Protein AF-A0A5C3N305-F1 (afdb_monomer)

Radius of gyration: 31.4 Å; Cα contacts (8 Å, |Δi|>4): 830; chains: 1; bounding box: 92×91×92 Å

pLDDT: mean 72.6, std 24.07, range [22.23, 98.31]

Organism: NCBI:txid5364

Structure (mmCIF, N/CA/C/O backbone):
data_AF-A0A5C3N305-F1
#
_entry.id   AF-A0A5C3N305-F1
#
loop_
_atom_site.group_PDB
_atom_site.id
_atom_site.type_symbol
_atom_site.label_atom_id
_atom_site.label_alt_id
_atom_site.label_comp_id
_atom_site.label_asym_id
_atom_site.label_entity_id
_atom_site.label_seq_id
_atom_site.pdbx_PDB_ins_code
_atom_site.Cartn_x
_atom_site.Cartn_y
_atom_site.Cartn_z
_atom_site.occupancy
_atom_site.B_iso_or_equiv
_atom_site.auth_seq_id
_atom_site.auth_comp_id
_atom_site.auth_asym_id
_atom_site.auth_atom_id
_atom_site.pdbx_PDB_model_num
ATOM 1 N N . MET A 1 1 ? 17.881 15.888 40.280 1.00 34.31 1 MET A N 1
ATOM 2 C CA . MET A 1 1 ? 16.405 15.979 40.366 1.00 34.31 1 MET A CA 1
ATOM 3 C C . MET A 1 1 ? 15.798 14.821 39.584 1.00 34.31 1 MET A C 1
ATOM 5 O O . MET A 1 1 ? 15.864 14.817 38.362 1.00 34.31 1 MET A O 1
ATOM 9 N N . LYS A 1 2 ? 15.304 13.791 40.282 1.00 30.11 2 LYS A N 1
ATOM 10 C CA . LYS A 1 2 ? 14.588 12.656 39.681 1.00 30.11 2 LYS A CA 1
ATOM 11 C C . LYS A 1 2 ? 13.241 13.167 39.155 1.00 30.11 2 LYS A C 1
ATOM 13 O O . LYS A 1 2 ? 12.441 13.648 39.951 1.00 30.11 2 LYS A O 1
ATOM 18 N N . ARG A 1 3 ? 12.992 13.075 37.844 1.00 29.61 3 ARG A N 1
ATOM 19 C CA . ARG A 1 3 ? 11.639 13.242 37.286 1.00 29.61 3 ARG A CA 1
ATOM 20 C C . ARG A 1 3 ? 10.762 12.130 37.865 1.00 29.61 3 ARG A C 1
ATOM 22 O O . ARG A 1 3 ? 11.063 10.953 37.670 1.00 29.61 3 ARG A O 1
ATOM 29 N N . MET A 1 4 ? 9.735 12.520 38.617 1.00 28.06 4 MET A N 1
ATOM 30 C CA . MET A 1 4 ? 8.690 11.621 39.101 1.00 28.06 4 MET A CA 1
ATOM 31 C C . MET A 1 4 ? 8.073 10.902 37.898 1.00 28.06 4 MET A C 1
ATOM 33 O O . MET A 1 4 ? 7.662 11.543 36.931 1.00 28.06 4 MET A O 1
ATOM 37 N N . ARG A 1 5 ? 8.061 9.566 37.948 1.00 35.47 5 ARG A N 1
ATOM 38 C CA . ARG A 1 5 ? 7.216 8.744 37.081 1.00 35.47 5 ARG A CA 1
ATOM 39 C C . ARG A 1 5 ? 5.777 9.128 37.415 1.00 35.47 5 ARG A C 1
ATOM 41 O O . ARG A 1 5 ? 5.411 9.054 38.581 1.00 35.47 5 ARG A O 1
ATOM 48 N N . SER A 1 6 ? 5.003 9.588 36.435 1.00 37.59 6 SER A N 1
ATOM 49 C CA . SER A 1 6 ? 3.566 9.749 36.639 1.00 37.59 6 SER A CA 1
ATOM 50 C C . SER A 1 6 ? 2.969 8.357 36.804 1.00 37.59 6 SER A C 1
ATOM 52 O O . SER A 1 6 ? 3.124 7.511 35.918 1.00 37.59 6 SER A O 1
ATOM 54 N N . ASP A 1 7 ? 2.333 8.130 37.944 1.00 37.78 7 ASP A N 1
ATOM 55 C CA . ASP A 1 7 ? 1.653 6.889 38.276 1.00 37.78 7 ASP A CA 1
ATOM 56 C C . ASP A 1 7 ? 0.594 6.577 37.216 1.00 37.78 7 ASP A C 1
ATOM 58 O O . ASP A 1 7 ? -0.402 7.285 37.067 1.00 37.78 7 ASP A O 1
ATOM 62 N N . SER A 1 8 ? 0.825 5.515 36.449 1.00 39.31 8 SER A N 1
ATOM 63 C CA . SER A 1 8 ? -0.215 4.912 35.632 1.00 39.31 8 SER A CA 1
ATOM 64 C C . SER A 1 8 ? -0.838 3.760 36.393 1.00 39.31 8 SER A C 1
ATOM 66 O O . SER A 1 8 ? -0.160 2.815 36.799 1.00 39.31 8 SER A O 1
ATOM 68 N N . VAL A 1 9 ? -2.156 3.818 36.554 1.00 41.94 9 VAL A N 1
ATOM 69 C CA . VAL A 1 9 ? -2.954 2.652 36.926 1.00 41.94 9 VAL A CA 1
ATOM 70 C C . VAL A 1 9 ? -2.609 1.533 35.930 1.00 41.94 9 VAL A C 1
ATOM 72 O O . VAL A 1 9 ? -2.713 1.726 34.720 1.00 41.94 9 VAL A O 1
ATOM 75 N N . ALA A 1 10 ? -2.116 0.402 36.441 1.00 50.72 10 ALA A N 1
ATOM 76 C CA . ALA A 1 10 ? -1.714 -0.786 35.676 1.00 50.72 10 ALA A CA 1
ATOM 77 C C . ALA A 1 10 ? -0.511 -0.655 34.707 1.00 50.72 10 ALA A C 1
ATOM 79 O O . ALA A 1 10 ? -0.324 -1.526 33.862 1.00 50.72 10 ALA A O 1
ATOM 80 N N . GLY A 1 11 ? 0.337 0.377 34.819 1.00 55.34 11 GLY A N 1
ATOM 81 C CA . GLY A 1 11 ? 1.526 0.507 33.955 1.00 55.34 11 GLY A CA 1
ATOM 82 C C . GLY A 1 11 ? 1.230 0.975 32.520 1.00 55.34 11 GLY A C 1
ATOM 83 O O . GLY A 1 11 ? 2.112 0.916 31.663 1.00 55.34 11 GLY A O 1
ATOM 84 N N . LEU A 1 12 ? 0.002 1.433 32.250 1.00 53.91 12 LEU A N 1
ATOM 85 C CA . LEU A 1 12 ? -0.436 1.912 30.937 1.00 53.91 12 LEU A CA 1
ATOM 86 C C . LEU A 1 12 ? -0.099 3.400 30.725 1.00 53.91 12 LEU A C 1
ATOM 88 O O . LEU A 1 12 ? -0.386 4.219 31.596 1.00 53.91 12 LEU A O 1
ATOM 92 N N . PRO A 1 13 ? 0.434 3.816 29.562 1.00 62.53 13 PRO A N 1
ATOM 93 C CA . PRO A 1 13 ? 0.741 5.224 29.298 1.00 62.53 13 PRO A CA 1
ATOM 94 C C . PRO A 1 13 ? -0.501 6.112 29.447 1.00 62.53 13 PRO A C 1
ATOM 96 O O . PRO A 1 13 ? -1.626 5.647 29.261 1.00 62.53 13 PRO A O 1
ATOM 99 N N . ALA A 1 14 ? -0.314 7.386 29.802 1.00 64.44 14 ALA A N 1
ATOM 100 C CA . ALA A 1 14 ? -1.420 8.340 29.901 1.00 64.44 14 ALA A CA 1
ATOM 101 C C . ALA A 1 14 ? -2.217 8.412 28.575 1.00 64.44 14 ALA A C 1
ATOM 103 O O . ALA A 1 14 ? -1.631 8.171 27.516 1.00 64.44 14 ALA A O 1
ATOM 104 N N . PRO A 1 15 ? -3.528 8.728 28.611 1.00 65.25 15 PRO A N 1
ATOM 105 C CA . PRO A 1 15 ? -4.336 8.905 27.404 1.00 65.25 15 PRO A CA 1
ATOM 106 C C . PRO A 1 15 ? -3.668 9.834 26.384 1.00 65.25 15 PRO A C 1
ATOM 108 O O . PRO A 1 15 ? -2.980 10.779 26.774 1.00 65.25 15 PRO A O 1
ATOM 111 N N . SER A 1 16 ? -3.886 9.575 25.090 1.00 63.78 16 SER A N 1
ATOM 112 C CA . SER A 1 16 ? -3.346 10.399 24.000 1.00 63.78 16 SER A CA 1
ATOM 113 C C . SER A 1 16 ? -3.671 11.881 24.224 1.00 63.78 16 SER A C 1
ATOM 115 O O . SER A 1 16 ? -4.769 12.194 24.693 1.00 63.78 16 SER A O 1
ATOM 117 N N . GLY A 1 17 ? -2.737 12.774 23.876 1.00 60.25 17 GLY A N 1
ATOM 118 C CA . GLY A 1 17 ? -2.839 14.208 24.164 1.00 60.25 17 GLY A CA 1
ATOM 119 C C . GLY A 1 17 ? -4.173 14.839 23.748 1.00 60.25 17 GLY A C 1
ATOM 120 O O . GLY A 1 17 ? -4.693 14.553 22.672 1.00 60.25 17 GLY A O 1
ATOM 121 N N . ASP A 1 18 ? -4.696 15.685 24.633 1.00 67.12 18 ASP A N 1
ATOM 122 C CA . ASP A 1 18 ? -5.707 16.730 24.472 1.00 67.12 18 ASP A CA 1
ATOM 123 C C . ASP A 1 18 ? -6.673 16.605 23.261 1.00 67.12 18 ASP A C 1
ATOM 125 O O . ASP A 1 18 ? -7.785 16.100 23.424 1.00 67.12 18 ASP A O 1
ATOM 129 N N . GLU A 1 19 ? -6.297 17.028 22.044 1.00 69.31 19 GLU A N 1
ATOM 130 C CA . GLU A 1 19 ? -7.197 17.044 20.865 1.00 69.31 19 GLU A CA 1
ATOM 131 C C . GLU A 1 19 ? -7.419 15.674 20.183 1.00 69.31 19 GLU A C 1
ATOM 133 O O . GLU A 1 19 ? -8.410 15.476 19.468 1.00 69.31 19 GLU A O 1
ATOM 138 N N . ASN A 1 20 ? -6.528 14.708 20.427 1.00 73.75 20 ASN A N 1
ATOM 139 C CA . ASN A 1 20 ? -6.501 13.404 19.756 1.00 73.75 20 ASN A CA 1
ATOM 140 C C . ASN A 1 20 ? -7.263 12.307 20.513 1.00 73.75 20 ASN A C 1
ATOM 142 O O . ASN A 1 20 ? -7.271 11.152 20.089 1.00 73.75 20 ASN A O 1
ATOM 146 N N . ARG A 1 21 ? -7.946 12.657 21.611 1.00 82.25 21 ARG A N 1
ATOM 147 C CA . ARG A 1 21 ? -8.748 11.705 22.391 1.00 82.25 21 ARG A CA 1
ATOM 148 C C . ARG A 1 21 ? -9.861 11.079 21.553 1.00 82.25 21 ARG A C 1
ATOM 150 O O . ARG A 1 21 ? -10.628 11.783 20.897 1.00 82.25 21 ARG A O 1
ATOM 157 N N . LEU A 1 22 ? -9.983 9.756 21.650 1.00 87.50 22 LEU A N 1
ATOM 158 C CA . LEU A 1 22 ? -11.033 8.976 20.997 1.00 87.50 22 LEU A CA 1
ATOM 159 C C . LEU A 1 22 ? -12.431 9.377 21.499 1.00 87.50 22 LEU A C 1
ATOM 161 O O . LEU A 1 22 ? -12.685 9.448 22.707 1.00 87.50 22 LEU A O 1
ATOM 165 N N . VAL A 1 23 ? -13.354 9.575 20.560 1.00 88.19 23 VAL A N 1
ATOM 166 C CA . VAL A 1 23 ? -14.795 9.720 20.798 1.00 88.19 23 VAL A CA 1
ATOM 167 C C . VAL A 1 23 ? -15.534 8.767 19.866 1.00 88.19 23 VAL A C 1
ATOM 169 O O . VAL A 1 23 ? -15.261 8.735 18.665 1.00 88.19 23 VAL A O 1
ATOM 172 N N . PHE A 1 24 ? -16.479 8.006 20.415 1.00 88.50 24 PHE A N 1
ATOM 173 C CA . PHE A 1 24 ? -17.396 7.177 19.634 1.00 88.50 24 PHE A CA 1
ATOM 174 C C . PHE A 1 24 ? -18.636 7.971 19.265 1.00 88.50 24 PHE A C 1
ATOM 176 O O . PHE A 1 24 ? -19.085 8.792 20.061 1.00 88.50 24 PHE A O 1
ATOM 183 N N . ARG A 1 25 ? -19.199 7.715 18.085 1.00 86.44 25 ARG A N 1
ATOM 184 C CA . ARG A 1 25 ? -20.423 8.360 17.606 1.00 86.44 25 ARG A CA 1
ATOM 185 C C . ARG A 1 25 ? -21.275 7.393 16.813 1.00 86.44 25 ARG A C 1
ATOM 187 O O . ARG A 1 25 ? -20.749 6.615 16.016 1.00 86.44 25 ARG A O 1
ATOM 194 N N . ARG A 1 26 ? -22.591 7.490 16.992 1.00 83.62 26 ARG A N 1
ATOM 195 C CA . ARG A 1 26 ? -23.548 6.847 16.094 1.00 83.62 26 ARG A CA 1
ATOM 196 C C . ARG A 1 26 ? -23.402 7.442 14.696 1.00 83.62 26 ARG A C 1
ATOM 198 O O . ARG A 1 26 ? -23.476 8.659 14.532 1.00 83.62 26 ARG A O 1
ATOM 205 N N . HIS A 1 27 ? -23.225 6.580 13.704 1.00 78.75 27 HIS A N 1
ATOM 206 C CA . HIS A 1 27 ? -23.041 7.001 12.322 1.00 78.75 27 HIS A CA 1
ATOM 207 C C . HIS A 1 27 ? -24.219 6.584 11.431 1.00 78.75 27 HIS A C 1
ATOM 209 O O . HIS A 1 27 ? -24.586 7.350 10.549 1.00 78.75 27 HIS A O 1
ATOM 215 N N . ASP A 1 28 ? -24.916 5.481 11.717 1.00 70.12 28 ASP A N 1
ATOM 216 C CA . ASP A 1 28 ? -26.138 5.100 10.991 1.00 70.12 28 ASP A CA 1
ATOM 217 C C . ASP A 1 28 ? -27.321 6.076 11.249 1.00 70.12 28 ASP A C 1
ATOM 219 O O . ASP A 1 28 ? -27.656 6.354 12.418 1.00 70.12 28 ASP A O 1
ATOM 223 N N . PRO A 1 29 ? -27.994 6.610 10.195 1.00 67.19 29 PRO A N 1
ATOM 224 C CA . PRO A 1 29 ? -27.885 6.271 8.761 1.00 67.19 29 PRO A CA 1
ATOM 225 C C . PRO A 1 29 ? -27.038 7.224 7.909 1.00 67.19 29 PRO A C 1
ATOM 227 O O . PRO A 1 29 ? -27.097 7.145 6.677 1.00 67.19 29 PRO A O 1
ATOM 230 N N . THR A 1 30 ? -26.289 8.140 8.527 1.00 74.00 30 THR A N 1
ATOM 231 C CA . THR A 1 30 ? -25.407 9.053 7.798 1.00 74.00 30 THR A CA 1
ATOM 232 C C . THR A 1 30 ? -24.343 8.239 7.061 1.00 74.00 30 THR A C 1
ATOM 234 O O . THR A 1 30 ? -23.712 7.363 7.654 1.00 74.00 30 THR A O 1
ATOM 237 N N . PRO A 1 31 ? -24.130 8.481 5.764 1.00 76.44 31 PRO A N 1
ATOM 238 C CA . PRO A 1 31 ? -23.122 7.750 5.029 1.00 76.44 31 PRO A CA 1
ATOM 239 C C . PRO A 1 31 ? -21.732 8.359 5.183 1.00 76.44 31 PRO A C 1
ATOM 241 O O . PRO A 1 31 ? -21.574 9.567 5.356 1.00 76.44 31 PRO A O 1
ATOM 244 N N . ILE A 1 32 ? -20.722 7.503 5.107 1.00 78.00 32 ILE A N 1
ATOM 245 C CA . ILE A 1 32 ? -19.328 7.881 4.895 1.00 78.00 32 ILE A CA 1
ATOM 246 C C . ILE A 1 32 ? -19.114 7.895 3.394 1.00 78.00 32 ILE A C 1
ATOM 248 O O . ILE A 1 32 ? -19.460 6.927 2.706 1.00 78.00 32 ILE A O 1
ATOM 252 N N . LEU A 1 33 ? -18.583 9.007 2.899 1.00 68.38 33 LEU A N 1
ATOM 253 C CA . LEU A 1 33 ? -18.216 9.126 1.499 1.00 68.38 33 LEU A CA 1
ATOM 254 C C . LEU A 1 33 ? -16.915 8.356 1.288 1.00 68.38 33 LEU A C 1
ATOM 256 O O . LEU A 1 33 ? -15.913 8.621 1.955 1.00 68.38 33 LEU A O 1
ATOM 260 N N . SER A 1 34 ? -16.950 7.393 0.372 1.00 64.62 34 SER A N 1
ATOM 261 C CA . SER A 1 34 ? -15.723 6.917 -0.248 1.00 64.62 34 SER A CA 1
ATOM 262 C C . SER A 1 34 ? -15.380 7.848 -1.406 1.00 64.62 34 SER A C 1
ATOM 264 O O . SER A 1 34 ? -16.204 8.073 -2.294 1.00 64.62 34 SER A O 1
ATOM 266 N N . GLU A 1 35 ? -14.173 8.406 -1.375 1.00 58.56 35 GLU A N 1
ATOM 267 C CA . GLU A 1 35 ? -13.608 9.219 -2.459 1.00 58.56 35 GLU A CA 1
ATOM 268 C C . GLU A 1 35 ? -12.901 8.345 -3.513 1.00 58.56 35 GLU A C 1
ATOM 270 O O . GLU A 1 35 ? -12.295 8.855 -4.455 1.00 58.56 35 GLU A O 1
ATOM 275 N N . HIS A 1 36 ? -12.949 7.018 -3.357 1.00 59.09 36 HIS A N 1
ATOM 276 C CA . HIS A 1 36 ? -12.147 6.074 -4.122 1.00 59.09 36 HIS A CA 1
ATOM 277 C C . HIS A 1 36 ? -13.040 5.047 -4.822 1.00 59.09 36 HIS A C 1
ATOM 279 O O . HIS A 1 36 ? -13.960 4.481 -4.238 1.00 59.09 36 HIS A O 1
ATOM 285 N N . ILE A 1 37 ? -12.782 4.828 -6.110 1.00 53.69 37 ILE A N 1
ATOM 286 C CA . ILE A 1 37 ? -13.500 3.846 -6.926 1.00 53.69 37 ILE A CA 1
ATOM 287 C C . ILE A 1 37 ? -12.657 2.571 -6.909 1.00 53.69 37 ILE A C 1
ATOM 289 O O . ILE A 1 37 ? -11.445 2.617 -7.136 1.00 53.69 37 ILE A O 1
ATOM 293 N N . GLY A 1 38 ? -13.264 1.432 -6.584 1.00 52.62 38 GLY A N 1
ATOM 294 C CA . GLY A 1 38 ? -12.548 0.166 -6.651 1.00 52.62 38 GLY A CA 1
ATOM 295 C C . GLY A 1 38 ? -12.292 -0.258 -8.092 1.00 52.62 38 GLY A C 1
ATOM 296 O O . GLY A 1 38 ? -13.033 0.089 -9.006 1.00 52.62 38 GLY A O 1
ATOM 297 N N . VAL A 1 39 ? -11.232 -1.039 -8.277 1.00 47.28 39 VAL A N 1
ATOM 298 C CA . VAL A 1 39 ? -10.779 -1.526 -9.591 1.00 47.28 39 VAL A CA 1
ATOM 299 C C . VAL A 1 39 ? -11.717 -2.610 -10.151 1.00 47.28 39 VAL A C 1
ATOM 301 O O . VAL A 1 39 ? -11.745 -2.860 -11.354 1.00 47.28 39 VAL A O 1
ATOM 304 N N . ASP A 1 40 ? -12.544 -3.210 -9.289 1.00 43.84 40 ASP A N 1
ATOM 305 C CA . ASP A 1 40 ? -13.394 -4.345 -9.628 1.00 43.84 40 ASP A CA 1
ATOM 306 C C . ASP A 1 40 ? -14.859 -3.922 -9.819 1.00 43.84 40 ASP A C 1
ATOM 308 O O . ASP A 1 40 ? -15.553 -3.554 -8.863 1.00 43.84 40 ASP A O 1
ATOM 312 N N . ASN A 1 41 ? -15.361 -4.091 -11.047 1.00 38.91 41 ASN A N 1
ATOM 313 C CA . ASN A 1 41 ? -16.745 -3.828 -11.482 1.00 38.91 41 ASN A CA 1
ATOM 314 C C . ASN A 1 41 ? -17.847 -4.613 -10.723 1.00 38.91 41 ASN A C 1
ATOM 316 O O . ASN A 1 41 ? -19.015 -4.513 -11.084 1.00 38.91 41 ASN A O 1
ATOM 320 N N . TYR A 1 42 ? -17.511 -5.400 -9.693 1.00 43.16 42 TYR A N 1
ATOM 321 C CA . TYR A 1 42 ? -18.438 -6.330 -9.032 1.00 43.16 42 TYR A CA 1
ATOM 322 C C . TYR A 1 42 ? -18.753 -6.006 -7.561 1.00 43.16 42 TYR A C 1
ATOM 324 O O . TYR A 1 42 ? -19.832 -6.362 -7.096 1.00 43.16 42 TYR A O 1
ATOM 332 N N . LEU A 1 43 ? -17.858 -5.341 -6.813 1.00 47.16 43 LEU A N 1
ATOM 333 C CA . LEU A 1 43 ? -18.062 -5.054 -5.374 1.00 47.16 43 LEU A CA 1
ATOM 334 C C . LEU A 1 43 ? -17.813 -3.590 -4.979 1.00 47.16 43 LEU A C 1
ATOM 336 O O . LEU A 1 43 ? -18.287 -3.152 -3.930 1.00 47.16 43 LEU A O 1
ATOM 340 N N . LEU A 1 44 ? -17.085 -2.825 -5.798 1.00 53.91 44 LEU A N 1
ATOM 341 C CA . LEU A 1 44 ? -16.590 -1.484 -5.457 1.00 53.91 44 LEU A CA 1
ATOM 342 C C . LEU A 1 44 ? -16.735 -0.483 -6.628 1.00 53.91 44 LEU A C 1
ATOM 344 O O . LEU A 1 44 ? -16.025 0.515 -6.687 1.00 53.91 44 LEU A O 1
ATOM 348 N N . ALA A 1 45 ? -17.660 -0.754 -7.555 1.00 43.81 45 ALA A N 1
ATOM 349 C CA . ALA A 1 45 ? -17.770 -0.120 -8.877 1.00 43.81 45 ALA A CA 1
ATOM 350 C C . ALA A 1 45 ? -18.304 1.331 -8.902 1.00 43.81 45 ALA A C 1
ATOM 352 O O . ALA A 1 45 ? -18.560 1.879 -9.971 1.00 43.81 45 ALA A O 1
ATOM 353 N N . GLY A 1 46 ? -18.503 1.973 -7.752 1.00 45.41 46 GLY A N 1
ATOM 354 C CA . GLY A 1 46 ? -18.998 3.347 -7.686 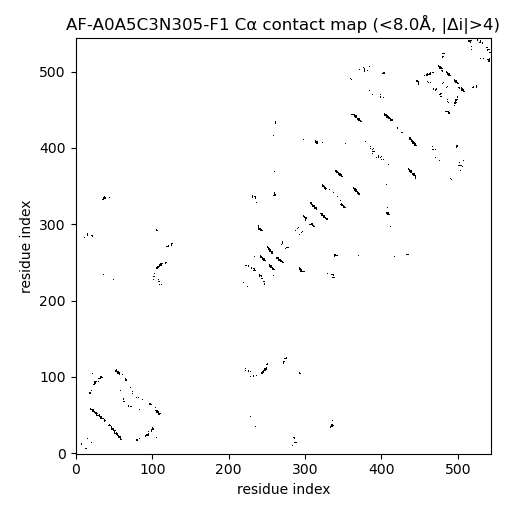1.00 45.41 46 GLY A CA 1
ATOM 355 C C . GLY A 1 46 ? -18.722 3.989 -6.331 1.00 45.41 46 GLY A C 1
ATOM 356 O O . GLY A 1 46 ? -18.335 3.275 -5.405 1.00 45.41 46 GLY A O 1
ATOM 357 N N . PRO A 1 47 ? -18.920 5.314 -6.187 1.00 49.56 47 PRO A N 1
ATOM 358 C CA . PRO A 1 47 ? -18.807 5.998 -4.904 1.00 49.56 47 PRO A CA 1
ATOM 359 C C . PRO A 1 47 ? -19.762 5.341 -3.915 1.00 49.56 47 PRO A C 1
ATOM 361 O O . PRO A 1 47 ? -20.985 5.474 -3.982 1.00 49.56 47 PRO A O 1
ATOM 364 N N . THR A 1 48 ? -19.197 4.545 -3.022 1.00 55.50 48 THR A N 1
ATOM 365 C CA . THR A 1 48 ? -20.002 3.706 -2.160 1.00 55.50 48 THR A CA 1
ATOM 366 C C . THR A 1 48 ? -20.356 4.442 -0.886 1.00 55.50 48 THR A C 1
ATOM 368 O O . THR A 1 48 ? -19.498 4.850 -0.106 1.00 55.50 48 THR A O 1
ATOM 371 N N . VAL A 1 49 ? -21.655 4.553 -0.661 1.00 63.69 49 VAL A N 1
ATOM 372 C CA . VAL A 1 49 ? -22.266 5.052 0.565 1.00 63.69 49 VAL A CA 1
ATOM 373 C C . VAL A 1 49 ? -22.101 3.972 1.640 1.00 63.69 49 VAL A C 1
ATOM 375 O O . VAL A 1 49 ? -22.826 2.976 1.648 1.00 63.69 49 VAL A O 1
ATOM 378 N N . ARG A 1 50 ? -21.125 4.130 2.542 1.00 78.06 50 ARG A N 1
ATOM 379 C CA . ARG A 1 50 ? -20.901 3.196 3.663 1.00 78.06 50 ARG A CA 1
ATOM 380 C C . ARG A 1 50 ? -21.642 3.678 4.904 1.00 78.06 50 ARG A C 1
ATOM 382 O O . ARG A 1 50 ? -21.593 4.862 5.213 1.00 78.06 50 ARG A O 1
ATOM 389 N N . LYS A 1 51 ? -22.311 2.783 5.630 1.00 80.50 51 LYS A N 1
ATOM 390 C CA . LYS A 1 51 ? -23.095 3.128 6.828 1.00 80.50 51 LYS A CA 1
ATOM 391 C C . LYS A 1 51 ? -22.689 2.240 8.009 1.00 80.50 51 LYS A C 1
ATOM 393 O O . LYS A 1 51 ? -23.441 1.334 8.352 1.00 80.50 51 LYS A O 1
ATOM 398 N N . PRO A 1 52 ? -21.492 2.436 8.592 1.00 84.06 52 PRO A N 1
ATOM 399 C CA . PRO A 1 52 ? -21.165 1.781 9.854 1.00 84.06 52 PRO A CA 1
ATOM 400 C C . PRO A 1 52 ? -22.141 2.234 10.944 1.00 84.06 52 PRO A C 1
ATOM 402 O O . PRO A 1 52 ? -22.582 3.385 10.951 1.00 84.06 52 PRO A O 1
ATOM 405 N N . ASP A 1 53 ? -22.457 1.350 11.886 1.00 86.94 53 ASP A N 1
ATOM 406 C CA . ASP A 1 53 ? -23.373 1.684 12.982 1.00 86.94 53 ASP A CA 1
ATOM 407 C C . ASP A 1 53 ? -22.763 2.733 13.919 1.00 86.94 53 ASP A C 1
ATOM 409 O O . ASP A 1 53 ? -23.386 3.752 14.247 1.00 86.94 53 ASP A O 1
ATOM 413 N N . VAL A 1 54 ? -21.514 2.494 14.331 1.00 88.62 54 VAL A N 1
ATOM 414 C CA . VAL A 1 54 ? -20.743 3.358 15.225 1.00 88.62 54 VAL A CA 1
ATOM 415 C C . VAL A 1 54 ? -19.322 3.515 14.697 1.00 88.62 54 VAL A C 1
ATOM 417 O O . VAL A 1 54 ? -18.682 2.553 14.275 1.00 88.62 54 VAL A O 1
ATOM 420 N N . VAL A 1 55 ? -18.801 4.737 14.776 1.00 89.38 55 VAL A N 1
ATOM 421 C CA . VAL A 1 55 ? -17.411 5.049 14.428 1.00 89.38 55 VAL A CA 1
ATOM 422 C C . VAL A 1 55 ? -16.693 5.711 15.592 1.00 89.38 55 VAL A C 1
ATOM 424 O O . VAL A 1 55 ? -17.298 6.447 16.373 1.00 89.38 55 VAL A O 1
ATOM 427 N N . GLY A 1 56 ? -15.392 5.467 15.696 1.00 89.94 56 GLY A N 1
ATOM 428 C CA . GLY A 1 56 ? -14.479 6.200 16.560 1.00 89.94 56 GLY A CA 1
ATOM 429 C C . GLY A 1 56 ? -13.624 7.167 15.746 1.00 89.94 56 GLY A C 1
ATOM 430 O O . GLY A 1 56 ? -13.095 6.793 14.701 1.00 89.94 56 GLY A O 1
ATOM 431 N N . SER A 1 57 ? -13.467 8.398 16.224 1.00 89.06 57 SER A N 1
ATOM 432 C CA . SER A 1 57 ? -12.566 9.410 15.653 1.00 89.06 57 SER A CA 1
ATOM 433 C C . SER A 1 57 ? -11.922 10.241 16.765 1.00 89.06 57 SER A C 1
ATOM 435 O O . SER A 1 57 ? -12.351 10.167 17.920 1.00 89.06 57 SER A O 1
ATOM 437 N N . THR A 1 58 ? -10.915 11.059 16.444 1.00 87.88 58 THR A N 1
ATOM 438 C CA . THR A 1 58 ? -10.426 12.069 17.398 1.00 87.88 58 THR A CA 1
ATOM 439 C C . THR A 1 58 ? -11.541 13.063 17.727 1.00 87.88 58 THR A C 1
ATOM 441 O O . THR A 1 58 ? -12.439 13.294 16.906 1.00 87.88 58 THR A O 1
ATOM 444 N N . LEU A 1 59 ? -11.491 13.673 18.914 1.00 85.44 59 LEU A N 1
ATOM 445 C CA . LEU A 1 59 ? -12.430 14.725 19.302 1.00 85.44 59 LEU A CA 1
ATOM 446 C C . LEU A 1 59 ? -12.433 15.860 18.275 1.00 85.44 59 LEU A C 1
ATOM 448 O O . LEU A 1 59 ? -13.502 16.275 17.834 1.00 85.44 59 LEU A O 1
ATOM 452 N N . ARG A 1 60 ? -11.253 16.319 17.847 1.00 84.19 60 ARG A N 1
ATOM 453 C CA . ARG A 1 60 ? -11.133 17.356 16.817 1.00 84.19 60 ARG A CA 1
ATOM 454 C C . ARG A 1 60 ? -11.875 16.983 15.534 1.00 84.19 60 ARG A C 1
ATOM 456 O O . ARG A 1 60 ? -12.716 17.757 15.081 1.00 84.19 60 ARG A O 1
ATOM 463 N N . ASN A 1 61 ? -11.629 15.791 14.987 1.00 85.00 61 ASN A N 1
ATOM 464 C CA . ASN A 1 61 ? -12.310 15.337 13.772 1.00 85.00 61 ASN A CA 1
ATOM 465 C C . ASN A 1 61 ? -13.818 15.196 13.998 1.00 85.00 61 ASN A C 1
ATOM 467 O O . ASN A 1 61 ? -14.607 15.561 13.132 1.00 85.00 61 ASN A O 1
ATOM 471 N N . ALA A 1 62 ? -14.238 14.737 15.180 1.00 85.81 62 ALA A N 1
ATOM 472 C CA . ALA A 1 62 ? -15.650 14.622 15.514 1.00 85.81 62 ALA A CA 1
ATOM 473 C C . ALA A 1 62 ? -16.375 15.977 15.532 1.00 85.81 62 ALA A C 1
ATOM 475 O O . ALA A 1 62 ? -17.526 16.073 15.104 1.00 85.81 62 ALA A O 1
ATOM 476 N N . LEU A 1 63 ? -15.709 17.024 16.013 1.00 84.19 63 LEU A N 1
ATOM 477 C CA . LEU A 1 63 ? -16.254 18.379 16.066 1.00 84.19 63 LEU A CA 1
ATOM 478 C C . LEU A 1 63 ? -16.344 19.031 14.682 1.00 84.19 63 LEU A C 1
ATOM 480 O O . LEU A 1 63 ? -17.274 19.800 14.437 1.00 84.19 63 LEU A O 1
ATOM 484 N N . LEU A 1 64 ? -15.428 18.694 13.767 1.00 82.81 64 LEU A N 1
ATOM 485 C CA . LEU A 1 64 ? -15.433 19.206 12.394 1.00 82.81 64 LEU A CA 1
ATOM 486 C C . LEU A 1 64 ? -16.643 18.743 11.580 1.00 82.81 64 LEU A C 1
ATOM 488 O O . LEU A 1 64 ? -17.054 19.457 10.671 1.00 82.81 64 LEU A O 1
ATOM 492 N N . THR A 1 65 ? -17.250 17.601 11.912 1.00 78.94 65 THR A N 1
ATOM 493 C CA . THR A 1 65 ? -18.410 17.094 11.160 1.00 78.94 65 THR A CA 1
ATOM 494 C C . THR A 1 65 ? -19.757 17.656 11.641 1.00 78.94 65 THR A C 1
ATOM 496 O O . THR A 1 65 ? -20.820 17.142 11.276 1.00 78.94 65 THR A O 1
ATOM 499 N N . VAL A 1 66 ? -19.740 18.655 12.525 1.00 80.00 66 VAL A N 1
ATOM 500 C CA . VAL A 1 66 ? -20.935 19.349 13.015 1.00 80.00 66 VAL A CA 1
ATOM 501 C C . VAL A 1 66 ? -21.048 20.686 12.283 1.00 80.00 66 VAL A C 1
ATOM 503 O O . VAL A 1 66 ? -20.065 21.410 12.167 1.00 80.00 66 VAL A O 1
ATOM 506 N N . LYS A 1 67 ? -22.253 21.040 11.819 1.00 66.19 67 LYS A N 1
ATOM 507 C CA . LYS A 1 67 ? -22.535 22.226 10.985 1.00 66.19 67 LYS A CA 1
ATOM 508 C C . LYS A 1 67 ? -22.075 23.563 11.577 1.00 66.19 67 LYS A C 1
ATOM 510 O O . LYS A 1 67 ? -21.824 24.503 10.835 1.00 66.19 67 LYS A O 1
ATOM 515 N N . ASP A 1 68 ? -21.943 23.634 12.898 1.00 66.75 68 ASP A N 1
ATOM 516 C CA . ASP A 1 68 ? -21.484 24.812 13.637 1.00 66.75 68 ASP A CA 1
ATOM 517 C C . ASP A 1 68 ? -20.184 24.497 14.396 1.00 66.75 68 ASP A C 1
ATOM 519 O O . ASP A 1 68 ? -20.076 24.684 15.611 1.00 66.75 68 ASP A O 1
ATOM 523 N N . ASN A 1 69 ? -19.209 23.916 13.687 1.00 65.19 69 ASN A N 1
ATOM 524 C CA . ASN A 1 69 ? -17.930 23.470 14.247 1.00 65.19 69 ASN A CA 1
ATOM 525 C C . ASN A 1 69 ? -17.242 24.562 15.089 1.00 65.19 69 ASN A C 1
ATOM 527 O O . ASN A 1 69 ? -16.696 24.254 16.145 1.00 65.19 69 ASN A O 1
ATOM 531 N N . ALA A 1 70 ? -17.356 25.834 14.691 1.00 58.81 70 ALA A N 1
ATOM 532 C CA . ALA A 1 70 ? -16.845 26.999 15.405 1.00 58.81 70 ALA A CA 1
ATOM 533 C C . ALA A 1 70 ? -17.464 27.168 16.805 1.00 58.81 70 ALA A C 1
ATOM 535 O O . ALA A 1 70 ? -16.760 27.554 17.735 1.00 58.81 70 ALA A O 1
ATOM 536 N N . LYS A 1 71 ? -18.745 26.815 16.997 1.00 60.34 71 LYS A N 1
ATOM 537 C CA . LYS A 1 71 ? -19.418 26.830 18.313 1.00 60.34 71 LYS A CA 1
ATOM 538 C C . LYS A 1 71 ? -19.093 25.618 19.182 1.00 60.34 71 LYS A C 1
ATOM 540 O O . LYS A 1 71 ? -19.454 25.604 20.360 1.00 60.34 71 LYS A O 1
ATOM 545 N N . ARG A 1 72 ? -18.455 24.587 18.618 1.00 67.31 72 ARG A N 1
ATOM 546 C CA . ARG A 1 72 ? -18.045 23.389 19.360 1.00 67.31 72 ARG A CA 1
ATOM 547 C C . ARG A 1 72 ? -16.528 23.217 19.494 1.00 67.31 72 ARG A C 1
ATOM 549 O O . ARG A 1 72 ? -16.087 22.174 19.960 1.00 67.31 72 ARG A O 1
ATOM 556 N N . GLN A 1 73 ? -15.736 24.229 19.143 1.00 71.31 73 GLN A N 1
ATOM 557 C CA . GLN A 1 73 ? -14.316 24.285 19.504 1.00 71.31 73 GLN A CA 1
ATOM 558 C C . GLN A 1 73 ? -14.141 24.496 21.021 1.00 71.31 73 GLN A C 1
ATOM 560 O O . GLN A 1 73 ? -15.087 24.911 21.703 1.00 71.31 73 GLN A O 1
ATOM 565 N N . PRO A 1 74 ? -12.948 24.230 21.581 1.00 72.06 74 PRO A N 1
ATOM 566 C CA . PRO A 1 74 ? -12.611 24.699 22.919 1.00 72.06 74 PRO A CA 1
ATOM 567 C C . PRO A 1 74 ? -12.820 26.213 23.012 1.00 72.06 74 PRO A C 1
ATOM 569 O O . PRO A 1 74 ? -12.476 26.957 22.091 1.00 72.06 74 PRO A O 1
ATOM 572 N N . MET A 1 75 ? -13.388 26.679 24.123 1.00 81.56 75 MET A N 1
ATOM 573 C CA . MET A 1 75 ? -13.494 28.112 24.386 1.00 81.56 75 MET A CA 1
ATOM 574 C C . MET A 1 75 ? -12.086 28.718 24.524 1.00 81.56 75 MET A C 1
ATOM 576 O O . MET A 1 75 ? -11.150 28.006 24.896 1.00 81.56 75 MET A O 1
ATOM 580 N N . PRO A 1 76 ? -11.898 30.025 24.269 1.00 81.19 76 PRO A N 1
ATOM 581 C CA . PRO A 1 76 ? -10.606 30.670 24.484 1.00 81.19 76 PRO A CA 1
ATOM 582 C C . PRO A 1 76 ? -10.072 30.398 25.902 1.00 81.19 76 PRO A C 1
ATOM 584 O O . PRO A 1 76 ? -10.723 30.734 26.889 1.00 81.19 76 PRO A O 1
ATOM 587 N N . GLY A 1 77 ? -8.901 29.761 26.002 1.00 80.19 77 GLY A N 1
ATOM 588 C CA . GLY A 1 77 ? -8.273 29.383 27.278 1.00 80.19 77 GLY A CA 1
ATOM 589 C C . GLY A 1 77 ? -8.775 28.076 27.914 1.00 80.19 77 GLY A C 1
ATOM 590 O O . GLY A 1 77 ? -8.304 27.707 28.989 1.00 80.19 77 GLY A O 1
ATOM 591 N N . GLU A 1 78 ? -9.705 27.359 27.283 1.00 83.62 78 GLU A N 1
ATOM 592 C CA . GLU A 1 78 ? -10.167 26.042 27.724 1.00 83.62 78 GLU A CA 1
ATOM 593 C C . GLU A 1 78 ? -9.235 24.928 27.229 1.00 83.62 78 GLU A C 1
ATOM 595 O O . GLU A 1 78 ? -8.842 24.906 26.063 1.00 83.62 78 GLU A O 1
ATOM 600 N N . SER A 1 79 ? -8.905 23.974 28.105 1.00 84.56 79 SER A N 1
ATOM 601 C CA . SER A 1 79 ? -8.175 22.774 27.696 1.00 84.56 79 SER A CA 1
ATOM 602 C C . SER A 1 79 ? -9.071 21.824 26.904 1.00 84.56 79 SER A C 1
ATOM 604 O O . SER A 1 79 ? -10.278 21.719 27.144 1.00 84.56 79 SER A O 1
ATOM 606 N N . TRP A 1 80 ? -8.476 21.053 26.000 1.00 81.12 80 TRP A N 1
ATOM 607 C CA . TRP A 1 80 ? -9.215 20.045 25.241 1.00 81.12 80 TRP A CA 1
ATOM 608 C C . TRP A 1 80 ? -9.833 18.961 26.120 1.00 81.12 80 TRP A C 1
ATOM 610 O O . TRP A 1 80 ? -10.862 18.407 25.755 1.00 81.12 80 TRP A O 1
ATOM 620 N N . ASP A 1 81 ? -9.271 18.703 27.299 1.00 81.06 81 ASP A N 1
ATOM 621 C CA . ASP A 1 81 ? -9.853 17.787 28.280 1.00 81.06 81 ASP A CA 1
ATOM 622 C C . ASP A 1 81 ? -11.240 18.234 28.746 1.00 81.06 81 ASP A C 1
ATOM 624 O O . ASP A 1 81 ? -12.181 17.440 28.743 1.00 81.06 81 ASP A O 1
ATOM 628 N N . LYS A 1 82 ? -11.393 19.524 29.065 1.00 83.12 82 LYS A N 1
ATOM 629 C CA . LYS A 1 82 ? -12.691 20.097 29.446 1.00 83.12 82 LYS A CA 1
ATOM 630 C C . LYS A 1 82 ? -13.658 20.119 28.266 1.00 83.12 82 LYS A C 1
ATOM 632 O O . LYS A 1 82 ? -14.833 19.787 28.423 1.00 83.12 82 LYS A O 1
ATOM 637 N N . ALA A 1 83 ? -13.155 20.428 27.070 1.00 82.19 83 ALA A N 1
ATOM 638 C CA . ALA A 1 83 ? -13.954 20.345 25.852 1.00 82.19 83 ALA A CA 1
ATOM 639 C C . ALA A 1 83 ? -14.434 18.902 25.593 1.00 82.19 83 ALA A C 1
ATOM 641 O O . ALA A 1 83 ? -15.598 18.693 25.251 1.00 82.19 83 ALA A O 1
ATOM 642 N N . TRP A 1 84 ? -13.573 17.902 25.807 1.00 84.06 84 TRP A N 1
ATOM 643 C CA . TRP A 1 84 ? -13.910 16.487 25.675 1.00 84.06 84 TRP A CA 1
ATOM 644 C C . TRP A 1 84 ? -15.033 16.101 26.637 1.00 84.06 84 TRP A C 1
ATOM 646 O O . TRP A 1 84 ? -16.047 15.567 26.192 1.00 84.06 84 TRP A O 1
ATOM 656 N N . GLU A 1 85 ? -14.905 16.422 27.927 1.00 83.44 85 GLU A N 1
ATOM 657 C CA . GLU A 1 85 ? -15.940 16.144 28.935 1.00 83.44 85 GLU A CA 1
ATOM 658 C C . GLU A 1 85 ? -17.282 16.790 28.573 1.00 83.44 85 GLU A C 1
ATOM 660 O O . GLU A 1 85 ? -18.333 16.154 28.678 1.00 83.44 85 GLU A O 1
ATOM 665 N N . ARG A 1 86 ? -17.248 18.031 28.077 1.00 84.12 86 ARG A N 1
ATOM 666 C CA . ARG A 1 86 ? -18.445 18.772 27.670 1.00 84.12 86 ARG A CA 1
ATOM 667 C C . ARG A 1 86 ? -19.135 18.165 26.448 1.00 84.12 86 ARG A C 1
ATOM 669 O O . ARG A 1 86 ? -20.364 18.148 26.397 1.00 84.12 86 ARG A O 1
ATOM 676 N N . TYR A 1 87 ? -18.377 17.707 25.451 1.00 82.94 87 TYR A N 1
ATOM 677 C CA . TYR A 1 87 ? -18.943 17.293 24.163 1.00 82.94 87 TYR A CA 1
ATOM 678 C C . TYR A 1 87 ? -19.132 15.784 24.000 1.00 82.94 87 TYR A C 1
ATOM 680 O O . TYR A 1 87 ? -20.001 15.393 23.225 1.00 82.94 87 TYR A O 1
ATOM 688 N N . THR A 1 88 ? -18.377 14.935 24.702 1.00 80.88 88 THR A N 1
ATOM 689 C CA . THR A 1 88 ? -18.312 13.483 24.436 1.00 80.88 88 THR A CA 1
ATOM 690 C C . THR A 1 88 ? -19.681 12.797 24.461 1.00 80.88 88 THR A C 1
ATOM 692 O O . THR A 1 88 ? -20.052 12.125 23.500 1.00 80.88 88 THR A O 1
ATOM 695 N N . ASN A 1 89 ? -20.498 13.057 25.488 1.00 79.69 89 ASN A N 1
ATOM 696 C CA . ASN A 1 89 ? -21.822 12.441 25.628 1.00 79.69 89 ASN A CA 1
ATOM 697 C C . ASN A 1 89 ? -22.795 12.920 24.543 1.00 79.69 89 ASN A C 1
ATOM 699 O O . ASN A 1 89 ? -23.555 12.129 23.986 1.00 79.69 89 ASN A O 1
ATOM 703 N N . GLY A 1 90 ? -22.757 14.217 24.221 1.00 80.50 90 GLY A N 1
ATOM 704 C CA . GLY A 1 90 ? -23.591 14.792 23.168 1.00 80.50 90 GLY A CA 1
ATOM 705 C C . GLY A 1 90 ? -23.194 14.284 21.783 1.00 80.50 90 GLY A C 1
ATOM 706 O O . GLY A 1 90 ? -24.060 13.929 20.988 1.00 80.50 90 GLY A O 1
ATOM 707 N N . LEU A 1 91 ? -21.887 14.198 21.515 1.00 82.00 91 LEU A N 1
ATOM 708 C CA . LEU A 1 91 ? -21.343 13.690 20.258 1.00 82.00 91 LEU A CA 1
ATOM 709 C C . LEU A 1 91 ? -21.670 12.214 20.048 1.00 82.00 91 LEU A C 1
ATOM 711 O O . LEU A 1 91 ? -22.013 11.839 18.929 1.00 82.00 91 LEU A O 1
ATOM 715 N N . ALA A 1 92 ? -21.616 11.402 21.107 1.00 80.25 92 ALA A N 1
ATOM 716 C CA . ALA A 1 92 ? -21.904 9.973 21.031 1.00 80.25 92 ALA A CA 1
ATOM 717 C C . ALA A 1 92 ? -23.301 9.668 20.476 1.00 80.25 92 ALA A C 1
ATOM 719 O O . ALA A 1 92 ? -23.472 8.717 19.709 1.00 80.25 92 ALA A O 1
ATOM 720 N N . LEU A 1 93 ? -24.282 10.502 20.827 1.00 79.12 93 LEU A N 1
ATOM 721 C CA . LEU A 1 93 ? -25.680 10.346 20.424 1.00 79.12 93 LEU A CA 1
ATOM 722 C C . LEU A 1 93 ? -26.059 11.180 19.192 1.00 79.12 93 LEU A C 1
ATOM 724 O O . LEU A 1 93 ? -27.069 10.892 18.548 1.00 79.12 93 LEU A O 1
ATOM 728 N N . SER A 1 94 ? -25.283 12.215 18.863 1.00 74.94 94 SER A N 1
ATOM 729 C CA . SER A 1 94 ? -25.571 13.082 17.721 1.00 74.94 94 SER A CA 1
ATOM 730 C C . SER A 1 94 ? -25.202 12.418 16.400 1.00 74.94 94 SER A C 1
ATOM 732 O O . SER A 1 94 ? -24.107 11.877 16.257 1.00 74.94 94 SER A O 1
ATOM 734 N N . LYS A 1 95 ? -26.086 12.537 15.408 1.00 76.06 95 LYS A N 1
ATOM 735 C CA . LYS A 1 95 ? -25.763 12.179 14.025 1.00 76.06 95 LYS A CA 1
ATOM 736 C C . LYS A 1 95 ? -24.837 13.243 13.420 1.00 76.06 95 LYS A C 1
ATOM 738 O O . LYS A 1 95 ? -25.072 14.429 13.665 1.00 76.06 95 LYS A O 1
ATOM 743 N N . PRO A 1 96 ? -23.817 12.859 12.636 1.00 78.56 96 PRO A N 1
ATOM 744 C CA . PRO A 1 96 ? -23.001 13.830 11.919 1.00 78.56 96 PRO A CA 1
ATOM 745 C C . PRO A 1 96 ? -23.845 14.556 10.862 1.00 78.56 96 PRO A C 1
ATOM 747 O O . PRO A 1 96 ? -24.648 13.930 10.168 1.00 78.56 96 PRO A O 1
ATOM 750 N N . GLU A 1 97 ? -23.667 15.876 10.766 1.00 79.81 97 GLU A N 1
ATOM 751 C CA . GLU A 1 97 ? -24.360 16.731 9.786 1.00 79.81 97 GLU A CA 1
ATOM 752 C C . GLU A 1 97 ? -23.537 16.923 8.506 1.00 79.81 97 GLU A C 1
ATOM 754 O O . GLU A 1 97 ? -24.092 17.193 7.445 1.00 79.81 97 GLU A O 1
ATOM 759 N N . ILE A 1 98 ? -22.217 16.755 8.603 1.00 79.19 98 ILE A N 1
ATOM 760 C CA . ILE A 1 98 ? -21.276 16.719 7.482 1.00 79.19 98 ILE A CA 1
ATOM 761 C C . ILE A 1 98 ? -20.732 15.289 7.391 1.00 79.19 98 ILE A C 1
ATOM 763 O O . ILE A 1 98 ? -20.458 14.667 8.420 1.00 79.19 98 ILE A O 1
ATOM 767 N N . ALA A 1 99 ? -20.590 14.754 6.178 1.00 75.50 99 ALA A N 1
ATOM 768 C CA . ALA A 1 99 ? -20.060 13.408 5.981 1.00 75.50 99 ALA A CA 1
ATOM 769 C C . ALA A 1 99 ? -18.607 13.302 6.479 1.00 75.50 99 ALA A C 1
ATOM 771 O O . ALA A 1 99 ? -17.790 14.190 6.237 1.00 75.50 99 ALA A O 1
ATOM 772 N N . SER A 1 100 ? -18.292 12.206 7.172 1.00 79.31 100 SER A N 1
ATOM 773 C CA . SER A 1 100 ? -16.908 11.869 7.530 1.00 79.31 100 SER A CA 1
ATOM 774 C C . SER A 1 100 ? -16.194 11.228 6.333 1.00 79.31 100 SER A C 1
ATOM 776 O O . SER A 1 100 ? -16.854 10.691 5.440 1.00 79.31 100 SER A O 1
ATOM 778 N N . SER A 1 101 ? -14.859 11.213 6.355 1.00 82.25 101 SER A N 1
ATOM 779 C CA . SER A 1 101 ? -14.030 10.429 5.428 1.00 82.25 101 SER A CA 1
ATOM 780 C C . SER A 1 101 ? -13.289 9.311 6.163 1.00 82.25 101 SER A C 1
ATOM 782 O O . SER A 1 101 ? -12.943 9.452 7.342 1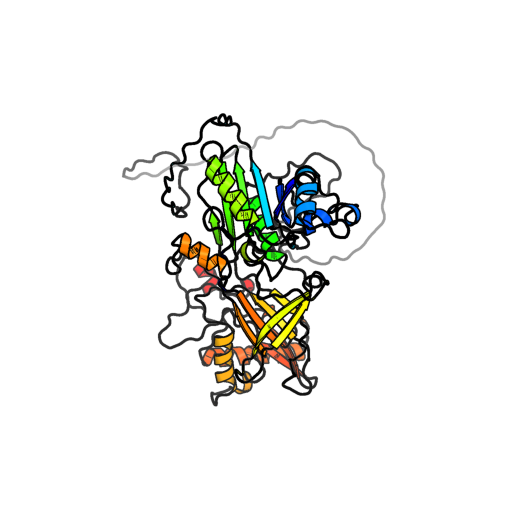.00 82.25 101 SER A O 1
ATOM 784 N N . PHE A 1 102 ? -12.997 8.208 5.470 1.00 85.44 102 PHE A N 1
ATOM 785 C CA . PHE A 1 102 ? -12.306 7.046 6.049 1.00 85.44 102 PHE A CA 1
ATOM 786 C C . PHE A 1 102 ? -10.912 7.358 6.620 1.00 85.44 102 PHE A C 1
ATOM 788 O O . PHE A 1 102 ? -10.502 6.722 7.598 1.00 85.44 102 PHE A O 1
ATOM 795 N N . GLY A 1 103 ? -10.232 8.381 6.091 1.00 82.94 103 GLY A N 1
ATOM 796 C CA . GLY A 1 103 ? -8.933 8.840 6.593 1.00 82.94 103 GLY A CA 1
ATOM 797 C C . GLY A 1 103 ? -8.996 9.508 7.970 1.00 82.94 103 GLY A C 1
ATOM 798 O O . GLY A 1 103 ? -7.997 9.549 8.679 1.00 82.94 103 GLY A O 1
ATOM 799 N N . THR A 1 104 ? -10.169 9.991 8.393 1.00 83.75 104 THR A N 1
ATOM 800 C CA . THR A 1 104 ? -10.349 10.671 9.694 1.00 83.75 104 THR A CA 1
ATOM 801 C C . THR A 1 104 ? -10.857 9.762 10.811 1.00 83.75 104 THR A C 1
ATOM 803 O O . THR A 1 104 ? -10.827 10.151 11.986 1.00 83.75 104 THR A O 1
ATOM 806 N N . LEU A 1 105 ? -11.331 8.565 10.457 1.00 88.62 105 LEU A N 1
ATOM 807 C CA . LEU A 1 105 ? -11.792 7.559 11.412 1.00 88.62 105 LEU A CA 1
ATOM 808 C C . LEU A 1 105 ? -10.593 6.948 12.148 1.00 88.62 105 LEU A C 1
ATOM 810 O O . LEU A 1 105 ? -9.445 7.166 11.773 1.00 88.62 105 LEU A O 1
ATOM 814 N N . LEU A 1 106 ? -10.842 6.189 13.207 1.00 90.50 106 LEU A N 1
ATOM 815 C CA . LEU A 1 106 ? -9.827 5.419 13.937 1.00 90.50 106 LEU A CA 1
ATOM 816 C C . LEU A 1 106 ? -10.244 3.950 14.064 1.00 90.50 106 LEU A C 1
ATOM 818 O O . LEU A 1 106 ? -9.410 3.056 13.946 1.00 90.50 106 LEU A O 1
ATOM 822 N N . VAL A 1 107 ? -11.544 3.704 14.246 1.00 91.25 107 VAL A N 1
ATOM 823 C CA . VAL A 1 107 ? -12.140 2.370 14.395 1.00 91.25 107 VAL A CA 1
ATOM 824 C C . VAL A 1 107 ? -13.607 2.402 13.958 1.00 91.25 107 VAL A C 1
ATOM 826 O O . VAL A 1 107 ? -14.268 3.426 14.142 1.00 91.25 107 VAL A O 1
ATOM 829 N N . ASN A 1 108 ? -14.137 1.295 13.428 1.00 91.12 108 ASN A N 1
ATOM 830 C CA . ASN A 1 108 ? -15.584 1.114 13.262 1.00 91.12 108 ASN A CA 1
ATOM 831 C C . ASN A 1 108 ? -16.090 -0.064 14.097 1.00 91.12 108 ASN A C 1
ATOM 833 O O . ASN A 1 108 ? -15.381 -1.052 14.302 1.00 91.12 108 ASN A O 1
ATOM 837 N N . LEU A 1 109 ? -17.322 0.067 14.584 1.00 89.75 109 LEU A N 1
ATOM 838 C CA . LEU A 1 109 ? -18.049 -0.940 15.343 1.00 89.75 109 LEU A CA 1
ATOM 839 C C . LEU A 1 109 ? -19.337 -1.262 14.584 1.00 89.75 109 LEU A C 1
ATOM 841 O O . LEU A 1 109 ? -20.173 -0.381 14.377 1.00 89.75 109 LEU A O 1
ATOM 845 N N . GLU A 1 110 ? -19.495 -2.527 14.211 1.00 90.44 110 GLU A N 1
ATOM 846 C CA . GLU A 1 110 ? -20.679 -3.034 13.524 1.00 90.44 110 GLU A CA 1
ATOM 847 C C . GLU A 1 110 ? -21.519 -3.886 14.486 1.00 90.44 110 GLU A C 1
ATOM 849 O O . GLU A 1 110 ? -21.036 -4.870 15.052 1.00 90.44 110 GLU A O 1
ATOM 854 N N . PHE A 1 111 ? -22.782 -3.516 14.671 1.00 88.38 111 PHE A N 1
ATOM 855 C CA . PHE A 1 111 ? -23.721 -4.169 15.571 1.00 88.38 111 PHE A CA 1
ATOM 856 C C . PHE A 1 111 ? -24.618 -5.133 14.800 1.00 88.38 111 PHE A C 1
ATOM 858 O O . PHE A 1 111 ? -25.417 -4.763 13.943 1.00 88.38 111 PHE A O 1
ATOM 865 N N . LYS A 1 112 ? -24.542 -6.407 15.168 1.00 87.12 112 LYS A N 1
ATOM 866 C CA . LYS A 1 112 ? -25.374 -7.478 14.632 1.00 87.12 112 LYS A CA 1
ATOM 867 C C . LYS A 1 112 ? -26.218 -8.081 15.746 1.00 87.12 112 LYS A C 1
ATOM 869 O O . LYS A 1 112 ? -25.798 -8.202 16.898 1.00 87.12 112 LYS A O 1
ATOM 874 N N . ARG A 1 113 ? -27.444 -8.457 15.391 1.00 80.50 113 ARG A N 1
ATOM 875 C CA . ARG A 1 113 ? -28.394 -9.089 16.304 1.00 80.50 113 ARG A CA 1
ATOM 876 C C . ARG A 1 113 ? -28.841 -10.420 15.728 1.00 80.50 113 ARG A C 1
ATOM 878 O O . ARG A 1 113 ? -29.227 -10.489 14.564 1.00 80.50 113 ARG A O 1
ATOM 885 N N . THR A 1 114 ? -28.825 -11.455 16.556 1.00 73.12 114 THR A N 1
ATOM 886 C CA . THR A 1 114 ? -29.429 -12.749 16.231 1.00 73.12 114 THR A CA 1
ATOM 887 C C . THR A 1 114 ? -30.777 -12.889 16.935 1.00 73.12 114 THR A C 1
ATOM 889 O O . THR A 1 114 ? -31.147 -12.080 17.789 1.00 73.12 114 THR A O 1
ATOM 892 N N . ALA A 1 115 ? -31.529 -13.934 16.591 1.00 70.88 115 ALA A N 1
ATOM 893 C CA . ALA A 1 115 ? -32.763 -14.277 17.295 1.00 70.88 115 ALA A CA 1
ATOM 894 C C . ALA A 1 115 ? -32.522 -14.751 18.747 1.00 70.88 115 ALA A C 1
ATOM 896 O O . ALA A 1 115 ? -33.477 -14.887 19.512 1.00 70.88 115 ALA A O 1
ATOM 897 N N . ALA A 1 116 ? -31.269 -15.007 19.142 1.00 67.88 116 ALA A N 1
ATOM 898 C CA . ALA A 1 116 ? -30.940 -15.464 20.483 1.00 67.88 116 ALA A CA 1
ATOM 899 C C . ALA A 1 116 ? -31.186 -14.364 21.528 1.00 67.88 116 ALA A C 1
ATOM 901 O O . ALA A 1 116 ? -30.877 -13.186 21.333 1.00 67.88 116 ALA A O 1
ATOM 902 N N . ARG A 1 117 ? -31.744 -14.753 22.678 1.00 65.56 117 ARG A N 1
ATOM 903 C CA . ARG A 1 117 ? -31.986 -13.834 23.793 1.00 65.56 117 ARG A CA 1
ATOM 904 C C . ARG A 1 117 ? -30.653 -13.493 24.464 1.00 65.56 117 ARG A C 1
ATOM 906 O O . ARG A 1 117 ? -29.926 -14.398 24.866 1.00 65.56 117 ARG A O 1
ATOM 913 N N . MET A 1 118 ? -30.353 -12.201 24.609 1.00 66.69 118 MET A N 1
ATOM 914 C CA . MET A 1 118 ? -29.184 -11.759 25.376 1.00 66.69 118 MET A CA 1
ATOM 915 C C . MET A 1 118 ? -29.274 -12.248 26.823 1.00 66.69 118 MET A C 1
ATOM 917 O O . MET A 1 118 ? -30.349 -12.229 27.432 1.00 66.69 118 MET A O 1
ATOM 921 N N . ARG A 1 119 ? -28.130 -12.669 27.367 1.00 67.56 119 ARG A N 1
ATOM 922 C CA . ARG A 1 119 ? -27.992 -13.008 28.785 1.00 67.56 119 ARG A CA 1
ATOM 923 C C . ARG A 1 119 ? -28.221 -11.760 29.640 1.00 67.56 119 ARG A C 1
ATOM 925 O O . ARG A 1 119 ? -27.933 -10.643 29.215 1.00 67.56 119 ARG A O 1
ATOM 932 N N . SER A 1 120 ? -28.747 -11.948 30.846 1.00 67.94 120 SER A N 1
ATOM 933 C CA . SER A 1 120 ? -28.860 -10.869 31.829 1.00 67.94 120 SER A CA 1
ATOM 934 C C . SER A 1 120 ? -27.474 -10.422 32.287 1.00 67.94 120 SER A C 1
ATOM 936 O O . SER A 1 120 ? -26.621 -11.274 32.537 1.00 67.94 120 SER A O 1
ATOM 938 N N . ILE A 1 121 ? -27.274 -9.111 32.443 1.00 69.19 121 ILE A N 1
ATOM 939 C CA . ILE A 1 121 ? -26.038 -8.557 33.004 1.00 69.19 121 ILE A CA 1
ATOM 940 C C . ILE A 1 121 ? -25.878 -9.075 34.441 1.00 69.19 121 ILE A C 1
ATOM 942 O O . ILE A 1 121 ? -26.768 -8.826 35.260 1.00 69.19 121 ILE A O 1
ATOM 946 N N . PRO A 1 122 ? -24.805 -9.820 34.756 1.00 66.81 122 PRO A N 1
ATOM 947 C CA . PRO A 1 122 ? -24.552 -10.264 36.116 1.00 66.81 122 PRO A CA 1
ATOM 948 C C . PRO A 1 122 ? -24.240 -9.053 37.002 1.00 66.81 122 PRO A C 1
ATOM 950 O O . PRO A 1 122 ? -23.565 -8.115 36.586 1.00 66.81 122 PRO A O 1
ATOM 953 N N . LEU A 1 123 ? -24.748 -9.072 38.235 1.00 67.50 123 LEU A N 1
ATOM 954 C CA . LEU A 1 123 ? -24.517 -8.003 39.215 1.00 67.50 123 LEU A CA 1
ATOM 955 C C . LEU A 1 123 ? -23.116 -8.080 39.851 1.00 67.50 123 LEU A C 1
ATOM 957 O O . LEU A 1 123 ? -22.654 -7.104 40.433 1.00 67.50 123 LEU A O 1
ATOM 961 N N . GLU A 1 124 ? -22.432 -9.219 39.707 1.00 64.56 124 GLU A N 1
ATOM 962 C CA . GLU A 1 124 ? -21.090 -9.475 40.232 1.00 64.56 124 GLU A CA 1
ATOM 963 C C . GLU A 1 124 ? -20.197 -10.082 39.140 1.00 64.56 124 GLU A C 1
ATOM 965 O O . GLU A 1 124 ? -20.592 -11.026 38.452 1.00 64.56 124 GLU A O 1
ATOM 970 N N . PHE A 1 125 ? -18.974 -9.564 38.998 1.00 57.97 125 PHE A N 1
ATOM 971 C CA . PHE A 1 125 ? -17.988 -10.030 38.020 1.00 57.97 125 PHE A CA 1
ATOM 972 C C . PHE A 1 125 ? -16.827 -10.726 38.729 1.00 57.97 125 PHE A C 1
ATOM 974 O O . PHE A 1 125 ? -16.182 -10.138 39.596 1.00 57.97 125 PHE A O 1
ATOM 981 N N . LYS A 1 126 ? -16.522 -11.970 38.345 1.00 57.44 126 LYS A N 1
ATOM 982 C CA . LYS A 1 126 ? -15.324 -12.670 38.824 1.00 57.44 126 LYS A CA 1
ATOM 983 C C . LYS A 1 126 ? -14.137 -12.295 37.939 1.00 57.44 126 LYS A C 1
ATOM 985 O O . LYS A 1 126 ? -14.135 -12.600 36.752 1.00 57.44 126 LYS A O 1
ATOM 990 N N . ALA A 1 127 ? -13.122 -11.656 38.514 1.00 49.12 127 ALA A N 1
ATOM 991 C CA . ALA A 1 127 ? -11.852 -11.380 37.844 1.00 49.12 127 ALA A CA 1
ATOM 992 C C . ALA A 1 127 ? -10.988 -12.657 37.794 1.00 49.12 127 ALA A C 1
ATOM 994 O O . ALA A 1 127 ? -10.005 -12.784 38.516 1.00 49.12 127 ALA A O 1
ATOM 995 N N . GLY A 1 128 ? -11.405 -13.647 37.004 1.00 46.78 128 GLY A N 1
ATOM 996 C CA . GLY A 1 128 ? -10.613 -14.842 36.720 1.00 46.78 128 GLY A CA 1
ATOM 997 C C . GLY A 1 128 ? -9.972 -14.717 35.346 1.00 46.78 128 GLY A C 1
ATOM 998 O O . GLY A 1 128 ? -10.663 -14.820 34.340 1.00 46.78 128 GLY A O 1
ATOM 999 N N . THR A 1 129 ? -8.663 -14.476 35.293 1.00 44.62 129 THR A N 1
ATOM 1000 C CA . THR A 1 129 ? -7.867 -14.576 34.063 1.00 44.62 129 THR A CA 1
ATOM 1001 C C . THR A 1 129 ? -7.666 -16.042 33.701 1.00 44.62 129 THR A C 1
ATOM 1003 O O . THR A 1 129 ? -6.664 -16.642 34.080 1.00 44.62 129 THR A O 1
ATOM 1006 N N . GLU A 1 130 ? -8.603 -16.620 32.959 1.00 40.59 130 GLU A N 1
ATOM 1007 C CA . GLU A 1 130 ? -8.323 -17.815 32.166 1.00 40.59 130 GLU A CA 1
ATOM 1008 C C . GLU A 1 130 ? -7.961 -17.348 30.756 1.00 40.59 130 GLU A C 1
ATOM 1010 O O . GLU A 1 130 ? -8.806 -16.880 29.997 1.00 40.59 130 GLU A O 1
ATOM 1015 N N . ALA A 1 131 ? -6.669 -17.389 30.433 1.00 38.69 131 ALA A N 1
ATOM 1016 C CA . ALA A 1 131 ? -6.211 -17.187 29.068 1.00 38.69 131 ALA A CA 1
ATOM 1017 C C . ALA A 1 131 ? -6.654 -18.401 28.240 1.00 38.69 131 ALA A C 1
ATOM 1019 O O . ALA A 1 131 ? -6.124 -19.498 28.434 1.00 38.69 131 ALA A O 1
ATOM 1020 N N . SER A 1 132 ? -7.618 -18.227 27.333 1.00 41.97 132 SER A N 1
ATOM 1021 C CA . SER A 1 132 ? -7.855 -19.219 26.288 1.00 41.97 132 SER A CA 1
ATOM 1022 C C . SER A 1 132 ? -6.647 -19.212 25.350 1.00 41.97 132 SER A C 1
ATOM 1024 O O . SER A 1 132 ? -6.218 -18.171 24.848 1.00 41.97 132 SER A O 1
ATOM 1026 N N . GLY A 1 133 ? -6.014 -20.375 25.192 1.00 33.38 133 GLY A N 1
ATOM 1027 C CA . GLY A 1 133 ? -4.922 -20.553 24.242 1.00 33.38 133 GLY A CA 1
ATOM 1028 C C . GLY A 1 133 ? -5.449 -20.315 22.833 1.00 33.38 133 GLY A C 1
ATOM 1029 O O . GLY A 1 133 ? -6.421 -20.952 22.439 1.00 33.38 133 GLY A O 1
ATOM 1030 N N . GLY A 1 134 ? -4.821 -19.394 22.099 1.00 28.53 134 GLY A N 1
ATOM 1031 C CA . GLY A 1 134 ? -5.278 -19.001 20.771 1.00 28.53 134 GLY A CA 1
ATOM 1032 C C . GLY A 1 134 ? -5.459 -20.207 19.851 1.00 28.53 134 GLY A C 1
ATOM 1033 O O . GLY A 1 134 ? -4.503 -20.936 19.573 1.00 28.53 134 GLY A O 1
ATOM 1034 N N . LEU A 1 135 ? -6.681 -20.409 19.357 1.00 29.97 135 LEU A N 1
ATOM 1035 C CA . LEU A 1 135 ? -6.916 -21.348 18.271 1.00 29.97 135 LEU A CA 1
ATOM 1036 C C . LEU A 1 135 ? -6.422 -20.750 16.948 1.00 29.97 135 LEU A C 1
ATOM 1038 O O . LEU A 1 135 ? -6.975 -19.786 16.420 1.00 29.97 135 LEU A O 1
ATOM 1042 N N . SER A 1 136 ? -5.411 -21.392 16.365 1.00 29.92 136 SER A N 1
ATOM 1043 C CA . SER A 1 136 ? -5.142 -21.295 14.933 1.00 29.92 136 SER A CA 1
ATOM 1044 C C . SER A 1 136 ? -6.304 -21.954 14.191 1.00 29.92 136 SER A C 1
ATOM 1046 O O . SER A 1 136 ? -6.442 -23.178 14.187 1.00 29.92 136 SER A O 1
ATOM 1048 N N . VAL A 1 137 ? -7.165 -21.148 13.569 1.00 28.05 137 VAL A N 1
ATOM 1049 C CA . VAL A 1 137 ? -8.098 -21.662 12.565 1.00 28.05 137 VAL A CA 1
ATOM 1050 C C . VAL A 1 137 ? -7.276 -21.927 11.310 1.00 28.05 137 VAL A C 1
ATOM 1052 O O . VAL A 1 137 ? -6.979 -21.021 10.534 1.00 28.05 137 VAL A O 1
ATOM 1055 N N . MET A 1 138 ? -6.884 -23.188 11.129 1.00 25.70 138 MET A N 1
ATOM 1056 C CA . MET A 1 138 ? -6.546 -23.698 9.807 1.00 25.70 138 MET A CA 1
ATOM 1057 C C . MET A 1 138 ? -7.737 -23.405 8.896 1.00 25.70 138 MET A C 1
ATOM 1059 O O . MET A 1 138 ? -8.872 -23.737 9.242 1.00 25.70 138 MET A O 1
ATOM 1063 N N . ALA A 1 139 ? -7.491 -22.813 7.728 1.00 26.30 139 ALA A N 1
ATOM 1064 C CA . ALA A 1 139 ? -8.422 -22.941 6.622 1.00 26.30 139 ALA A CA 1
ATOM 1065 C C . ALA A 1 139 ? -8.480 -24.435 6.280 1.00 26.30 139 ALA A C 1
ATOM 1067 O O . ALA A 1 139 ? -7.661 -24.939 5.514 1.00 26.30 139 ALA A O 1
ATOM 1068 N N . SER A 1 140 ? -9.379 -25.172 6.936 1.00 25.88 140 SER A N 1
ATOM 1069 C CA . SER A 1 140 ? -9.724 -26.511 6.499 1.00 25.88 140 SER A CA 1
ATOM 1070 C C . SER A 1 140 ? -10.28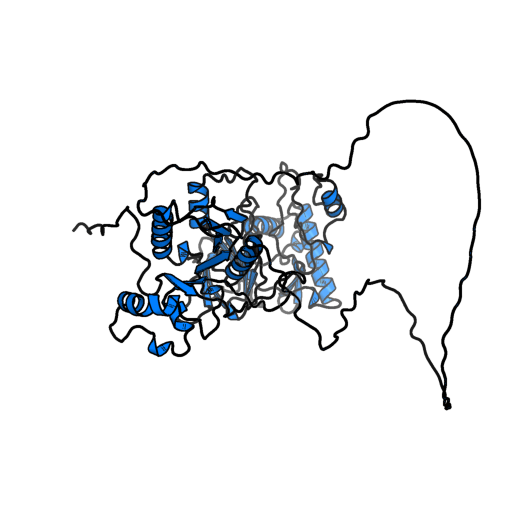7 -26.372 5.097 1.00 25.88 140 SER A C 1
ATOM 1072 O O . SER A 1 140 ? -11.171 -25.544 4.858 1.00 25.88 140 SER A O 1
ATOM 1074 N N . GLU A 1 141 ? -9.737 -27.178 4.200 1.00 28.69 141 GLU A N 1
ATOM 1075 C CA . GLU A 1 141 ? -10.292 -27.489 2.894 1.00 28.69 141 GLU A CA 1
ATOM 1076 C C . GLU A 1 141 ? -11.820 -27.530 2.961 1.00 28.69 141 GLU A C 1
ATOM 1078 O O . GLU A 1 141 ? -12.398 -28.028 3.933 1.00 28.69 141 GLU A O 1
ATOM 1083 N N . ALA A 1 142 ? -12.446 -26.948 1.936 1.00 27.31 142 ALA A N 1
ATOM 1084 C CA . ALA A 1 142 ? -13.883 -26.950 1.729 1.00 27.31 142 ALA A CA 1
ATOM 1085 C C . ALA A 1 142 ? -14.481 -28.284 2.190 1.00 27.31 142 ALA A C 1
ATOM 1087 O O . ALA A 1 142 ? -14.138 -29.340 1.658 1.00 27.31 142 ALA A O 1
ATOM 1088 N N . SER A 1 143 ? -15.335 -28.239 3.214 1.00 26.41 143 SER A N 1
ATOM 1089 C CA . SER A 1 143 ? -15.995 -29.438 3.697 1.00 26.41 143 SER A CA 1
ATOM 1090 C C . SER A 1 143 ? -16.940 -29.944 2.611 1.00 26.41 143 SER A C 1
ATOM 1092 O O . SER A 1 143 ? -18.017 -29.404 2.364 1.00 26.41 143 SER A O 1
ATOM 1094 N N . GLU A 1 144 ? -16.513 -31.021 1.959 1.00 32.75 144 GLU A N 1
ATOM 1095 C CA . GLU A 1 144 ? -17.391 -31.977 1.308 1.00 32.75 144 GLU A CA 1
ATOM 1096 C C . GLU A 1 144 ? -18.398 -32.488 2.343 1.00 32.75 144 GLU A C 1
ATOM 1098 O O . GLU A 1 144 ? -18.091 -33.329 3.187 1.00 32.75 144 GLU A O 1
ATOM 1103 N N . ASN A 1 145 ? -19.622 -31.974 2.283 1.00 24.64 145 ASN A N 1
ATOM 1104 C CA . ASN A 1 145 ? -20.791 -32.660 2.814 1.00 24.64 145 ASN A CA 1
ATOM 1105 C C . ASN A 1 145 ? -22.030 -32.268 2.003 1.00 24.64 145 ASN A C 1
ATOM 1107 O O . ASN A 1 145 ? -22.939 -31.620 2.500 1.00 24.64 145 ASN A O 1
ATOM 1111 N N . ASP A 1 146 ? -22.072 -32.752 0.762 1.00 26.69 146 ASP A N 1
ATOM 1112 C CA . ASP A 1 146 ? -23.318 -33.196 0.139 1.00 26.69 146 ASP A CA 1
ATOM 1113 C C . ASP A 1 146 ? -23.154 -34.678 -0.220 1.00 26.69 146 ASP A C 1
ATOM 1115 O O . ASP A 1 146 ? -22.699 -35.067 -1.297 1.00 26.69 146 ASP A O 1
ATOM 1119 N N . ARG A 1 147 ? -23.467 -35.547 0.748 1.00 26.44 147 ARG A N 1
ATOM 1120 C CA . ARG A 1 147 ? -23.546 -36.993 0.524 1.00 26.44 147 ARG A CA 1
ATOM 1121 C C . ARG A 1 147 ? -24.861 -37.318 -0.180 1.00 26.44 147 ARG A C 1
ATOM 1123 O O . ARG A 1 147 ? -25.886 -37.510 0.470 1.00 26.44 147 ARG A O 1
ATOM 1130 N N . VAL A 1 148 ? -24.805 -37.472 -1.502 1.00 27.50 148 VAL A N 1
ATOM 1131 C CA . VAL A 1 148 ? -25.777 -38.282 -2.250 1.00 27.50 148 VAL A CA 1
ATOM 1132 C C . VAL A 1 148 ? -25.486 -39.765 -2.007 1.00 27.50 148 VAL A C 1
ATOM 1134 O O . VAL A 1 148 ? -24.343 -40.198 -1.865 1.00 27.50 148 VAL A O 1
ATOM 1137 N N . GLY A 1 149 ? -26.573 -40.524 -1.896 1.00 26.77 149 GLY A N 1
ATOM 1138 C CA . GLY A 1 149 ? -26.640 -41.887 -1.396 1.00 26.77 149 GLY A CA 1
ATOM 1139 C C . GLY A 1 149 ? -25.720 -42.913 -2.062 1.00 26.77 149 GLY A C 1
ATOM 1140 O O . GLY A 1 149 ? -25.506 -42.944 -3.269 1.00 26.77 149 GLY A O 1
ATOM 1141 N N . GLN A 1 150 ? -25.244 -43.792 -1.183 1.00 28.05 150 GLN A N 1
ATOM 1142 C CA . GLN A 1 150 ? -24.746 -45.153 -1.369 1.00 28.05 150 GLN A CA 1
ATOM 1143 C C . GLN A 1 150 ? -24.833 -45.757 -2.784 1.00 28.05 150 GLN A C 1
ATOM 1145 O O . GLN A 1 150 ? -25.915 -46.008 -3.313 1.00 28.05 150 GLN A O 1
ATOM 1150 N N . LYS A 1 151 ? -23.687 -46.235 -3.283 1.00 26.66 151 LYS A N 1
ATOM 1151 C CA . LYS A 1 151 ? -23.643 -47.411 -4.161 1.00 26.66 151 LYS A CA 1
ATOM 1152 C C . LYS A 1 151 ? -22.593 -48.400 -3.659 1.00 26.66 151 LYS A C 1
ATOM 1154 O O . LYS A 1 151 ? -21.398 -48.120 -3.648 1.00 26.66 151 LYS A O 1
ATOM 1159 N N . ARG A 1 152 ? -23.074 -49.561 -3.205 1.00 27.03 152 ARG A N 1
ATOM 1160 C CA . ARG A 1 152 ? -22.265 -50.749 -2.911 1.00 27.03 152 ARG A CA 1
ATOM 1161 C C . ARG A 1 152 ? -21.774 -51.375 -4.222 1.00 27.03 152 ARG A C 1
ATOM 1163 O O . ARG A 1 152 ? -22.496 -51.383 -5.215 1.00 27.03 152 ARG A O 1
ATOM 1170 N N . LYS A 1 153 ? -20.551 -51.910 -4.188 1.00 25.94 153 LYS A N 1
ATOM 1171 C CA . LYS A 1 153 ? -19.935 -52.742 -5.233 1.00 25.94 153 LYS A CA 1
ATOM 1172 C C . LYS A 1 153 ? -20.669 -54.082 -5.396 1.00 25.94 153 LYS A C 1
ATOM 1174 O O . LYS A 1 153 ? -21.047 -54.679 -4.390 1.00 25.94 153 LYS A O 1
ATOM 1179 N N . SER A 1 154 ? -20.764 -54.590 -6.625 1.00 26.12 154 SER A N 1
ATOM 1180 C CA . SER A 1 154 ? -20.358 -55.965 -6.995 1.00 26.12 154 SER A CA 1
ATOM 1181 C C . SER A 1 154 ? -20.506 -56.218 -8.505 1.00 26.12 154 SER A C 1
ATOM 1183 O O . SER A 1 154 ? -21.515 -55.875 -9.109 1.00 26.12 154 SER A O 1
ATOM 1185 N N . ASP A 1 155 ? -19.413 -56.731 -9.069 1.00 23.67 155 ASP A N 1
ATOM 1186 C CA . ASP A 1 155 ? -19.203 -57.709 -10.146 1.00 23.67 155 ASP A CA 1
ATOM 1187 C C . ASP A 1 155 ? -20.293 -58.077 -11.171 1.00 23.67 155 ASP A C 1
ATOM 1189 O O . ASP A 1 155 ? -21.420 -58.423 -10.835 1.00 23.67 155 ASP A O 1
ATOM 1193 N N . GLY A 1 156 ? -19.823 -58.237 -12.419 1.00 22.59 156 GLY A N 1
ATOM 1194 C CA . GLY A 1 156 ? -20.074 -59.462 -13.190 1.00 22.59 156 GLY A CA 1
ATOM 1195 C C . GLY A 1 156 ? -21.011 -59.378 -14.401 1.00 22.59 156 GLY A C 1
ATOM 1196 O O . GLY A 1 156 ? -22.218 -59.277 -14.253 1.00 22.59 156 GLY A O 1
ATOM 1197 N N . GLY A 1 157 ? -20.440 -59.591 -15.595 1.00 22.23 157 GLY A N 1
ATOM 1198 C CA . GLY A 1 157 ? -21.008 -60.505 -16.600 1.00 22.23 157 GLY A CA 1
ATOM 1199 C C . GLY A 1 157 ? -22.112 -60.015 -17.552 1.00 22.23 157 GLY A C 1
ATOM 1200 O O . GLY A 1 157 ? -23.260 -59.865 -17.170 1.00 22.23 157 GLY A O 1
ATOM 1201 N N . SER A 1 158 ? -21.741 -59.938 -18.839 1.00 23.81 158 SER A N 1
ATOM 1202 C CA . SER A 1 158 ? -22.493 -60.377 -20.040 1.00 23.81 158 SER A CA 1
ATOM 1203 C C . SER A 1 158 ? -23.970 -59.984 -20.255 1.00 23.81 158 SER A C 1
ATOM 1205 O O . SER A 1 158 ? -24.845 -60.386 -19.499 1.00 23.81 158 SER A O 1
ATOM 1207 N N . GLY A 1 159 ? -24.268 -59.420 -21.438 1.00 22.80 159 GLY A N 1
ATOM 1208 C CA . GLY A 1 159 ? -25.573 -59.612 -22.097 1.00 22.80 159 GLY A CA 1
ATOM 1209 C C . GLY A 1 159 ? -26.188 -58.386 -22.782 1.00 22.80 159 GLY A C 1
ATOM 1210 O O . GLY A 1 159 ? -26.972 -57.657 -22.193 1.00 22.80 159 GLY A O 1
ATOM 1211 N N . VAL A 1 160 ? -25.885 -58.211 -24.069 1.00 24.23 160 VAL A N 1
ATOM 1212 C CA . VAL A 1 160 ? -26.734 -57.559 -25.103 1.00 24.23 160 VAL A CA 1
ATOM 1213 C C . VAL A 1 160 ? -28.044 -58.386 -25.274 1.00 24.23 160 VAL A C 1
ATOM 1215 O O . VAL A 1 160 ? -27.987 -59.552 -24.879 1.00 24.23 160 VAL A O 1
ATOM 1218 N N . PRO A 1 161 ? -29.182 -57.954 -25.899 1.00 35.81 161 PRO A N 1
ATOM 1219 C CA . PRO A 1 161 ? -29.537 -56.716 -26.641 1.00 35.81 161 PRO A CA 1
ATOM 1220 C C . PRO A 1 161 ? -30.902 -56.076 -26.246 1.00 35.81 161 PRO A C 1
ATOM 1222 O O . PRO A 1 161 ? -31.664 -56.639 -25.473 1.00 35.81 161 PRO A O 1
ATOM 1225 N N . SER A 1 162 ? -31.295 -54.978 -26.929 1.00 24.33 162 SER A N 1
ATOM 1226 C CA . SER A 1 162 ? -32.483 -54.957 -27.833 1.00 24.33 162 SER A CA 1
ATOM 1227 C C . SER A 1 162 ? -33.385 -53.701 -27.791 1.00 24.33 162 SER A C 1
ATOM 1229 O O . SER A 1 162 ? -34.195 -53.541 -26.889 1.00 24.33 162 SER A O 1
ATOM 1231 N N . LYS A 1 163 ? -33.366 -52.979 -28.931 1.00 23.80 163 LYS A N 1
ATOM 1232 C CA . LYS A 1 163 ? -34.494 -52.390 -29.708 1.00 23.80 163 LYS A CA 1
ATOM 1233 C C . LYS A 1 163 ? -35.238 -51.156 -29.142 1.00 23.80 163 LYS A C 1
ATOM 1235 O O . LYS A 1 163 ? -35.769 -51.175 -28.049 1.00 23.80 163 LYS A O 1
ATOM 1240 N N . ARG A 1 164 ? -35.222 -50.025 -29.881 1.00 22.70 164 ARG A N 1
ATOM 1241 C CA . ARG A 1 164 ? -36.221 -49.589 -30.913 1.00 22.70 164 ARG A CA 1
ATOM 1242 C C . ARG A 1 164 ? -37.593 -49.333 -30.244 1.00 22.70 164 ARG A C 1
ATOM 1244 O O . ARG A 1 164 ? -38.176 -50.265 -29.726 1.00 22.70 164 ARG A O 1
ATOM 1251 N N . SER A 1 165 ? -38.245 -48.167 -30.287 1.00 23.31 165 SER A N 1
ATOM 1252 C CA . SER A 1 165 ? -38.632 -47.388 -31.473 1.00 23.31 165 SER A CA 1
ATOM 1253 C C . SER A 1 165 ? -39.434 -46.131 -31.065 1.00 23.31 165 SER A C 1
ATOM 1255 O O . SER A 1 165 ? -40.236 -46.204 -30.146 1.00 23.31 165 SER A O 1
ATOM 1257 N N . LYS A 1 166 ? -39.317 -45.073 -31.880 1.00 23.50 166 LYS A N 1
ATOM 1258 C CA . LYS A 1 166 ? -40.402 -44.262 -32.486 1.00 23.50 166 LYS A CA 1
ATOM 1259 C C . LYS A 1 166 ? -41.451 -43.526 -31.618 1.00 23.50 166 LYS A C 1
ATOM 1261 O O . LYS A 1 166 ? -42.404 -44.113 -31.130 1.00 23.50 166 LYS A O 1
ATOM 1266 N N . SER A 1 167 ? -41.344 -42.192 -31.706 1.00 25.09 167 SER A N 1
ATOM 1267 C CA . SER A 1 167 ? -42.359 -41.205 -32.141 1.00 25.09 167 SER A CA 1
ATOM 1268 C C . SER A 1 167 ? -43.753 -41.184 -31.501 1.00 25.09 167 SER A C 1
ATOM 1270 O O . SER A 1 167 ? -44.511 -42.138 -31.652 1.00 25.09 167 SER A O 1
ATOM 1272 N N . LYS A 1 168 ? -44.188 -39.987 -31.083 1.00 23.39 168 LYS A N 1
ATOM 1273 C CA . LYS A 1 168 ? -45.441 -39.391 -31.584 1.00 23.39 168 LYS A CA 1
ATOM 1274 C C . LYS A 1 168 ? -45.543 -37.896 -31.268 1.00 23.39 168 LYS A C 1
ATOM 1276 O O . LYS A 1 168 ? -45.495 -37.483 -30.118 1.00 23.39 168 LYS A O 1
ATOM 1281 N N . VAL A 1 169 ? -45.719 -37.131 -32.341 1.00 26.00 169 VAL A N 1
ATOM 1282 C CA . VAL A 1 169 ? -46.331 -35.801 -32.384 1.00 26.00 169 VAL A CA 1
ATOM 1283 C C . VAL A 1 169 ? -47.823 -35.957 -32.090 1.00 26.00 169 VAL A C 1
ATOM 1285 O O . VAL A 1 169 ? -48.449 -36.834 -32.685 1.00 26.00 169 VAL A O 1
ATOM 1288 N N . VAL A 1 170 ? -48.394 -35.086 -31.255 1.00 24.11 170 VAL A N 1
ATOM 1289 C CA . VAL A 1 170 ? -49.824 -34.740 -31.292 1.00 24.11 170 VAL A CA 1
ATOM 1290 C C . VAL A 1 170 ? -49.972 -33.246 -31.010 1.00 24.11 170 VAL A C 1
ATOM 1292 O O . VAL A 1 170 ? -49.503 -32.738 -29.997 1.00 24.11 170 VAL A O 1
ATOM 1295 N N . ALA A 1 171 ? -50.614 -32.567 -31.958 1.00 25.33 171 ALA A N 1
ATOM 1296 C CA . ALA A 1 171 ? -51.068 -31.189 -31.887 1.00 25.33 171 ALA A CA 1
ATOM 1297 C C . ALA A 1 171 ? -52.344 -31.057 -31.036 1.00 25.33 171 ALA A C 1
ATOM 1299 O O . ALA A 1 171 ? -53.161 -31.974 -30.990 1.00 25.33 171 ALA A O 1
ATOM 1300 N N . GLY A 1 172 ? -52.562 -29.877 -30.455 1.00 23.17 172 GLY A N 1
ATOM 1301 C CA . GLY A 1 172 ? -53.819 -29.480 -29.822 1.00 23.17 172 GLY A CA 1
ATOM 1302 C C . GLY A 1 172 ? -53.951 -27.957 -29.831 1.00 23.17 172 GLY A C 1
ATOM 1303 O O . GLY A 1 172 ? -53.007 -27.251 -29.508 1.00 23.17 172 GLY A O 1
ATOM 1304 N N . ARG A 1 173 ? -55.107 -27.473 -30.279 1.00 24.38 173 ARG A N 1
ATOM 1305 C CA . ARG A 1 173 ? -55.424 -26.135 -30.804 1.00 24.38 173 ARG A CA 1
ATOM 1306 C C . ARG A 1 173 ? -56.547 -25.519 -29.957 1.00 24.38 173 ARG A C 1
ATOM 1308 O O . ARG A 1 173 ? -57.448 -26.269 -29.606 1.00 24.38 173 ARG A O 1
ATOM 1315 N N . SER A 1 174 ? -56.547 -24.201 -29.714 1.00 25.23 174 SER A N 1
ATOM 1316 C CA . SER A 1 174 ? -57.734 -23.334 -29.462 1.00 25.23 174 SER A CA 1
ATOM 1317 C C . SER A 1 174 ? -57.252 -21.911 -29.098 1.00 25.23 174 SER A C 1
ATOM 1319 O O . SER A 1 174 ? -56.541 -21.773 -28.113 1.00 25.23 174 SER A O 1
ATOM 1321 N N . ASN A 1 175 ? -57.351 -20.884 -29.955 1.00 23.97 175 ASN A N 1
ATOM 1322 C CA . ASN A 1 175 ? -58.492 -20.006 -30.318 1.00 23.97 175 ASN A CA 1
ATOM 1323 C C . ASN A 1 175 ? -58.868 -18.906 -29.295 1.00 23.97 175 ASN A C 1
ATOM 1325 O O . ASN A 1 175 ? -59.394 -19.216 -28.234 1.00 23.97 175 ASN A O 1
ATOM 1329 N N . ASN A 1 176 ? -58.667 -17.638 -29.702 1.00 26.27 176 ASN A N 1
ATOM 1330 C CA . ASN A 1 176 ? -59.613 -16.490 -29.728 1.00 26.27 176 ASN A CA 1
ATOM 1331 C C . ASN A 1 176 ? -58.867 -15.285 -30.371 1.00 26.27 176 ASN A C 1
ATOM 1333 O O . ASN A 1 176 ? -57.794 -14.934 -29.898 1.00 26.27 176 ASN A O 1
ATOM 1337 N N . LYS A 1 177 ? -59.168 -14.847 -31.615 1.00 26.09 177 LYS A N 1
ATOM 1338 C CA . LYS A 1 177 ? -60.080 -13.737 -32.039 1.00 26.09 177 LYS A CA 1
ATOM 1339 C C . LYS A 1 177 ? -60.004 -12.497 -31.119 1.00 26.09 177 LYS A C 1
ATOM 1341 O O . LYS A 1 177 ? -60.181 -12.664 -29.925 1.00 26.09 177 LYS A O 1
ATOM 1346 N N . SER A 1 178 ? -59.767 -11.264 -31.590 1.00 25.64 178 SER A N 1
ATOM 1347 C CA . SER A 1 178 ? -60.436 -10.567 -32.709 1.00 25.64 178 SER A CA 1
ATOM 1348 C C . SER A 1 178 ? -59.687 -9.323 -33.250 1.00 25.64 178 SER A C 1
ATOM 1350 O O . SER A 1 178 ? -59.110 -8.573 -32.476 1.00 25.64 178 SER A O 1
ATOM 1352 N N . GLU A 1 179 ? -59.809 -9.136 -34.576 1.00 26.31 179 GLU A N 1
ATOM 1353 C CA . GLU A 1 179 ? -60.035 -7.907 -35.391 1.00 26.31 179 GLU A CA 1
ATOM 1354 C C . GLU A 1 179 ? -59.152 -6.645 -35.205 1.00 26.31 179 GLU A C 1
ATOM 1356 O O . GLU A 1 179 ? -59.124 -6.048 -34.142 1.00 26.31 179 GLU A O 1
ATOM 1361 N N . LYS A 1 180 ? -58.312 -6.250 -36.182 1.00 26.12 180 LYS A N 1
ATOM 1362 C CA . LYS A 1 180 ? -58.527 -5.577 -37.503 1.00 26.12 180 LYS A CA 1
ATOM 1363 C C . LYS A 1 180 ? -58.713 -4.045 -37.440 1.00 26.12 180 LYS A C 1
ATOM 1365 O O . LYS A 1 180 ? -59.761 -3.590 -36.997 1.00 26.12 180 LYS A O 1
ATOM 1370 N N . LYS A 1 181 ? -57.775 -3.292 -38.047 1.00 27.06 181 LYS A N 1
ATOM 1371 C CA . LYS A 1 181 ? -58.019 -2.343 -39.168 1.00 27.06 181 LYS A CA 1
ATOM 1372 C C . LYS A 1 181 ? -56.736 -1.637 -39.660 1.00 27.06 181 LYS A C 1
ATOM 1374 O O . LYS A 1 181 ? -56.210 -0.764 -38.985 1.00 27.06 181 LYS A O 1
ATOM 1379 N N . ASP A 1 182 ? -56.241 -2.118 -40.799 1.00 25.31 182 ASP A N 1
ATOM 1380 C CA . ASP A 1 182 ? -55.957 -1.475 -42.102 1.00 25.31 182 ASP A CA 1
ATOM 1381 C C . ASP A 1 182 ? -55.630 0.036 -42.239 1.00 25.31 182 ASP A C 1
ATOM 1383 O O . ASP A 1 182 ? -56.334 0.894 -41.705 1.00 25.31 182 ASP A O 1
ATOM 1387 N N . GLY A 1 183 ? -54.646 0.301 -43.122 1.00 26.53 183 GLY A N 1
ATOM 1388 C CA . GLY A 1 183 ? -54.342 1.555 -43.845 1.00 26.53 183 GLY A CA 1
ATOM 1389 C C . GLY A 1 183 ? -52.822 1.790 -43.975 1.00 26.53 183 GLY A C 1
ATOM 1390 O O . GLY A 1 183 ? -52.227 2.287 -43.027 1.00 26.53 183 GLY A O 1
ATOM 1391 N N . GLU A 1 184 ? -52.096 1.219 -44.954 1.00 25.31 184 GLU A N 1
ATOM 1392 C CA . GLU A 1 184 ? -51.818 1.737 -46.330 1.00 25.31 184 GLU A CA 1
ATOM 1393 C C . GLU A 1 184 ? -51.342 3.211 -46.359 1.00 25.31 184 GLU A C 1
ATOM 1395 O O . GLU A 1 184 ? -51.984 4.058 -45.753 1.00 25.31 184 GLU A O 1
ATOM 1400 N N . GLY A 1 185 ? -50.260 3.644 -47.023 1.00 25.41 185 GLY A N 1
ATOM 1401 C CA . GLY A 1 185 ? -49.310 3.050 -47.978 1.00 25.41 185 GLY A CA 1
ATOM 1402 C C . GLY A 1 185 ? -47.949 3.786 -47.909 1.00 25.41 185 GLY A C 1
ATOM 1403 O O . GLY A 1 185 ? -47.832 4.819 -47.257 1.00 25.41 185 GLY A O 1
ATOM 1404 N N . GLU A 1 186 ? -46.855 3.129 -48.299 1.00 25.23 186 GLU A N 1
ATOM 1405 C CA . GLU A 1 186 ? -46.172 3.239 -49.609 1.00 25.23 186 GLU A CA 1
ATOM 1406 C C . GLU A 1 186 ? -45.180 4.412 -49.733 1.00 25.23 186 GLU A C 1
ATOM 1408 O O . GLU A 1 186 ? -45.533 5.570 -49.537 1.00 25.23 186 GLU A O 1
ATOM 1413 N N . GLY A 1 187 ? -43.933 4.083 -50.109 1.00 24.73 187 GLY A N 1
ATOM 1414 C CA . GLY A 1 187 ? -42.930 5.052 -50.565 1.00 24.73 187 GLY A CA 1
ATOM 1415 C C . GLY A 1 187 ? -41.475 4.722 -50.206 1.00 24.73 187 GLY A C 1
ATOM 1416 O O . GLY A 1 187 ? -40.949 5.318 -49.278 1.00 24.73 187 GLY A O 1
ATOM 1417 N N . GLU A 1 188 ? -40.890 3.747 -50.921 1.00 25.72 188 GLU A N 1
ATOM 1418 C CA . GLU A 1 188 ? -39.532 3.711 -51.530 1.00 25.72 188 GLU A CA 1
ATOM 1419 C C . GLU A 1 188 ? -38.360 4.442 -50.824 1.00 25.72 188 GLU A C 1
ATOM 1421 O O . GLU A 1 188 ? -38.448 5.606 -50.470 1.00 25.72 188 GLU A O 1
ATOM 1426 N N . GLY A 1 189 ? -37.148 3.910 -50.659 1.00 23.94 189 GLY A N 1
ATOM 1427 C CA . GLY A 1 189 ? -36.454 2.767 -51.241 1.00 23.94 189 GLY A CA 1
ATOM 1428 C C . GLY A 1 189 ? -34.936 3.029 -51.139 1.00 23.94 189 GLY A C 1
ATOM 1429 O O . GLY A 1 189 ? -34.502 4.166 -51.272 1.00 23.94 189 GLY A O 1
ATOM 1430 N N . GLU A 1 190 ? -34.168 1.954 -50.915 1.00 26.05 190 GLU A N 1
ATOM 1431 C CA . GLU A 1 190 ? -32.716 1.791 -51.159 1.00 26.05 190 GLU A CA 1
ATOM 1432 C C . GLU A 1 190 ? -31.732 2.610 -50.285 1.00 26.05 190 GLU A C 1
ATOM 1434 O O . GLU A 1 190 ? -31.812 3.817 -50.148 1.00 26.05 190 GLU A O 1
ATOM 1439 N N . GLY A 1 191 ? -30.695 2.062 -49.649 1.00 23.55 191 GLY A N 1
ATOM 1440 C CA . GLY A 1 191 ? -30.048 0.760 -49.745 1.00 23.55 191 GLY A CA 1
ATOM 1441 C C . GLY A 1 191 ? -28.539 0.943 -49.519 1.00 23.55 191 GLY A C 1
ATOM 1442 O O . GLY A 1 191 ? -27.908 1.690 -50.256 1.00 23.55 191 GLY A O 1
ATOM 1443 N N . ARG A 1 192 ? -27.961 0.272 -48.507 1.00 26.67 192 ARG A N 1
ATOM 1444 C CA . ARG A 1 192 ? -26.634 -0.404 -48.517 1.00 26.67 192 ARG A CA 1
ATOM 1445 C C . ARG A 1 192 ? -26.097 -0.695 -47.109 1.00 26.67 192 ARG A C 1
ATOM 1447 O O . ARG A 1 192 ? -25.368 0.077 -46.498 1.00 26.67 192 ARG A O 1
ATOM 1454 N N . SER A 1 193 ? -26.451 -1.892 -46.653 1.00 23.97 193 SER A N 1
ATOM 1455 C CA . SER A 1 193 ? -25.569 -2.930 -46.099 1.00 23.97 193 SER A CA 1
ATOM 1456 C C . SER A 1 193 ? -24.115 -2.551 -45.745 1.00 23.97 193 SER A C 1
ATOM 1458 O O . SER A 1 193 ? -23.266 -2.425 -46.631 1.00 23.97 193 SER A O 1
ATOM 1460 N N . LYS A 1 194 ? -23.790 -2.572 -44.444 1.00 27.05 194 LYS A N 1
ATOM 1461 C CA . LYS A 1 194 ? -22.464 -2.967 -43.940 1.00 27.05 194 LYS A CA 1
ATOM 1462 C C . LYS A 1 194 ? -22.560 -4.376 -43.356 1.00 27.05 194 LYS A C 1
ATOM 1464 O O . LYS A 1 194 ? -23.408 -4.650 -42.511 1.00 27.05 194 LYS A O 1
ATOM 1469 N N . GLY A 1 195 ? -21.719 -5.264 -43.881 1.00 25.80 195 GLY A N 1
ATOM 1470 C CA . GLY A 1 195 ? -21.613 -6.662 -43.485 1.00 25.80 195 GLY A CA 1
ATOM 1471 C C . GLY A 1 195 ? -21.039 -6.838 -42.080 1.00 25.80 195 GLY A C 1
ATOM 1472 O O . GLY A 1 195 ? -20.163 -6.092 -41.645 1.00 25.80 195 GLY A O 1
ATOM 1473 N N . ARG A 1 196 ? -21.581 -7.855 -41.409 1.00 26.38 196 ARG A N 1
ATOM 1474 C CA . ARG A 1 196 ? -21.202 -8.417 -40.112 1.00 26.38 196 ARG A CA 1
ATOM 1475 C C . ARG A 1 196 ? -19.774 -8.972 -40.109 1.00 26.38 196 ARG A C 1
ATOM 1477 O O . ARG A 1 196 ? -19.371 -9.619 -41.069 1.00 26.38 196 ARG A O 1
ATOM 1484 N N . ASN A 1 197 ? -19.114 -8.875 -38.958 1.00 25.95 197 ASN A N 1
ATOM 1485 C CA . ASN A 1 197 ? -18.400 -10.019 -38.397 1.00 25.95 197 ASN A CA 1
ATOM 1486 C C . ASN A 1 197 ? -18.725 -10.109 -36.901 1.00 25.95 197 ASN A C 1
ATOM 1488 O O . ASN A 1 197 ? -18.652 -9.123 -36.172 1.00 25.95 197 ASN A O 1
ATOM 1492 N N . GLU A 1 198 ? -19.201 -11.284 -36.504 1.00 27.75 198 GLU A N 1
ATOM 1493 C CA . GLU A 1 198 ? -19.822 -11.592 -35.221 1.00 27.75 198 GLU A CA 1
ATOM 1494 C C . GLU A 1 198 ? -1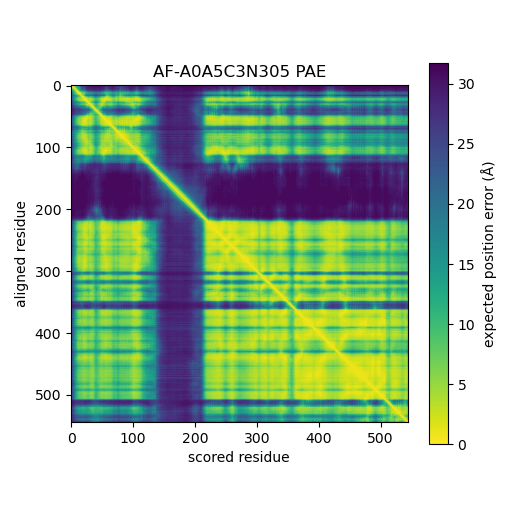8.762 -11.893 -34.152 1.00 27.75 198 GLU A C 1
ATOM 1496 O O . GLU A 1 198 ? -18.016 -12.862 -34.271 1.00 27.75 198 GLU A O 1
ATOM 1501 N N . SER A 1 199 ? -18.764 -11.117 -33.067 1.00 26.47 199 SER A N 1
ATOM 1502 C CA . SER A 1 199 ? -18.188 -11.514 -31.779 1.00 26.47 199 SER A CA 1
ATOM 1503 C C . SER A 1 199 ? -19.341 -11.690 -30.802 1.00 26.47 199 SER A C 1
ATOM 1505 O O . SER A 1 199 ? -20.032 -10.738 -30.445 1.00 26.47 199 SER A O 1
ATOM 1507 N N . ARG A 1 200 ? -19.591 -12.939 -30.416 1.00 26.31 200 ARG A N 1
ATOM 1508 C CA . ARG A 1 200 ? -20.688 -13.355 -29.541 1.00 26.31 200 ARG A CA 1
ATOM 1509 C C . ARG A 1 200 ? -20.365 -12.965 -28.092 1.00 26.31 200 ARG A C 1
ATOM 1511 O O . ARG A 1 200 ? -19.895 -13.787 -27.313 1.00 26.31 200 ARG A O 1
ATOM 1518 N N . ALA A 1 201 ? -20.595 -11.702 -27.744 1.00 25.12 201 ALA A N 1
ATOM 1519 C CA . ALA A 1 201 ? -20.758 -11.286 -26.358 1.00 25.12 201 ALA A CA 1
ATOM 1520 C C . ALA A 1 201 ? -22.153 -11.730 -25.903 1.00 25.12 201 ALA A C 1
ATOM 1522 O O . ALA A 1 201 ? -23.156 -11.385 -26.526 1.00 25.12 201 ALA A O 1
ATOM 1523 N N . ILE A 1 202 ? -22.225 -12.527 -24.840 1.00 26.02 202 ILE A N 1
ATOM 1524 C CA . ILE A 1 202 ? -23.485 -12.762 -24.136 1.00 26.02 202 ILE A CA 1
ATOM 1525 C C . ILE A 1 202 ? -23.755 -11.477 -23.345 1.00 26.02 202 ILE A C 1
ATOM 1527 O O . ILE A 1 202 ? -23.300 -11.326 -22.216 1.00 26.02 202 ILE A O 1
ATOM 1531 N N . GLN A 1 203 ? -24.407 -10.511 -23.993 1.00 23.22 203 GLN A N 1
ATOM 1532 C CA . GLN A 1 203 ? -25.002 -9.353 -23.336 1.00 23.22 203 GLN A CA 1
ATOM 1533 C C . GLN A 1 203 ? -26.239 -9.838 -22.581 1.00 23.22 203 GLN A C 1
ATOM 1535 O O . GLN A 1 203 ? -27.202 -10.295 -23.193 1.00 23.22 203 GLN A O 1
ATOM 1540 N N . TYR A 1 204 ? -26.220 -9.733 -21.257 1.00 23.66 204 TYR A N 1
ATOM 1541 C CA . TYR A 1 204 ? -27.462 -9.523 -20.527 1.00 23.66 204 TYR A CA 1
ATOM 1542 C C . TYR A 1 204 ? -27.687 -8.013 -20.521 1.00 23.66 204 TYR A C 1
ATOM 1544 O O . TYR A 1 204 ? -27.024 -7.283 -19.789 1.00 23.66 204 TYR A O 1
ATOM 1552 N N . GLU A 1 205 ? -28.552 -7.540 -21.417 1.00 25.06 205 GLU A N 1
ATOM 1553 C CA . GLU A 1 205 ? -29.067 -6.174 -21.380 1.00 25.06 205 GLU A CA 1
ATOM 1554 C C . GLU A 1 205 ? -29.916 -6.020 -20.114 1.00 25.06 205 GLU A C 1
ATOM 1556 O O . GLU A 1 205 ? -31.008 -6.576 -20.012 1.00 25.06 205 GLU A O 1
ATOM 1561 N N . THR A 1 206 ? -29.429 -5.263 -19.132 1.00 27.20 206 THR A N 1
ATOM 1562 C CA . THR A 1 206 ? -30.305 -4.674 -18.119 1.00 27.20 206 THR A CA 1
ATOM 1563 C C . THR A 1 206 ? -31.010 -3.495 -18.767 1.00 27.20 206 THR A C 1
ATOM 1565 O O . THR A 1 206 ? -30.454 -2.401 -18.877 1.00 27.20 206 THR A O 1
ATOM 1568 N N . GLY A 1 207 ? -32.223 -3.756 -19.253 1.00 25.22 207 GLY A N 1
ATOM 1569 C CA . GLY A 1 207 ? -33.167 -2.721 -19.634 1.00 25.22 207 GLY A CA 1
ATOM 1570 C C . GLY A 1 207 ? -33.421 -1.797 -18.448 1.00 25.22 207 GLY A C 1
ATOM 1571 O O . GLY A 1 207 ? -33.810 -2.244 -17.371 1.00 25.22 207 GLY A O 1
ATOM 1572 N N . ILE A 1 208 ? -33.185 -0.506 -18.662 1.00 32.44 208 ILE A N 1
ATOM 1573 C CA . ILE A 1 208 ? -33.687 0.559 -17.802 1.00 32.44 208 ILE A CA 1
ATOM 1574 C C . ILE A 1 208 ? -35.197 0.589 -18.035 1.00 32.44 208 ILE A C 1
ATOM 1576 O O . ILE A 1 208 ? -35.664 1.127 -19.037 1.00 32.44 208 ILE A O 1
ATOM 1580 N N . HIS A 1 209 ? -35.946 -0.049 -17.141 1.00 26.72 209 HIS A N 1
ATOM 1581 C CA . HIS A 1 209 ? -37.355 0.251 -16.950 1.00 26.72 209 HIS A CA 1
ATOM 1582 C C . HIS A 1 209 ? -37.467 1.119 -15.702 1.00 26.72 209 HIS A C 1
ATOM 1584 O O . HIS A 1 209 ? -37.115 0.701 -14.600 1.00 26.72 209 HIS A O 1
ATOM 1590 N N . GLU A 1 210 ? -37.897 2.359 -15.919 1.00 39.03 210 GLU A N 1
ATOM 1591 C CA . GLU A 1 210 ? -38.390 3.236 -14.868 1.00 39.03 210 GLU A CA 1
ATOM 1592 C C . GLU A 1 210 ? -39.612 2.577 -14.202 1.00 39.03 210 GLU A C 1
ATOM 1594 O O . GLU A 1 210 ? -40.504 2.087 -14.894 1.00 39.03 210 GLU A O 1
ATOM 1599 N N . GLU A 1 211 ? -39.595 2.597 -12.863 1.00 41.69 211 GLU A N 1
ATOM 1600 C CA . GLU A 1 211 ? -40.652 2.213 -11.908 1.00 41.69 211 GLU A CA 1
ATOM 1601 C C . GLU A 1 211 ? -40.971 0.707 -11.754 1.00 41.69 211 GLU A C 1
ATOM 1603 O O . GLU A 1 211 ? -41.821 0.198 -12.474 1.00 41.69 211 GLU A O 1
ATOM 1608 N N . ASP A 1 212 ? -40.337 0.016 -10.776 1.00 31.45 212 ASP A N 1
ATOM 1609 C CA . ASP A 1 212 ? -40.979 -0.781 -9.687 1.00 31.45 212 ASP A CA 1
ATOM 1610 C C . ASP A 1 212 ? -39.922 -1.355 -8.671 1.00 31.45 212 ASP A C 1
ATOM 1612 O O . ASP A 1 212 ? -38.730 -1.100 -8.850 1.00 31.45 212 ASP A O 1
ATOM 1616 N N . PRO A 1 213 ? -40.286 -2.061 -7.573 1.00 37.16 213 PRO A N 1
ATOM 1617 C CA . PRO A 1 213 ? -40.150 -1.651 -6.169 1.00 37.16 213 PRO A CA 1
ATOM 1618 C C . PRO A 1 213 ? -38.926 -2.232 -5.422 1.00 37.16 213 PRO A C 1
ATOM 1620 O O . PRO A 1 213 ? -38.452 -3.315 -5.747 1.00 37.16 213 PRO A O 1
ATOM 1623 N N . ASP A 1 214 ? -38.475 -1.538 -4.363 1.00 39.34 214 ASP A N 1
ATOM 1624 C CA . ASP A 1 214 ? -37.588 -2.013 -3.278 1.00 39.34 214 ASP A CA 1
ATOM 1625 C C . ASP A 1 214 ? -36.714 -3.245 -3.611 1.00 39.34 214 ASP A C 1
ATOM 1627 O O . ASP A 1 214 ? -36.921 -4.346 -3.086 1.00 39.34 214 ASP A O 1
ATOM 1631 N N . GLU A 1 215 ? -35.688 -3.068 -4.451 1.00 39.41 215 GLU A N 1
ATOM 1632 C CA . GLU A 1 215 ? -34.609 -4.052 -4.548 1.00 39.41 215 GLU A CA 1
ATOM 1633 C C . GLU A 1 215 ? -33.981 -4.204 -3.158 1.00 39.41 215 GLU A C 1
ATOM 1635 O O . GLU A 1 215 ? -33.332 -3.299 -2.625 1.00 39.41 215 GLU A O 1
ATOM 1640 N N . ALA A 1 216 ? -34.217 -5.359 -2.534 1.00 40.00 216 ALA A N 1
ATOM 1641 C CA . ALA A 1 216 ? -33.637 -5.707 -1.252 1.00 40.00 216 ALA A CA 1
ATOM 1642 C C . ALA A 1 216 ? -32.110 -5.645 -1.372 1.00 40.00 216 ALA A C 1
ATOM 1644 O O . ALA A 1 216 ? -31.484 -6.566 -1.895 1.00 40.00 216 ALA A O 1
ATOM 1645 N N . VAL A 1 217 ? -31.517 -4.554 -0.874 1.00 49.75 217 VAL A N 1
ATOM 1646 C CA . VAL A 1 217 ? -30.066 -4.388 -0.764 1.00 49.75 217 VAL A CA 1
ATOM 1647 C C . VAL A 1 217 ? -29.501 -5.669 -0.157 1.00 49.75 217 VAL A C 1
ATOM 1649 O O . VAL A 1 217 ? -29.809 -6.000 0.992 1.00 49.75 217 VAL A O 1
ATOM 1652 N N . LEU A 1 218 ? -28.711 -6.406 -0.941 1.00 50.22 218 LEU A N 1
ATOM 1653 C CA . LEU A 1 218 ? -28.027 -7.621 -0.506 1.00 50.22 218 LEU A CA 1
ATOM 1654 C C . LEU A 1 218 ? -27.262 -7.308 0.786 1.00 50.22 218 LEU A C 1
ATOM 1656 O O . LEU A 1 218 ? -26.249 -6.609 0.776 1.00 50.22 218 LEU A O 1
ATOM 1660 N N . LYS A 1 219 ? -27.774 -7.790 1.926 1.00 66.56 219 LYS A N 1
ATOM 1661 C CA . LYS A 1 219 ? -27.113 -7.616 3.221 1.00 66.56 219 LYS A CA 1
ATOM 1662 C C . LYS A 1 219 ? -25.835 -8.443 3.211 1.00 66.56 219 LYS A C 1
ATOM 1664 O O . LYS A 1 219 ? -25.888 -9.669 3.286 1.00 66.56 219 LYS A O 1
ATOM 1669 N N . LEU A 1 220 ? -24.699 -7.762 3.111 1.00 75.69 220 LEU A N 1
ATOM 1670 C CA . LEU A 1 220 ? -23.393 -8.401 3.179 1.00 75.69 220 LEU A CA 1
ATOM 1671 C C . LEU A 1 220 ? -23.192 -9.063 4.554 1.00 75.69 220 LEU A C 1
ATOM 1673 O O . LEU A 1 220 ? -23.643 -8.518 5.570 1.00 75.69 220 LEU A O 1
ATOM 1677 N N . PRO A 1 221 ? -22.491 -10.210 4.610 1.00 84.00 221 PRO A N 1
ATOM 1678 C CA . PRO A 1 221 ? -22.001 -10.761 5.862 1.00 84.00 221 PRO A CA 1
ATOM 1679 C C . PRO A 1 221 ? -21.204 -9.710 6.654 1.00 84.00 221 PRO A C 1
ATOM 1681 O O . PRO A 1 221 ? -20.465 -8.927 6.043 1.00 84.00 221 PRO A O 1
ATOM 1684 N N . PRO A 1 222 ? -21.316 -9.687 7.995 1.00 85.44 222 PRO A N 1
ATOM 1685 C CA . PRO A 1 222 ? -20.624 -8.714 8.841 1.00 85.44 222 PRO A CA 1
ATOM 1686 C C . PRO A 1 222 ? -19.114 -8.644 8.575 1.00 85.44 222 PRO A C 1
ATOM 1688 O O . PRO A 1 222 ? -18.541 -7.559 8.542 1.00 85.44 222 PRO A O 1
ATOM 1691 N N . GLU A 1 223 ? -18.481 -9.791 8.330 1.00 88.31 223 GLU A N 1
ATOM 1692 C CA . GLU A 1 223 ? -17.047 -9.931 8.068 1.00 88.31 223 GLU A CA 1
ATOM 1693 C C . GLU A 1 223 ? -16.647 -9.276 6.745 1.00 88.31 223 GLU A C 1
ATOM 1695 O O . GLU A 1 223 ? -15.630 -8.589 6.670 1.00 88.31 223 GLU A O 1
ATOM 1700 N N . ILE A 1 224 ? -17.472 -9.441 5.706 1.00 86.44 224 ILE A N 1
ATOM 1701 C CA . ILE A 1 224 ? -17.252 -8.793 4.407 1.00 86.44 224 ILE A CA 1
ATOM 1702 C C . ILE A 1 224 ? -17.411 -7.279 4.556 1.00 86.44 224 ILE A C 1
ATOM 1704 O O . ILE A 1 224 ? -16.615 -6.511 4.022 1.00 86.44 224 ILE A O 1
ATOM 1708 N N . GLN A 1 225 ? -18.402 -6.838 5.327 1.00 86.00 225 GLN A N 1
ATOM 1709 C CA . GLN A 1 225 ? -18.665 -5.422 5.553 1.00 86.00 225 GLN A CA 1
ATOM 1710 C C . GLN A 1 225 ? -17.498 -4.718 6.264 1.00 86.00 225 GLN A C 1
ATOM 1712 O O . GLN A 1 225 ? -17.031 -3.683 5.788 1.00 86.00 225 GLN A O 1
ATOM 1717 N N . ILE A 1 226 ? -16.970 -5.290 7.351 1.00 90.25 226 ILE A N 1
ATOM 1718 C CA . ILE A 1 226 ? -15.810 -4.702 8.037 1.00 90.25 226 ILE A CA 1
ATOM 1719 C C . ILE A 1 226 ? -14.529 -4.780 7.201 1.00 90.25 226 ILE A C 1
ATOM 1721 O O . ILE A 1 226 ? -13.695 -3.881 7.288 1.00 90.25 226 ILE A O 1
ATOM 1725 N N . ALA A 1 227 ? -14.376 -5.814 6.367 1.00 90.50 227 ALA A N 1
ATOM 1726 C CA . ALA A 1 227 ? -13.246 -5.941 5.456 1.00 90.50 227 ALA A CA 1
ATOM 1727 C C . ALA A 1 227 ? -13.272 -4.829 4.399 1.00 90.50 227 ALA A C 1
ATOM 1729 O O . ALA A 1 227 ? -12.239 -4.235 4.101 1.00 90.50 227 ALA A O 1
ATOM 1730 N N . ILE A 1 228 ? -14.459 -4.474 3.900 1.00 87.12 228 ILE A N 1
ATOM 1731 C CA . ILE A 1 228 ? -14.643 -3.311 3.028 1.00 87.12 228 ILE A CA 1
ATOM 1732 C C . ILE A 1 228 ? -14.264 -2.025 3.770 1.00 87.12 228 ILE A C 1
ATOM 1734 O O . ILE A 1 228 ? -13.482 -1.240 3.247 1.00 87.12 228 ILE A O 1
ATOM 1738 N N . TYR A 1 229 ? -14.731 -1.816 5.006 1.00 89.56 229 TYR A N 1
ATOM 1739 C CA . TYR A 1 229 ? -14.353 -0.627 5.786 1.00 89.56 229 TYR A CA 1
ATOM 1740 C C . TYR A 1 229 ? -12.844 -0.528 6.031 1.00 89.56 229 TYR A C 1
ATOM 1742 O O . TYR A 1 229 ? -12.279 0.566 6.000 1.00 89.56 229 TYR A O 1
ATOM 1750 N N . ALA A 1 230 ? -12.186 -1.664 6.267 1.00 92.25 230 ALA A N 1
ATOM 1751 C CA . ALA A 1 230 ? -10.740 -1.725 6.394 1.00 92.25 230 ALA A CA 1
ATOM 1752 C C . ALA A 1 230 ? -10.042 -1.372 5.076 1.00 92.25 230 ALA A C 1
ATOM 1754 O O . ALA A 1 230 ? -9.093 -0.597 5.102 1.00 92.25 230 ALA A O 1
ATOM 1755 N N . ALA A 1 231 ? -10.523 -1.876 3.936 1.00 89.75 231 ALA A N 1
ATOM 1756 C CA . ALA A 1 231 ? -9.964 -1.557 2.623 1.00 89.75 231 ALA A CA 1
ATOM 1757 C C . ALA A 1 231 ? -10.062 -0.054 2.316 1.00 89.75 231 ALA A C 1
ATOM 1759 O O . ALA A 1 231 ? -9.075 0.562 1.925 1.00 89.75 231 ALA A O 1
ATOM 1760 N N . GLU A 1 232 ? -11.224 0.550 2.572 1.00 88.25 232 GLU A N 1
ATOM 1761 C CA . GLU A 1 232 ? -11.465 1.990 2.404 1.00 88.25 232 GLU A CA 1
ATOM 1762 C C . GLU A 1 232 ? -10.529 2.820 3.288 1.00 88.25 232 GLU A C 1
ATOM 1764 O O . GLU A 1 232 ? -9.908 3.782 2.840 1.00 88.25 232 GLU A O 1
ATOM 1769 N N . ARG A 1 233 ? -10.373 2.414 4.554 1.00 90.38 233 ARG A N 1
ATOM 1770 C CA . ARG A 1 233 ? -9.450 3.060 5.488 1.00 90.38 233 ARG A CA 1
ATOM 1771 C C . ARG A 1 233 ? -8.004 2.947 5.025 1.00 90.38 233 ARG A C 1
ATO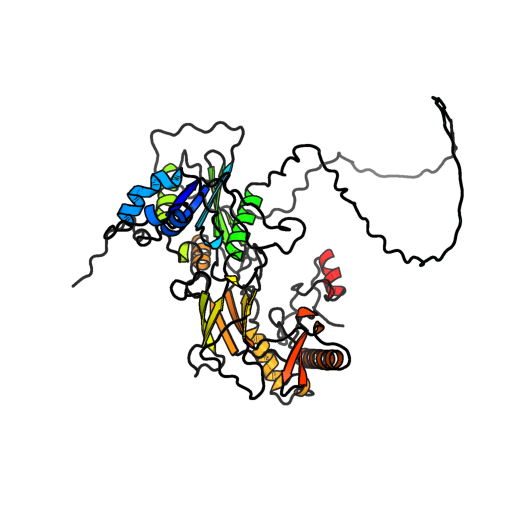M 1773 O O . ARG A 1 233 ? -7.320 3.963 4.954 1.00 90.38 233 ARG A O 1
ATOM 1780 N N . LEU A 1 234 ? -7.543 1.742 4.712 1.00 91.06 234 LEU A N 1
ATOM 1781 C CA . LEU A 1 234 ? -6.171 1.500 4.275 1.00 91.06 234 LEU A CA 1
ATOM 1782 C C . LEU A 1 234 ? -5.853 2.272 2.986 1.00 91.06 234 LEU A C 1
ATOM 1784 O O . LEU A 1 234 ? -4.748 2.785 2.844 1.00 91.06 234 LEU A O 1
ATOM 1788 N N . SER A 1 235 ? -6.806 2.382 2.059 1.00 87.88 235 SER A N 1
ATOM 1789 C CA . SER A 1 235 ? -6.629 3.118 0.802 1.00 87.88 235 SER A CA 1
ATOM 1790 C C . SER A 1 235 ? -6.834 4.632 0.911 1.00 87.88 235 SER A C 1
ATOM 1792 O O . SER A 1 235 ? -6.484 5.334 -0.030 1.00 87.88 235 SER A O 1
ATOM 1794 N N . SER A 1 236 ? -7.332 5.152 2.037 1.00 86.44 236 SER A N 1
ATOM 1795 C CA . SER A 1 236 ? -7.588 6.593 2.199 1.00 86.44 236 SER A CA 1
ATOM 1796 C C . SER A 1 236 ? -6.333 7.466 2.358 1.00 86.44 236 SER A C 1
ATOM 1798 O O . SER A 1 236 ? -6.427 8.684 2.244 1.00 86.44 236 SER A O 1
ATOM 1800 N N . SER A 1 237 ? -5.165 6.876 2.641 1.00 88.75 237 SER A N 1
ATOM 1801 C CA . SER A 1 237 ? -3.875 7.580 2.704 1.00 88.75 237 SER A CA 1
ATOM 1802 C C . SER A 1 237 ? -2.706 6.588 2.617 1.00 88.75 237 SER A C 1
ATOM 1804 O O . SER A 1 237 ? -2.803 5.473 3.131 1.00 88.75 237 SER A O 1
ATOM 1806 N N . VAL A 1 238 ? -1.561 6.993 2.038 1.00 89.25 238 VAL A N 1
ATOM 1807 C CA . VAL A 1 238 ? -0.313 6.189 2.067 1.00 89.25 238 VAL A CA 1
ATOM 1808 C C . VAL A 1 238 ? 0.211 6.065 3.492 1.00 89.25 238 VAL A C 1
ATOM 1810 O O . VAL A 1 238 ? 0.984 5.159 3.789 1.00 89.25 238 VAL A O 1
ATOM 1813 N N . ALA A 1 239 ? -0.199 6.979 4.369 1.00 90.62 239 ALA A N 1
ATOM 1814 C CA . ALA A 1 239 ? 0.244 7.020 5.743 1.00 90.62 239 ALA A CA 1
ATOM 1815 C C . ALA A 1 239 ? -0.509 6.035 6.643 1.00 90.62 239 ALA A C 1
ATOM 1817 O O . ALA A 1 239 ? -0.273 6.067 7.840 1.00 90.62 239 ALA A O 1
ATOM 1818 N N . ILE A 1 240 ? -1.410 5.185 6.140 1.00 91.81 240 ILE A N 1
ATOM 1819 C CA . ILE A 1 240 ? -2.143 4.223 6.977 1.00 91.81 240 ILE A CA 1
ATOM 1820 C C . ILE A 1 240 ? -1.615 2.803 6.732 1.00 91.81 240 ILE A C 1
ATOM 1822 O O . ILE A 1 240 ? -1.823 2.224 5.666 1.00 91.81 240 ILE A O 1
ATOM 1826 N N . ASN A 1 241 ? -0.971 2.223 7.748 1.00 92.00 241 ASN A N 1
ATOM 1827 C CA . ASN A 1 241 ? -0.417 0.865 7.701 1.00 92.00 241 ASN A CA 1
ATOM 1828 C C . ASN A 1 241 ? -1.461 -0.214 8.037 1.00 92.00 241 ASN A C 1
ATOM 1830 O O . ASN A 1 241 ? -1.482 -1.284 7.423 1.00 92.00 241 ASN A O 1
ATOM 1834 N N . HIS A 1 242 ? -2.323 0.067 9.019 1.00 93.44 242 HIS A N 1
ATOM 1835 C CA . HIS A 1 242 ? -3.279 -0.894 9.568 1.00 93.44 242 HIS A CA 1
ATOM 1836 C C . HIS A 1 242 ? -4.612 -0.255 9.969 1.00 93.44 242 HIS A C 1
ATOM 1838 O O . HIS A 1 242 ? -4.757 0.962 10.092 1.00 93.44 242 HIS A O 1
ATOM 1844 N N . SER A 1 243 ? -5.614 -1.106 10.174 1.00 94.06 243 SER A N 1
ATOM 1845 C CA . SER A 1 243 ? -6.988 -0.740 10.497 1.00 94.06 243 SER A CA 1
ATOM 1846 C C . SER A 1 243 ? -7.570 -1.673 11.559 1.00 94.06 243 SER A C 1
ATOM 1848 O O . SER A 1 243 ? -7.537 -2.892 11.402 1.00 94.06 243 SER A O 1
ATOM 1850 N N . PHE A 1 244 ? -8.225 -1.099 12.569 1.00 93.06 244 PHE A N 1
ATOM 1851 C CA . PHE A 1 244 ? -9.034 -1.838 13.541 1.00 93.06 244 PHE A CA 1
ATOM 1852 C C . PHE A 1 244 ? -10.518 -1.813 13.171 1.00 93.06 244 PHE A C 1
ATOM 1854 O O . PHE A 1 244 ? -11.059 -0.754 12.853 1.00 93.06 244 PHE A O 1
ATOM 1861 N N . GLN A 1 245 ? -11.183 -2.965 13.246 1.00 94.50 245 GLN A N 1
ATOM 1862 C CA . GLN A 1 245 ? -12.624 -3.101 13.017 1.00 94.50 245 GLN A CA 1
ATOM 1863 C C . GLN A 1 245 ? -13.231 -4.076 14.015 1.00 94.50 245 GLN A C 1
ATOM 1865 O O . GLN A 1 245 ? -12.661 -5.136 14.263 1.00 94.50 245 GLN A O 1
ATOM 1870 N N . PHE A 1 246 ? -14.372 -3.738 14.605 1.00 93.38 246 PHE A N 1
ATOM 1871 C CA . PHE A 1 246 ? -15.003 -4.558 15.636 1.00 93.38 246 PHE A CA 1
ATOM 1872 C C . PHE A 1 246 ? -16.383 -5.018 15.173 1.00 93.38 246 PHE A C 1
ATOM 1874 O O . PHE A 1 246 ? -17.156 -4.231 14.625 1.00 93.38 246 PHE A O 1
ATOM 1881 N N . ILE A 1 247 ? -16.713 -6.278 15.449 1.00 93.06 247 ILE A N 1
ATOM 1882 C CA . ILE A 1 247 ? -18.071 -6.803 15.277 1.00 93.06 247 ILE A CA 1
ATOM 1883 C C . ILE A 1 247 ? -18.626 -7.108 16.658 1.00 93.06 247 ILE A C 1
ATOM 1885 O O . ILE A 1 247 ? -18.012 -7.843 17.431 1.00 93.06 247 ILE A O 1
ATOM 1889 N N . ILE A 1 248 ? -19.805 -6.566 16.944 1.00 91.06 248 ILE A N 1
ATOM 1890 C CA . ILE A 1 248 ? -20.577 -6.870 18.140 1.00 91.06 248 ILE A CA 1
ATOM 1891 C C . ILE A 1 248 ? -21.795 -7.679 17.716 1.00 91.06 248 ILE A C 1
ATOM 1893 O O . ILE A 1 248 ? -22.714 -7.150 17.099 1.00 91.06 248 ILE A O 1
ATOM 1897 N N . ASN A 1 249 ? -21.814 -8.963 18.059 1.00 88.88 249 ASN A N 1
ATOM 1898 C CA . ASN A 1 249 ? -22.941 -9.849 17.821 1.00 88.88 249 ASN A CA 1
ATOM 1899 C C . ASN A 1 249 ? -23.648 -10.171 19.145 1.00 88.88 249 ASN A C 1
ATOM 1901 O O . ASN A 1 249 ? -23.195 -11.002 19.932 1.00 88.88 249 ASN A O 1
ATOM 1905 N N . ASN A 1 250 ? -24.790 -9.529 19.392 1.00 86.00 250 ASN A N 1
ATOM 1906 C CA . ASN A 1 250 ? -25.491 -9.570 20.683 1.00 86.00 250 ASN A CA 1
ATOM 1907 C C . ASN A 1 250 ? -24.577 -9.113 21.839 1.00 86.00 250 ASN A C 1
ATOM 1909 O O . ASN A 1 250 ? -24.376 -7.914 22.004 1.00 86.00 250 ASN A O 1
ATOM 1913 N N . SER A 1 251 ? -24.029 -10.051 22.621 1.00 86.06 251 SER A N 1
ATOM 1914 C CA . SER A 1 251 ? -23.091 -9.788 23.720 1.00 86.06 251 SER A CA 1
ATOM 1915 C C . SER A 1 251 ? -21.642 -10.173 23.420 1.00 86.06 251 SER A C 1
ATOM 1917 O O . SER A 1 251 ? -20.773 -9.973 24.262 1.00 86.06 251 SER A O 1
ATOM 1919 N N . ALA A 1 252 ? -21.370 -10.733 22.243 1.00 88.81 252 ALA A N 1
ATOM 1920 C CA . ALA A 1 252 ? -20.039 -11.152 21.840 1.00 88.81 252 ALA A CA 1
ATOM 1921 C C . ALA A 1 252 ? -19.364 -10.048 21.024 1.00 88.81 252 ALA A C 1
ATOM 1923 O O . ALA A 1 252 ? -19.924 -9.584 20.031 1.00 88.81 252 ALA A O 1
ATOM 1924 N N . ILE A 1 253 ? -18.164 -9.633 21.424 1.00 91.75 253 ILE A N 1
ATOM 1925 C CA . ILE A 1 253 ? -17.309 -8.744 20.635 1.00 91.75 253 ILE A CA 1
ATOM 1926 C C . ILE A 1 253 ? -16.157 -9.543 20.023 1.00 91.75 253 ILE A C 1
ATOM 1928 O O . ILE A 1 253 ? -15.469 -10.280 20.727 1.00 91.75 253 ILE A O 1
ATOM 1932 N N . SER A 1 254 ? -15.932 -9.378 18.721 1.00 93.06 254 SER A N 1
ATOM 1933 C CA . SER A 1 254 ? -14.713 -9.829 18.044 1.00 93.06 254 SER A CA 1
ATOM 1934 C C . SER A 1 254 ? -13.924 -8.631 17.530 1.00 93.06 254 SER A C 1
ATOM 1936 O O . SER A 1 254 ? -14.484 -7.670 16.991 1.00 93.06 254 SER A O 1
ATOM 1938 N N . LEU A 1 255 ? -12.609 -8.689 17.721 1.00 93.62 255 LEU A N 1
ATOM 1939 C CA . LEU A 1 255 ? -11.673 -7.659 17.308 1.00 93.62 255 LEU A CA 1
ATOM 1940 C C . LEU A 1 255 ? -10.982 -8.116 16.032 1.00 93.62 255 LEU A C 1
ATOM 1942 O O . LEU A 1 255 ? -10.481 -9.240 15.959 1.00 93.62 255 LEU A O 1
ATOM 1946 N N . TRP A 1 256 ? -10.921 -7.222 15.054 1.00 94.88 256 TRP A N 1
ATOM 1947 C CA . TRP A 1 256 ? -10.238 -7.461 13.798 1.00 94.88 256 TRP A CA 1
ATOM 1948 C C . TRP A 1 256 ? -9.160 -6.416 13.573 1.00 94.88 256 TRP A C 1
ATOM 1950 O O . TRP A 1 256 ? -9.393 -5.209 13.668 1.00 94.88 256 TRP A O 1
ATOM 1960 N N . TRP A 1 257 ? -7.982 -6.915 13.244 1.00 94.06 257 TRP A N 1
ATOM 1961 C CA . TRP A 1 257 ? -6.849 -6.155 12.760 1.00 94.06 257 TRP A CA 1
ATOM 1962 C C . TRP A 1 257 ? -6.681 -6.461 11.278 1.00 94.06 257 TRP A C 1
ATOM 1964 O O . TRP A 1 257 ? -6.611 -7.626 10.891 1.00 94.06 257 TRP A O 1
ATOM 1974 N N . PHE A 1 258 ? -6.585 -5.425 10.459 1.00 94.25 258 PHE A N 1
ATOM 1975 C CA . PHE A 1 258 ? -6.279 -5.540 9.041 1.00 94.25 258 PHE A CA 1
ATOM 1976 C C . PHE A 1 258 ? -5.021 -4.745 8.737 1.00 94.25 258 PHE A C 1
ATOM 1978 O O . PHE A 1 258 ? -4.927 -3.574 9.091 1.00 94.25 258 PHE A O 1
ATOM 1985 N N . ASP A 1 259 ? -4.095 -5.359 8.024 1.00 92.56 259 ASP A N 1
ATOM 1986 C CA . ASP A 1 259 ? -2.967 -4.687 7.392 1.00 92.56 259 ASP A CA 1
ATOM 1987 C C . ASP A 1 259 ? -2.825 -5.193 5.955 1.00 92.56 259 ASP A C 1
ATOM 1989 O O . ASP A 1 259 ? -3.619 -6.007 5.481 1.00 92.56 259 ASP A O 1
ATOM 1993 N N . ARG A 1 260 ? -1.800 -4.729 5.239 1.00 89.81 260 ARG A N 1
ATOM 1994 C CA . ARG A 1 260 ? -1.586 -5.120 3.837 1.00 89.81 260 ARG A CA 1
ATOM 1995 C C . ARG A 1 260 ? -1.266 -6.608 3.652 1.00 89.81 260 ARG A C 1
ATOM 1997 O O . ARG A 1 260 ? -1.384 -7.121 2.535 1.00 89.81 260 ARG A O 1
ATOM 2004 N N . GLY A 1 261 ? -0.842 -7.297 4.711 1.00 87.50 261 GLY A N 1
ATOM 2005 C CA . GLY A 1 261 ? -0.453 -8.702 4.693 1.00 87.50 261 GLY A CA 1
ATOM 2006 C C . GLY A 1 261 ? -1.628 -9.665 4.854 1.00 87.50 261 GLY A C 1
ATOM 2007 O O . GLY A 1 261 ? -1.682 -10.669 4.145 1.00 87.50 261 GLY A O 1
ATOM 2008 N N . SER A 1 262 ? -2.552 -9.381 5.780 1.00 87.62 262 SER A N 1
ATOM 2009 C CA . SER A 1 262 ? -3.721 -10.231 6.077 1.00 87.62 262 SER A CA 1
ATOM 2010 C C . SER A 1 262 ? -4.659 -9.589 7.116 1.00 87.62 262 SER A C 1
ATOM 2012 O O . SER A 1 262 ? -4.394 -8.499 7.624 1.00 87.62 262 SER A O 1
ATOM 2014 N N . ALA A 1 263 ? -5.719 -10.311 7.490 1.00 91.88 263 ALA A N 1
ATOM 2015 C CA . ALA A 1 263 ? -6.511 -10.024 8.680 1.00 91.88 263 ALA A CA 1
ATOM 2016 C C . ALA A 1 263 ? -6.117 -10.934 9.855 1.00 91.88 263 ALA A C 1
ATOM 2018 O O . ALA A 1 263 ? -5.853 -12.122 9.671 1.00 91.88 263 ALA A O 1
ATOM 2019 N N . ILE A 1 264 ? -6.157 -10.389 11.068 1.00 91.44 264 ILE A N 1
ATOM 2020 C CA . ILE A 1 264 ? -6.064 -11.127 12.329 1.00 91.44 264 ILE A CA 1
ATOM 2021 C C . ILE A 1 264 ? -7.371 -10.902 13.084 1.00 91.44 264 ILE A C 1
ATOM 2023 O O . ILE A 1 264 ? -7.821 -9.766 13.231 1.00 91.44 264 ILE A O 1
ATOM 2027 N N . ARG A 1 265 ? -7.971 -11.986 13.575 1.00 92.06 265 ARG A N 1
ATOM 2028 C CA . ARG A 1 265 ? -9.227 -11.958 14.324 1.00 92.06 265 ARG A CA 1
ATOM 2029 C C . ARG A 1 265 ? -9.019 -12.537 15.717 1.00 92.06 265 ARG A C 1
ATOM 2031 O O . ARG A 1 265 ? -8.409 -13.596 15.846 1.00 92.06 265 ARG A O 1
ATOM 2038 N N . SER A 1 266 ? -9.554 -11.876 16.738 1.00 91.62 266 SER A N 1
ATOM 2039 C CA . SER A 1 266 ? -9.625 -12.446 18.084 1.00 91.62 266 SER A CA 1
ATOM 2040 C C . SER A 1 266 ? -10.674 -13.558 18.178 1.00 91.62 266 SER A C 1
ATOM 2042 O O . SER A 1 266 ? -11.579 -13.670 17.349 1.00 91.62 266 SER A O 1
ATOM 2044 N N . GLU A 1 267 ? -10.618 -14.345 19.247 1.00 89.31 267 GLU A N 1
ATOM 2045 C CA . GLU A 1 267 ? -11.809 -15.065 19.697 1.00 89.31 267 GLU A CA 1
ATOM 2046 C C . GLU A 1 267 ? -12.895 -14.072 20.137 1.00 89.31 267 GLU A C 1
ATOM 2048 O O . GLU A 1 267 ? -12.623 -12.897 20.418 1.00 89.31 267 GLU A O 1
ATOM 2053 N N . GLU A 1 268 ? -14.141 -14.537 20.155 1.00 89.88 268 GLU A N 1
ATOM 2054 C CA . GLU A 1 268 ? -15.262 -13.743 20.641 1.00 89.88 268 GLU A CA 1
ATOM 2055 C C . GLU A 1 268 ? -15.221 -13.630 22.165 1.00 89.88 268 GLU A C 1
ATOM 2057 O O . GLU A 1 268 ? -15.111 -14.625 22.880 1.00 89.88 268 GLU A O 1
ATOM 2062 N N . ILE A 1 269 ? -15.360 -12.405 22.667 1.00 88.88 269 ILE A N 1
ATOM 2063 C CA . ILE A 1 269 ? -15.445 -12.121 24.097 1.00 88.88 269 ILE A CA 1
ATOM 2064 C C . ILE A 1 269 ? -16.899 -11.785 24.420 1.00 88.88 269 ILE A C 1
ATOM 2066 O O . ILE A 1 269 ? -17.423 -10.780 23.942 1.00 88.88 269 ILE A O 1
ATOM 2070 N N . ASP A 1 270 ? -17.556 -12.594 25.253 1.00 87.81 270 ASP A N 1
ATOM 2071 C CA . ASP A 1 270 ? -18.866 -12.238 25.811 1.00 87.81 270 ASP A CA 1
ATOM 2072 C C . ASP A 1 270 ? -18.670 -11.121 26.847 1.00 87.81 270 ASP A C 1
ATOM 2074 O O . ASP A 1 270 ? -18.267 -11.376 27.984 1.00 87.81 270 ASP A O 1
ATOM 2078 N N . PHE A 1 271 ? -18.924 -9.868 26.464 1.00 84.62 271 PHE A N 1
ATOM 2079 C CA . PHE A 1 271 ? -18.698 -8.714 27.337 1.00 84.62 271 PHE A CA 1
ATOM 2080 C C . PHE A 1 271 ? -19.719 -8.616 28.476 1.00 84.62 271 PHE A C 1
ATOM 2082 O O . PHE A 1 271 ? -19.537 -7.810 29.387 1.00 84.62 271 PHE A O 1
ATOM 2089 N N . ILE A 1 272 ? -20.778 -9.433 28.461 1.00 84.12 272 ILE A N 1
ATOM 2090 C CA . ILE A 1 272 ? -21.724 -9.520 29.575 1.00 84.12 272 ILE A CA 1
ATOM 2091 C C . ILE A 1 272 ? -21.132 -10.346 30.711 1.00 84.12 272 ILE A C 1
ATOM 2093 O O . ILE A 1 272 ? -21.310 -9.990 31.867 1.00 84.12 272 ILE A O 1
ATOM 2097 N N . THR A 1 273 ? -20.408 -11.424 30.415 1.00 82.31 273 THR A N 1
ATOM 2098 C CA . THR A 1 273 ? -19.690 -12.204 31.439 1.00 82.31 273 THR A CA 1
ATOM 2099 C C . THR A 1 273 ? -18.278 -11.676 31.682 1.00 82.31 273 THR A C 1
ATOM 2101 O O . THR A 1 273 ? -17.745 -11.799 32.780 1.00 82.31 273 THR A O 1
ATOM 2104 N N . GLY A 1 274 ? -17.682 -11.058 30.664 1.00 82.00 274 GLY A N 1
ATOM 2105 C CA . GLY A 1 274 ? -16.321 -10.536 30.639 1.00 82.00 274 GLY A CA 1
ATOM 2106 C C . GLY A 1 274 ? -16.246 -9.011 30.650 1.00 82.00 274 GLY A C 1
ATOM 2107 O O . GLY A 1 274 ? -15.328 -8.459 30.049 1.00 82.00 274 GLY A O 1
ATOM 2108 N N . LEU A 1 275 ? -17.180 -8.311 31.307 1.00 83.38 275 LEU A N 1
ATOM 2109 C CA . LEU A 1 275 ? -17.209 -6.839 31.334 1.00 83.38 275 LEU A CA 1
ATOM 2110 C C . LEU A 1 275 ? -15.858 -6.192 31.694 1.00 83.38 275 LEU A C 1
ATOM 2112 O O . LEU A 1 275 ? -15.510 -5.207 31.039 1.00 83.38 275 LEU A O 1
ATOM 2116 N N . PRO A 1 276 ? -15.052 -6.722 32.644 1.00 85.06 276 PRO A N 1
ATOM 2117 C CA . PRO A 1 276 ? -13.724 -6.170 32.906 1.00 85.06 276 PRO A CA 1
ATOM 2118 C C . PRO A 1 276 ? -12.831 -6.099 31.658 1.00 85.06 276 PRO A C 1
ATOM 2120 O O . PRO A 1 276 ? -12.129 -5.108 31.477 1.00 85.06 276 PRO A O 1
ATOM 2123 N N . TYR A 1 277 ? -12.900 -7.084 30.754 1.00 84.31 277 TYR A N 1
ATOM 2124 C CA . TYR A 1 277 ? -12.141 -7.072 29.498 1.00 84.31 277 TYR A CA 1
ATOM 2125 C C . TYR A 1 277 ? -12.616 -5.980 28.544 1.00 84.31 277 TYR A C 1
ATOM 2127 O O . TYR A 1 277 ? -11.788 -5.324 27.917 1.00 84.31 277 TYR A O 1
ATOM 2135 N N . LEU A 1 278 ? -13.929 -5.737 28.462 1.00 85.62 278 LEU A N 1
ATOM 2136 C CA . LEU A 1 278 ? -14.466 -4.639 27.658 1.00 85.62 278 LEU A CA 1
ATOM 2137 C C . LEU A 1 278 ? -14.014 -3.277 28.204 1.00 85.62 278 LEU A C 1
ATOM 2139 O O . LEU A 1 278 ? -13.632 -2.401 27.430 1.00 85.62 278 LEU A O 1
ATOM 2143 N N . VAL A 1 279 ? -14.017 -3.102 29.529 1.00 86.25 279 VAL A N 1
ATOM 2144 C CA . VAL A 1 279 ? -13.544 -1.865 30.172 1.00 86.25 279 VAL A CA 1
ATOM 2145 C C . VAL A 1 279 ? -12.058 -1.641 29.889 1.00 86.25 279 VAL A C 1
ATOM 2147 O O . VAL A 1 279 ? -11.678 -0.545 29.481 1.00 86.25 279 VAL A O 1
ATOM 2150 N N . VAL A 1 280 ? -11.231 -2.680 30.039 1.00 88.12 280 VAL A N 1
ATOM 2151 C CA . VAL A 1 280 ? -9.796 -2.620 29.721 1.00 88.12 280 VAL A CA 1
ATOM 2152 C C . VAL A 1 280 ? -9.573 -2.321 28.239 1.00 88.12 280 VAL A C 1
ATOM 2154 O O . VAL A 1 280 ? -8.750 -1.472 27.914 1.00 88.12 280 VAL A O 1
ATOM 2157 N N . LEU A 1 281 ? -10.331 -2.950 27.335 1.00 87.75 281 LEU A N 1
ATOM 2158 C CA . LEU A 1 281 ? -10.254 -2.676 25.901 1.00 87.75 281 LEU A CA 1
ATOM 2159 C C . LEU A 1 281 ? -10.534 -1.199 25.603 1.00 87.75 281 LEU A C 1
ATOM 2161 O O . LEU A 1 281 ? -9.745 -0.554 24.921 1.00 87.75 281 LEU A O 1
ATOM 2165 N N . ILE A 1 282 ? -11.621 -0.640 26.138 1.00 86.25 282 ILE A N 1
ATOM 2166 C CA . ILE A 1 282 ? -11.961 0.773 25.928 1.00 86.25 282 ILE A CA 1
ATOM 2167 C C . ILE A 1 282 ? -10.871 1.692 26.502 1.00 86.25 282 ILE A C 1
ATOM 2169 O O . ILE A 1 282 ? -10.505 2.671 25.850 1.00 86.25 282 ILE A O 1
ATOM 2173 N N . ASP A 1 283 ? -10.326 1.383 27.683 1.00 85.19 283 ASP A N 1
ATOM 2174 C CA . ASP A 1 283 ? -9.234 2.161 28.282 1.00 85.19 283 ASP A CA 1
ATOM 2175 C C . ASP A 1 283 ? -7.955 2.117 27.425 1.00 85.19 283 ASP A C 1
ATOM 2177 O O . ASP A 1 283 ? -7.318 3.150 27.221 1.00 85.19 283 ASP A O 1
ATOM 2181 N N . ILE A 1 284 ? -7.628 0.959 26.839 1.00 86.88 284 ILE A N 1
ATOM 2182 C CA . ILE A 1 284 ? -6.508 0.798 25.902 1.00 86.88 284 ILE A CA 1
ATOM 2183 C C . ILE A 1 284 ? -6.715 1.658 24.650 1.00 86.88 284 ILE A C 1
ATOM 2185 O O . ILE A 1 284 ? -5.834 2.444 24.301 1.00 86.88 284 ILE A O 1
ATOM 2189 N N . LEU A 1 285 ? -7.879 1.564 23.998 1.00 87.81 285 LEU A N 1
ATOM 2190 C CA . LEU A 1 285 ? -8.160 2.309 22.763 1.00 87.81 285 LEU A CA 1
ATOM 2191 C C . LEU A 1 285 ? -8.070 3.822 22.988 1.00 87.81 285 LEU A C 1
ATOM 2193 O O . LEU A 1 285 ? -7.568 4.559 22.148 1.00 87.81 285 LEU A O 1
ATOM 2197 N N . ARG A 1 286 ? -8.491 4.319 24.152 1.00 82.81 286 ARG A N 1
ATOM 2198 C CA . ARG A 1 286 ? -8.380 5.749 24.485 1.00 82.81 286 ARG A CA 1
ATOM 2199 C C . ARG A 1 286 ? -6.943 6.240 24.682 1.00 82.81 286 ARG A C 1
ATOM 2201 O O . ARG A 1 286 ? -6.722 7.449 24.715 1.00 82.81 286 ARG A O 1
ATOM 2208 N N . ARG A 1 287 ? -5.984 5.330 24.855 1.00 83.75 287 ARG A N 1
ATOM 2209 C CA . ARG A 1 287 ? -4.556 5.629 25.049 1.00 83.75 287 ARG A CA 1
ATOM 2210 C C . ARG A 1 287 ? -3.735 5.451 23.778 1.00 83.75 287 ARG A C 1
ATOM 2212 O O . ARG A 1 287 ? -2.555 5.789 23.778 1.00 83.75 287 ARG A O 1
ATOM 2219 N N . PHE A 1 288 ? -4.342 4.942 22.710 1.00 87.19 288 PHE A N 1
ATOM 2220 C CA . PHE A 1 288 ? -3.697 4.830 21.411 1.00 87.19 288 PHE A CA 1
ATOM 2221 C C . PHE A 1 288 ? -3.375 6.219 20.859 1.00 87.19 288 PHE A C 1
ATOM 2223 O O . PHE A 1 288 ? -4.239 7.091 20.783 1.00 87.19 288 PHE A O 1
ATOM 2230 N N . ASP A 1 289 ? -2.117 6.415 20.473 1.00 85.06 289 ASP A N 1
ATOM 2231 C CA . ASP A 1 289 ? -1.702 7.558 19.672 1.00 85.06 289 ASP A CA 1
ATOM 2232 C C . ASP A 1 289 ? -2.067 7.343 18.193 1.00 85.06 289 ASP A C 1
ATOM 2234 O O . ASP A 1 289 ? -2.557 6.281 17.807 1.00 85.06 289 ASP A O 1
ATOM 2238 N N . GLU A 1 290 ? -1.831 8.346 17.340 1.00 85.06 290 GLU A N 1
ATOM 2239 C CA . GLU A 1 290 ? -2.091 8.208 15.897 1.00 85.06 290 GLU A CA 1
ATOM 2240 C C . GLU A 1 290 ? -1.377 6.971 15.319 1.00 85.06 290 GLU A C 1
ATOM 2242 O O . GLU A 1 290 ? -1.947 6.245 14.505 1.00 85.06 290 GLU A O 1
ATOM 2247 N N . HIS A 1 291 ? -0.166 6.668 15.797 1.00 87.31 291 HIS A N 1
ATOM 2248 C CA . HIS A 1 291 ? 0.591 5.516 15.321 1.00 87.31 291 HIS A CA 1
ATOM 2249 C C . HIS A 1 291 ? -0.052 4.176 15.688 1.00 87.31 291 HIS A C 1
ATOM 2251 O O . HIS A 1 291 ? -0.207 3.314 14.824 1.00 87.31 291 HIS A O 1
ATOM 2257 N N . ALA A 1 292 ? -0.518 4.025 16.929 1.00 88.69 292 ALA A N 1
ATOM 2258 C CA . ALA A 1 292 ? -1.298 2.866 17.351 1.00 88.69 292 ALA A CA 1
ATOM 2259 C C . ALA A 1 292 ? -2.578 2.692 16.523 1.00 88.69 292 ALA A C 1
ATOM 2261 O O . ALA A 1 292 ? -2.994 1.564 16.273 1.00 88.69 292 ALA A O 1
ATOM 2262 N N . TRP A 1 293 ? -3.175 3.787 16.047 1.00 90.19 293 TRP A N 1
ATOM 2263 C CA . TRP A 1 293 ? -4.372 3.777 15.201 1.00 90.19 293 TRP A CA 1
ATOM 2264 C C . TRP A 1 293 ? -4.134 3.540 13.704 1.00 90.19 293 TRP A C 1
ATOM 2266 O O . TRP A 1 293 ? -5.101 3.553 12.930 1.00 90.19 293 TRP A O 1
ATOM 2276 N N . GLY A 1 294 ? -2.885 3.327 13.292 1.00 91.44 294 GLY A N 1
ATOM 2277 C CA . GLY A 1 294 ? -2.537 3.012 11.907 1.00 91.44 294 GLY A CA 1
ATOM 2278 C C . GLY A 1 294 ? -1.668 4.046 11.214 1.00 91.44 294 GLY A C 1
ATOM 2279 O O . GLY A 1 294 ? -1.117 3.728 10.165 1.00 91.44 294 GLY A O 1
ATOM 2280 N N . PHE A 1 295 ? -1.519 5.257 11.759 1.00 90.06 295 PHE A N 1
ATOM 2281 C CA . PHE A 1 295 ? -0.792 6.319 11.067 1.00 90.06 295 PHE A CA 1
ATOM 2282 C C . PHE A 1 295 ? 0.723 6.110 11.135 1.00 90.06 295 PHE A C 1
ATOM 2284 O O . PHE A 1 295 ? 1.334 6.022 12.197 1.00 90.06 295 PHE A O 1
ATOM 2291 N N . ASN A 1 296 ? 1.368 6.066 9.985 1.00 90.31 296 ASN A N 1
ATOM 2292 C CA . ASN A 1 296 ? 2.792 5.878 9.853 1.00 90.31 296 ASN A CA 1
ATOM 2293 C C . ASN A 1 296 ? 3.526 7.207 10.083 1.00 90.31 296 ASN A C 1
ATOM 2295 O O . ASN A 1 296 ? 3.310 8.189 9.374 1.00 90.31 296 ASN A O 1
ATOM 2299 N N . ARG A 1 297 ? 4.430 7.221 11.068 1.00 88.62 297 ARG A N 1
ATOM 2300 C CA . ARG A 1 297 ? 5.193 8.413 11.480 1.00 88.62 297 ARG A CA 1
ATOM 2301 C C . ARG A 1 297 ? 6.197 8.892 10.433 1.00 88.62 297 ARG A C 1
ATOM 2303 O O . ARG A 1 297 ? 6.660 10.028 10.515 1.00 88.62 297 ARG A O 1
ATOM 2310 N N . THR A 1 298 ? 6.530 8.042 9.466 1.00 90.19 298 THR A N 1
ATOM 2311 C CA . THR A 1 298 ? 7.397 8.381 8.338 1.00 90.19 298 THR A CA 1
ATOM 2312 C C . THR A 1 298 ? 6.804 9.499 7.484 1.00 90.19 298 THR A C 1
ATOM 2314 O O . THR A 1 298 ? 7.545 10.350 6.994 1.00 90.19 298 THR A O 1
ATOM 2317 N N . PHE A 1 299 ? 5.479 9.524 7.320 1.00 91.75 299 PHE A N 1
ATOM 2318 C CA . PHE A 1 299 ? 4.797 10.556 6.550 1.00 91.75 299 PHE A CA 1
ATOM 2319 C C . PHE A 1 299 ? 4.396 11.715 7.463 1.00 91.75 299 PHE A C 1
ATOM 2321 O O . PHE A 1 299 ? 3.495 11.603 8.295 1.00 91.75 299 PHE A O 1
ATOM 2328 N N . ARG A 1 300 ? 5.064 12.856 7.303 1.00 90.88 300 ARG A N 1
ATOM 2329 C CA . ARG A 1 300 ? 4.848 14.047 8.130 1.00 90.88 300 ARG A CA 1
ATOM 2330 C C . ARG A 1 300 ? 3.892 15.012 7.443 1.00 90.88 300 ARG A C 1
ATOM 2332 O O . ARG A 1 300 ? 4.131 15.416 6.310 1.00 90.88 300 ARG A O 1
ATOM 2339 N N . LYS A 1 301 ? 2.837 15.429 8.141 1.00 86.06 301 LYS A N 1
ATOM 2340 C CA . LYS A 1 301 ? 1.907 16.461 7.653 1.00 86.06 301 LYS A CA 1
ATOM 2341 C C . LYS A 1 301 ? 2.620 17.816 7.561 1.00 86.06 301 LYS A C 1
ATOM 2343 O O . LYS A 1 301 ? 3.304 18.216 8.506 1.00 86.06 301 LYS A O 1
ATOM 2348 N N . THR A 1 302 ? 2.454 18.538 6.453 1.00 76.62 302 THR A N 1
ATOM 2349 C CA . THR A 1 302 ? 3.047 19.876 6.286 1.00 76.62 302 THR A CA 1
ATOM 2350 C C . THR A 1 302 ? 2.073 20.970 6.724 1.00 76.62 302 THR A C 1
ATOM 2352 O O . THR A 1 302 ? 1.227 21.411 5.948 1.00 76.62 302 THR A O 1
ATOM 2355 N N . GLY A 1 303 ? 2.195 21.439 7.967 1.00 68.25 303 GLY A N 1
ATOM 2356 C CA . GLY A 1 303 ? 1.388 22.554 8.474 1.00 68.25 303 GLY A CA 1
ATOM 2357 C C . GLY A 1 303 ? -0.110 22.234 8.566 1.00 68.25 303 GLY A C 1
ATOM 2358 O O . GLY A 1 303 ? -0.489 21.153 9.007 1.00 68.25 303 GLY A O 1
ATOM 2359 N N . THR A 1 304 ? -0.957 23.198 8.192 1.00 58.53 304 THR A N 1
ATOM 2360 C CA . THR A 1 304 ? -2.430 23.094 8.238 1.00 58.53 304 THR A CA 1
ATOM 2361 C C . THR A 1 304 ? -3.062 22.607 6.932 1.00 58.53 304 THR A C 1
ATOM 2363 O O . THR A 1 304 ? -4.282 22.485 6.869 1.00 58.53 304 THR A O 1
ATOM 2366 N N . ASP A 1 305 ? -2.266 22.372 5.884 1.00 60.25 305 ASP A N 1
ATOM 2367 C CA . ASP A 1 305 ? -2.772 21.890 4.597 1.00 60.25 305 ASP A CA 1
ATOM 2368 C C . ASP A 1 305 ? -3.065 20.389 4.685 1.00 60.25 305 ASP A C 1
ATOM 2370 O O . ASP A 1 305 ? -2.182 19.544 4.508 1.00 60.25 305 ASP A O 1
ATOM 2374 N N . ASP A 1 306 ? -4.330 20.059 4.945 1.00 67.81 306 ASP A N 1
ATOM 2375 C CA . ASP A 1 306 ? -4.823 18.685 4.895 1.00 67.81 306 ASP A CA 1
ATOM 2376 C C . ASP A 1 306 ? -4.477 18.061 3.530 1.00 67.81 306 ASP A C 1
ATOM 2378 O O . ASP A 1 306 ? -4.852 18.606 2.489 1.00 67.81 306 ASP A O 1
ATOM 2382 N N . GLY A 1 307 ? -3.781 16.920 3.532 1.00 76.50 307 GLY A N 1
ATOM 2383 C CA . GLY A 1 307 ? -3.452 16.130 2.335 1.00 76.50 307 GLY A CA 1
ATOM 2384 C C . GLY A 1 307 ? -2.012 16.242 1.825 1.00 76.50 307 GLY A C 1
ATOM 2385 O O . GLY A 1 307 ? -1.604 15.413 1.015 1.00 76.50 307 GLY A O 1
ATOM 2386 N N . LYS A 1 308 ? -1.210 17.204 2.304 1.00 88.44 308 LYS A N 1
ATOM 2387 C CA . LYS A 1 308 ? 0.216 17.277 1.947 1.00 88.44 308 LYS A CA 1
ATOM 2388 C C . LYS A 1 308 ? 1.081 16.526 2.952 1.00 88.44 308 LYS A C 1
ATOM 2390 O O . LYS A 1 308 ? 1.077 16.830 4.149 1.00 88.44 308 LYS A O 1
ATOM 2395 N N . LEU A 1 309 ? 1.857 15.573 2.444 1.00 91.25 309 LEU A N 1
ATOM 2396 C CA . LEU A 1 309 ? 2.762 14.749 3.239 1.00 91.25 309 LEU A CA 1
ATOM 2397 C C . LEU A 1 309 ? 4.204 14.926 2.775 1.00 91.25 309 LEU A C 1
ATOM 2399 O O . LEU A 1 309 ? 4.492 14.966 1.580 1.00 91.25 309 LEU A O 1
ATOM 2403 N N . GLN A 1 310 ? 5.111 14.995 3.741 1.00 92.31 310 GLN A N 1
ATOM 2404 C CA . GLN A 1 310 ? 6.551 14.961 3.546 1.00 92.31 310 GLN A CA 1
ATOM 2405 C C . GLN A 1 310 ? 7.128 13.630 3.993 1.00 92.31 310 GLN A C 1
ATOM 2407 O O . GLN A 1 310 ? 6.717 13.072 5.011 1.00 92.31 310 GLN A O 1
ATOM 2412 N N . ILE A 1 311 ? 8.127 13.166 3.254 1.00 92.69 311 ILE A N 1
ATOM 2413 C CA . ILE A 1 311 ? 8.896 11.972 3.579 1.00 92.69 311 ILE A CA 1
ATOM 2414 C C . ILE A 1 311 ? 10.371 12.205 3.259 1.00 92.69 311 ILE A C 1
ATOM 2416 O O . ILE A 1 311 ? 10.705 12.810 2.236 1.00 92.69 311 ILE A O 1
ATOM 2420 N N . ASP A 1 312 ? 11.233 11.706 4.143 1.00 91.62 312 ASP A N 1
ATOM 2421 C CA . ASP A 1 312 ? 12.677 11.691 3.939 1.00 91.62 312 ASP A CA 1
ATOM 2422 C C . ASP A 1 312 ? 13.095 10.336 3.388 1.00 91.62 312 ASP A C 1
ATOM 2424 O O . ASP A 1 312 ? 12.722 9.291 3.926 1.00 91.62 312 ASP A O 1
ATOM 2428 N N . LEU A 1 313 ? 13.902 10.361 2.335 1.00 91.62 313 LEU A N 1
ATOM 2429 C CA . LEU A 1 313 ? 14.424 9.169 1.690 1.00 91.62 313 LEU A CA 1
ATOM 2430 C C . LEU A 1 313 ? 15.943 9.146 1.736 1.00 91.62 313 LEU A C 1
ATOM 2432 O O . LEU A 1 313 ? 16.620 10.177 1.678 1.00 91.62 313 LEU A O 1
ATOM 2436 N N . THR A 1 314 ? 16.485 7.936 1.798 1.00 91.50 314 THR A N 1
ATOM 2437 C CA . THR A 1 314 ? 17.925 7.714 1.722 1.00 91.50 314 THR A CA 1
ATOM 2438 C C . THR A 1 314 ? 18.375 7.774 0.257 1.00 91.50 314 THR A C 1
ATOM 2440 O O . THR A 1 314 ? 17.866 7.004 -0.563 1.00 91.50 314 THR A O 1
ATOM 2443 N N . PRO A 1 315 ? 19.307 8.671 -0.111 1.00 85.75 315 PRO A N 1
ATOM 2444 C CA . PRO A 1 315 ? 19.877 8.684 -1.454 1.00 85.75 315 PRO A CA 1
ATOM 2445 C C . PRO A 1 315 ? 20.719 7.426 -1.699 1.00 85.75 315 PRO A C 1
ATOM 2447 O O . PRO A 1 315 ? 21.259 6.829 -0.767 1.00 85.75 315 PRO A O 1
ATOM 2450 N N . LEU A 1 316 ? 20.893 7.057 -2.970 1.00 79.25 316 LEU A N 1
ATOM 2451 C CA . LEU A 1 316 ? 21.767 5.940 -3.358 1.00 79.25 316 LEU A CA 1
ATOM 2452 C C . LEU A 1 316 ? 23.221 6.154 -2.913 1.00 79.25 316 LEU A C 1
ATOM 2454 O O . LEU A 1 316 ? 23.890 5.234 -2.442 1.00 79.25 316 LEU A O 1
ATOM 2458 N N . ASN A 1 317 ? 23.718 7.386 -3.045 1.00 75.38 317 ASN A N 1
ATOM 2459 C CA . ASN A 1 317 ? 25.036 7.748 -2.551 1.00 75.38 317 ASN A CA 1
ATOM 2460 C C . ASN A 1 317 ? 24.947 8.073 -1.057 1.00 75.38 317 ASN A C 1
ATOM 2462 O O . ASN A 1 317 ? 24.512 9.158 -0.680 1.00 75.38 317 ASN A O 1
ATOM 2466 N N . LYS A 1 318 ? 25.422 7.151 -0.215 1.00 71.31 318 LYS A N 1
ATOM 2467 C CA . LYS A 1 318 ? 25.392 7.273 1.254 1.00 71.31 318 LYS A CA 1
ATOM 2468 C C . LYS A 1 318 ? 26.119 8.507 1.810 1.00 71.31 318 LYS A C 1
ATOM 2470 O O . LYS A 1 318 ? 25.917 8.843 2.971 1.00 71.31 318 LYS A O 1
ATOM 2475 N N . ASN A 1 319 ? 26.942 9.183 1.005 1.00 70.44 319 ASN A N 1
ATOM 2476 C CA . ASN A 1 319 ? 27.620 10.424 1.390 1.00 70.44 319 ASN A CA 1
ATOM 2477 C C . ASN A 1 319 ? 26.755 11.683 1.178 1.00 70.44 319 ASN A C 1
ATOM 2479 O O . ASN A 1 319 ? 27.199 12.785 1.494 1.00 70.44 319 ASN A O 1
ATOM 2483 N N . GLN A 1 320 ? 25.553 11.549 0.611 1.00 73.62 320 GLN A N 1
ATOM 2484 C CA . GLN A 1 320 ? 24.603 12.644 0.430 1.00 73.62 320 GLN A CA 1
ATOM 2485 C C . GLN A 1 320 ? 23.598 12.702 1.585 1.00 73.62 320 GLN A C 1
ATOM 2487 O O . GLN A 1 320 ? 23.233 11.684 2.172 1.00 73.62 320 GLN A O 1
ATOM 2492 N N . SER A 1 321 ? 23.140 13.913 1.899 1.00 79.44 321 SER A N 1
ATOM 2493 C CA . SER A 1 321 ? 22.058 14.147 2.858 1.00 79.44 321 SER A CA 1
ATOM 2494 C C . SER A 1 321 ? 20.747 13.501 2.394 1.00 79.44 321 SER A C 1
ATOM 2496 O O . SER A 1 321 ? 20.547 13.276 1.200 1.00 79.44 321 SER A O 1
ATOM 2498 N N . SER A 1 322 ? 19.843 13.223 3.338 1.00 83.50 322 SER A N 1
ATOM 2499 C CA . SER A 1 322 ? 18.502 12.711 3.038 1.00 83.50 322 SER A CA 1
ATOM 2500 C C . SER A 1 322 ? 17.760 13.612 2.052 1.00 83.50 322 SER A C 1
ATOM 2502 O O . SER A 1 322 ? 17.827 14.838 2.144 1.00 83.50 322 SER A O 1
ATOM 2504 N N . VAL A 1 323 ? 17.013 12.996 1.140 1.00 87.62 323 VAL A N 1
ATOM 2505 C CA . VAL A 1 323 ? 16.183 13.698 0.160 1.00 87.62 323 VAL A CA 1
ATOM 2506 C C . VAL A 1 323 ? 14.779 13.846 0.729 1.00 87.62 323 VAL A C 1
ATOM 2508 O O . VAL A 1 323 ? 14.111 12.841 0.960 1.00 87.62 323 VAL A O 1
ATOM 2511 N N . THR A 1 324 ? 14.319 15.083 0.920 1.00 90.12 324 THR A N 1
ATOM 2512 C CA . THR A 1 324 ? 12.936 15.352 1.339 1.00 90.12 324 THR A CA 1
ATOM 2513 C C . THR A 1 324 ? 12.061 15.564 0.109 1.00 90.12 324 THR A C 1
ATOM 2515 O O . THR A 1 324 ? 12.376 16.386 -0.757 1.00 90.12 324 THR A O 1
ATOM 2518 N N . VAL A 1 325 ? 10.937 14.853 0.032 1.00 90.56 325 VAL A N 1
ATOM 2519 C CA . VAL A 1 325 ? 9.926 15.063 -1.014 1.00 90.56 325 VAL A CA 1
ATOM 2520 C C . VAL A 1 325 ? 8.565 15.343 -0.400 1.00 90.56 325 VAL A C 1
ATOM 2522 O O . VAL A 1 325 ? 8.239 14.839 0.672 1.00 90.56 325 VAL A O 1
ATOM 2525 N N . THR A 1 326 ? 7.778 16.171 -1.085 1.00 90.38 326 THR A N 1
ATOM 2526 C CA . THR A 1 326 ? 6.391 16.468 -0.709 1.00 90.38 326 THR A CA 1
ATOM 2527 C C . THR A 1 326 ? 5.443 15.886 -1.753 1.00 90.38 326 THR A C 1
ATOM 2529 O O . THR A 1 326 ? 5.606 16.152 -2.949 1.00 90.38 326 THR A O 1
ATOM 2532 N N . LEU A 1 327 ? 4.455 15.118 -1.292 1.00 90.44 327 LEU A N 1
ATOM 2533 C CA . LEU A 1 327 ? 3.347 14.591 -2.087 1.00 90.44 327 LEU A CA 1
ATOM 2534 C C . LEU A 1 327 ? 2.019 15.249 -1.680 1.00 90.44 327 LEU A C 1
ATOM 2536 O O . LEU A 1 327 ? 1.867 15.696 -0.541 1.00 90.44 327 LEU A O 1
ATOM 2540 N N . ASP A 1 328 ? 1.069 15.297 -2.613 1.00 88.12 328 ASP A N 1
ATOM 2541 C CA . ASP A 1 328 ? -0.287 15.811 -2.398 1.00 88.12 328 ASP A CA 1
ATOM 2542 C C . ASP A 1 328 ? -1.309 14.688 -2.616 1.00 88.12 328 ASP A C 1
ATOM 2544 O O . ASP A 1 328 ? -1.628 14.326 -3.751 1.00 88.12 328 ASP A O 1
ATOM 2548 N N . GLU A 1 329 ? -1.819 14.128 -1.518 1.00 82.88 329 GLU A N 1
ATOM 2549 C CA . GLU A 1 329 ? -2.761 13.009 -1.548 1.00 82.88 329 GLU A CA 1
ATOM 2550 C C . GLU A 1 329 ? -4.129 13.391 -2.115 1.00 82.88 329 GLU A C 1
ATOM 2552 O O . GLU A 1 329 ? -4.783 12.547 -2.717 1.00 82.88 329 GLU A O 1
ATOM 2557 N N . LYS A 1 330 ? -4.561 14.652 -1.980 1.00 78.00 330 LYS A N 1
ATOM 2558 C CA . LYS A 1 330 ? -5.882 15.088 -2.470 1.00 78.00 330 LYS A CA 1
ATOM 2559 C C . LYS A 1 330 ? -5.955 15.121 -3.988 1.00 78.00 330 LYS A C 1
ATOM 2561 O O . LYS A 1 330 ? -7.029 14.984 -4.563 1.00 78.00 330 LYS A O 1
ATOM 2566 N N . SER A 1 331 ? -4.813 15.327 -4.632 1.00 73.12 331 SER A N 1
ATOM 2567 C CA . SER A 1 331 ? -4.706 15.342 -6.089 1.00 73.12 331 SER A CA 1
ATOM 2568 C C . SER A 1 331 ? -4.634 13.942 -6.710 1.00 73.12 331 SER A C 1
ATOM 2570 O O . SER A 1 331 ? -4.598 13.824 -7.933 1.00 73.12 331 SER A O 1
ATOM 2572 N N . HIS A 1 332 ? -4.614 12.888 -5.884 1.00 75.75 332 HIS A N 1
ATOM 2573 C CA . HIS A 1 332 ? -4.290 11.532 -6.308 1.00 75.75 332 HIS A CA 1
ATOM 2574 C C . HIS A 1 332 ? -5.368 10.527 -5.887 1.00 75.75 332 HIS A C 1
ATOM 2576 O O . HIS A 1 332 ? -5.426 10.088 -4.738 1.00 75.75 332 HIS A O 1
ATOM 2582 N N . ALA A 1 333 ? -6.229 10.150 -6.834 1.00 70.69 333 ALA A N 1
ATOM 2583 C CA . ALA A 1 333 ? -7.236 9.117 -6.611 1.00 70.69 333 ALA A CA 1
ATOM 2584 C C . ALA A 1 333 ? -6.575 7.741 -6.458 1.00 70.69 333 ALA A C 1
ATOM 2586 O O . ALA A 1 333 ? -5.714 7.367 -7.255 1.00 70.69 333 ALA A O 1
ATOM 2587 N N . ARG A 1 334 ? -7.004 6.973 -5.452 1.00 76.88 334 ARG A N 1
ATOM 2588 C CA . ARG A 1 334 ? -6.390 5.687 -5.117 1.00 76.88 334 ARG A CA 1
ATOM 2589 C C . ARG A 1 334 ? -7.319 4.520 -5.385 1.00 76.88 334 ARG A C 1
ATOM 2591 O O . ARG A 1 334 ? -8.499 4.595 -5.051 1.00 76.88 334 ARG A O 1
ATOM 2598 N N . PRO A 1 335 ? -6.791 3.410 -5.910 1.00 77.06 335 PRO A N 1
ATOM 2599 C CA . PRO A 1 335 ? -7.523 2.159 -5.937 1.00 77.06 335 PRO A CA 1
ATOM 2600 C C . PRO A 1 335 ? -7.733 1.602 -4.520 1.00 77.06 335 PRO A C 1
ATOM 2602 O O . PRO A 1 335 ? -6.879 1.702 -3.627 1.00 77.06 335 PRO A O 1
ATOM 2605 N N . ILE A 1 336 ? -8.887 0.970 -4.320 1.00 80.88 336 ILE A N 1
ATOM 2606 C CA . ILE A 1 336 ? -9.215 0.289 -3.068 1.00 80.88 336 ILE A CA 1
ATOM 2607 C C . ILE A 1 336 ? -8.596 -1.109 -3.074 1.00 80.88 336 ILE A C 1
ATOM 2609 O O . ILE A 1 336 ? -8.954 -1.949 -3.898 1.00 80.88 336 ILE A O 1
ATOM 2613 N N . TYR A 1 337 ? -7.717 -1.376 -2.108 1.00 82.25 337 TYR A N 1
ATOM 2614 C CA . TYR A 1 337 ? -7.132 -2.695 -1.885 1.00 82.25 337 TYR A CA 1
ATOM 2615 C C . TYR A 1 337 ? -7.186 -3.045 -0.404 1.00 82.25 337 TYR A C 1
ATOM 2617 O O . TYR A 1 337 ? -6.755 -2.261 0.438 1.00 82.25 337 TYR A O 1
ATOM 2625 N N . LEU A 1 338 ? -7.656 -4.250 -0.080 1.00 87.06 338 LEU A N 1
ATOM 2626 C CA . LEU A 1 338 ? -7.582 -4.757 1.289 1.00 87.06 338 LEU A CA 1
ATOM 2627 C C . LEU A 1 338 ? -6.184 -5.311 1.592 1.00 87.06 338 LEU A C 1
ATOM 2629 O O . LEU A 1 338 ? -5.514 -4.861 2.518 1.00 87.06 338 LEU A O 1
ATOM 2633 N N . PHE A 1 339 ? -5.724 -6.243 0.758 1.00 87.81 339 PHE A N 1
ATOM 2634 C CA . PHE A 1 339 ? -4.428 -6.910 0.883 1.00 87.81 339 PHE A CA 1
ATOM 2635 C C . PHE A 1 339 ? -3.592 -6.728 -0.380 1.00 87.81 339 PHE A C 1
ATOM 2637 O O . PHE A 1 339 ? -4.098 -6.354 -1.437 1.00 87.81 339 PHE A O 1
ATOM 2644 N N . GLY A 1 340 ? -2.308 -7.061 -0.285 1.00 86.50 340 GLY A N 1
ATOM 2645 C CA . GLY A 1 340 ? -1.410 -7.089 -1.433 1.00 86.50 340 GLY A CA 1
ATOM 2646 C C . GLY A 1 340 ? -0.406 -5.945 -1.427 1.00 86.50 340 GLY A C 1
ATOM 2647 O O . GLY A 1 340 ? -0.141 -5.326 -0.399 1.00 86.50 340 GLY A O 1
ATOM 2648 N N . ARG A 1 341 ? 0.188 -5.690 -2.597 1.00 85.88 341 ARG A N 1
ATOM 2649 C CA . ARG A 1 341 ? 1.234 -4.669 -2.748 1.00 85.88 341 ARG A CA 1
ATOM 2650 C C . ARG A 1 341 ? 0.698 -3.253 -2.565 1.00 85.88 341 ARG A C 1
ATOM 2652 O O . ARG A 1 341 ? 1.442 -2.408 -2.089 1.00 85.88 341 ARG A O 1
ATOM 2659 N N . SER A 1 342 ? -0.568 -3.008 -2.919 1.00 86.69 342 SER A N 1
ATOM 2660 C CA . SER A 1 342 ? -1.168 -1.668 -2.910 1.00 86.69 342 SER A CA 1
ATOM 2661 C C . SER A 1 342 ? -0.210 -0.623 -3.497 1.00 86.69 342 SER A C 1
ATOM 2663 O O . SER A 1 342 ? 0.126 0.354 -2.830 1.00 86.69 342 SER A O 1
ATOM 2665 N N . THR A 1 343 ? 0.310 -0.909 -4.693 1.00 88.81 343 THR A N 1
ATOM 2666 C CA . THR A 1 343 ? 1.293 -0.054 -5.357 1.00 88.81 343 THR A CA 1
ATOM 2667 C C . THR A 1 343 ? 0.643 1.255 -5.755 1.00 88.81 343 THR A C 1
ATOM 2669 O O . THR A 1 343 ? -0.407 1.255 -6.394 1.00 88.81 343 THR A O 1
ATOM 2672 N N . ASP A 1 344 ? 1.292 2.350 -5.383 1.00 90.31 344 ASP A N 1
ATOM 2673 C CA . ASP A 1 344 ? 0.838 3.700 -5.649 1.00 90.31 344 ASP A CA 1
ATOM 2674 C C . ASP A 1 344 ? 1.983 4.535 -6.231 1.00 90.31 344 ASP A C 1
ATOM 2676 O O . ASP A 1 344 ? 3.104 4.481 -5.724 1.00 90.31 344 ASP A O 1
ATOM 2680 N N . VAL A 1 345 ? 1.727 5.278 -7.309 1.00 91.38 345 VAL A N 1
ATOM 2681 C CA . VAL A 1 345 ? 2.740 6.086 -8.009 1.00 91.38 345 VAL A CA 1
ATOM 2682 C C . VAL A 1 345 ? 2.268 7.531 -8.057 1.00 91.38 345 VAL A C 1
ATOM 2684 O O . VAL A 1 345 ? 1.370 7.880 -8.817 1.00 91.38 345 VAL A O 1
ATOM 2687 N N . ILE A 1 346 ? 2.887 8.377 -7.237 1.00 91.56 346 ILE A N 1
ATOM 2688 C CA . ILE A 1 346 ? 2.389 9.721 -6.936 1.00 91.56 346 ILE A CA 1
ATOM 2689 C C . ILE A 1 346 ? 3.391 10.762 -7.453 1.00 91.56 346 ILE A C 1
ATOM 2691 O O . ILE A 1 346 ? 4.577 10.669 -7.128 1.00 91.56 346 ILE A O 1
ATOM 2695 N N . PRO A 1 347 ? 2.973 11.770 -8.238 1.00 91.19 347 PRO A N 1
ATOM 2696 C CA . PRO A 1 347 ? 3.837 12.893 -8.593 1.00 91.19 347 PRO A CA 1
ATOM 2697 C C . PRO A 1 347 ? 4.299 13.649 -7.343 1.00 91.19 347 PRO A C 1
ATOM 2699 O O . PRO A 1 347 ? 3.498 13.933 -6.452 1.00 91.19 347 PRO A O 1
ATOM 2702 N N . VAL A 1 348 ? 5.579 14.019 -7.281 1.00 89.62 348 VAL A N 1
ATOM 2703 C CA . VAL A 1 348 ? 6.135 14.724 -6.115 1.00 89.62 348 VAL A CA 1
ATOM 2704 C C . VAL A 1 348 ? 6.962 15.938 -6.495 1.00 89.62 348 VAL A C 1
ATOM 2706 O O . VAL A 1 348 ? 7.525 16.032 -7.586 1.00 89.62 348 VAL A O 1
ATOM 2709 N N . ARG A 1 349 ? 7.065 16.873 -5.547 1.00 82.69 349 ARG A N 1
ATOM 2710 C CA . ARG A 1 349 ? 8.001 17.999 -5.610 1.00 82.69 349 ARG A CA 1
ATOM 2711 C C . ARG A 1 349 ? 9.166 17.718 -4.666 1.00 82.69 349 ARG A C 1
ATOM 2713 O O . ARG A 1 349 ? 8.953 17.480 -3.477 1.00 82.69 349 ARG A O 1
ATOM 2720 N N . GLY A 1 350 ? 10.385 17.732 -5.200 1.00 67.19 350 GLY A N 1
ATOM 2721 C CA . GLY A 1 350 ? 11.619 17.601 -4.424 1.00 67.19 350 GLY A CA 1
ATOM 2722 C C . GLY A 1 350 ? 12.327 18.947 -4.310 1.00 67.19 350 GLY A C 1
ATOM 2723 O O . GLY A 1 350 ? 12.552 19.602 -5.324 1.00 67.19 350 GLY A O 1
ATOM 2724 N N . THR A 1 351 ? 12.679 19.363 -3.094 1.00 55.56 351 THR A N 1
ATOM 2725 C CA . THR A 1 351 ? 13.452 20.597 -2.852 1.00 55.56 351 THR A CA 1
ATOM 2726 C C . THR A 1 351 ? 14.945 20.408 -3.115 1.00 55.56 351 THR A C 1
ATOM 2728 O O . THR A 1 351 ? 15.618 21.356 -3.509 1.00 55.56 351 THR A O 1
ATOM 2731 N N . ASP A 1 352 ? 15.440 19.175 -2.968 1.00 57.47 352 ASP A N 1
ATOM 2732 C CA . ASP A 1 352 ? 16.877 18.860 -2.963 1.00 57.47 352 ASP A CA 1
ATOM 2733 C C . ASP A 1 352 ? 17.312 17.906 -4.084 1.00 57.47 352 ASP A C 1
ATOM 2735 O O . ASP A 1 352 ? 18.482 17.529 -4.182 1.00 57.47 352 ASP A O 1
ATOM 2739 N N . VAL A 1 353 ? 16.388 17.517 -4.966 1.00 55.84 353 VAL A N 1
ATOM 2740 C CA . VAL A 1 353 ? 16.698 16.594 -6.061 1.00 55.84 353 VAL A CA 1
ATOM 2741 C C . VAL A 1 353 ? 17.275 17.384 -7.228 1.00 55.84 353 VAL A C 1
ATOM 2743 O O . VAL A 1 353 ? 16.553 17.935 -8.058 1.00 55.84 353 VAL A O 1
ATOM 2746 N N . ARG A 1 354 ? 18.606 17.469 -7.292 1.00 54.28 354 ARG A N 1
ATOM 2747 C CA . ARG A 1 354 ? 19.276 18.058 -8.455 1.00 54.28 354 ARG A CA 1
ATOM 2748 C C . ARG A 1 354 ? 19.131 17.110 -9.649 1.00 54.28 354 ARG A C 1
ATOM 2750 O O . ARG A 1 354 ? 19.451 15.928 -9.506 1.00 54.28 354 ARG A O 1
ATOM 2757 N N . PRO A 1 355 ? 18.700 17.588 -10.829 1.00 50.25 355 PRO A N 1
ATOM 2758 C CA . PRO A 1 355 ? 18.748 16.776 -12.034 1.00 50.25 355 PRO A CA 1
ATOM 2759 C C . PRO A 1 355 ? 20.206 16.386 -12.299 1.00 50.25 355 PRO A C 1
ATOM 2761 O O . PRO A 1 355 ? 21.073 17.243 -12.455 1.00 50.25 355 PRO A O 1
ATOM 2764 N N . THR A 1 356 ? 20.487 15.085 -12.323 1.00 45.28 356 THR A N 1
ATOM 2765 C CA . THR A 1 356 ? 21.829 14.544 -12.591 1.00 45.28 356 THR A CA 1
ATOM 2766 C C . THR A 1 356 ? 22.283 14.768 -14.034 1.00 45.28 356 THR A C 1
ATOM 2768 O O . THR A 1 356 ? 23.475 14.689 -14.308 1.00 45.28 356 THR A O 1
ATOM 2771 N N . TRP A 1 357 ? 21.359 15.090 -14.948 1.00 46.75 357 TRP A N 1
ATOM 2772 C CA . TRP A 1 357 ? 21.631 15.252 -16.375 1.00 46.75 357 TRP A CA 1
ATOM 2773 C C . TRP A 1 357 ? 21.019 16.541 -16.928 1.00 46.75 357 TRP A C 1
ATOM 2775 O O . TRP A 1 357 ? 19.824 16.801 -16.759 1.00 46.75 357 TRP A O 1
ATOM 2785 N N . LEU A 1 358 ? 21.830 17.329 -17.636 1.00 40.84 358 LEU A N 1
ATOM 2786 C CA . LEU A 1 358 ? 21.384 18.522 -18.354 1.00 40.84 358 LEU A CA 1
ATOM 2787 C C . LEU A 1 358 ? 20.389 18.114 -19.461 1.00 40.84 358 LEU A C 1
ATOM 2789 O O . LEU A 1 358 ? 20.684 17.212 -20.238 1.00 40.84 358 LEU A O 1
ATOM 2793 N N . GLY A 1 359 ? 19.213 18.750 -19.522 1.00 46.06 359 GLY A N 1
ATOM 2794 C CA . GLY A 1 359 ? 18.232 18.528 -20.601 1.00 46.06 359 GLY A CA 1
ATOM 2795 C C . GLY A 1 359 ? 17.232 17.383 -20.393 1.00 46.06 359 GLY A C 1
ATOM 2796 O O . GLY A 1 359 ? 16.638 16.911 -21.359 1.00 46.06 359 GLY A O 1
ATOM 2797 N N . SER A 1 360 ? 17.032 16.929 -19.155 1.00 51.41 360 SER A N 1
ATOM 2798 C CA . SER A 1 360 ? 16.113 15.830 -18.830 1.00 51.41 360 SER A CA 1
ATOM 2799 C C . SER A 1 360 ? 15.066 16.269 -17.791 1.00 51.41 360 SER A C 1
ATOM 2801 O O . SER A 1 360 ? 15.362 17.142 -16.977 1.00 51.41 360 SER A O 1
ATOM 2803 N N . SER A 1 361 ? 13.853 15.690 -17.824 1.00 56.66 361 SER A N 1
ATOM 2804 C CA . SER A 1 361 ? 12.697 16.137 -17.015 1.00 56.66 361 SER A CA 1
ATOM 2805 C C . SER A 1 361 ? 13.035 16.293 -15.525 1.00 56.66 361 SER A C 1
ATOM 2807 O O . SER A 1 361 ? 13.566 15.371 -14.901 1.00 56.66 361 SER A O 1
ATOM 2809 N N . SER A 1 362 ? 12.732 17.460 -14.951 1.00 69.06 362 SER A N 1
ATOM 2810 C CA . SER A 1 362 ? 12.868 17.751 -13.515 1.00 69.06 362 SER A CA 1
ATOM 2811 C C . SER A 1 362 ? 11.698 17.210 -12.684 1.00 69.06 362 SER A C 1
ATOM 2813 O O . SER A 1 362 ? 11.516 17.616 -11.539 1.00 69.06 362 SER A O 1
ATOM 2815 N N . GLU A 1 363 ? 10.867 16.353 -13.273 1.00 85.69 363 GLU A N 1
ATOM 2816 C CA . GLU A 1 363 ? 9.700 15.768 -12.629 1.00 85.69 363 GLU A CA 1
ATOM 2817 C C . GLU A 1 363 ? 10.047 14.417 -12.007 1.00 85.69 363 GLU A C 1
ATOM 2819 O O . GLU A 1 363 ? 10.770 13.595 -12.581 1.00 85.69 363 GLU A O 1
ATOM 2824 N N . PHE A 1 364 ? 9.486 14.178 -10.826 1.00 90.06 364 PHE A N 1
ATOM 2825 C CA . PHE A 1 364 ? 9.729 12.979 -10.041 1.00 90.06 364 PHE A CA 1
ATOM 2826 C C . PHE A 1 364 ? 8.411 12.326 -9.653 1.00 90.06 364 PHE A C 1
ATOM 2828 O O . PHE A 1 364 ? 7.378 12.987 -9.506 1.00 90.06 364 PHE A O 1
ATOM 2835 N N . VAL A 1 365 ? 8.470 11.014 -9.464 1.00 93.06 365 VAL A N 1
ATOM 2836 C CA . VAL A 1 365 ? 7.367 10.215 -8.945 1.00 93.06 365 VAL A CA 1
ATOM 2837 C C . VAL A 1 365 ? 7.847 9.396 -7.759 1.00 93.06 365 VAL A C 1
ATOM 2839 O O . VAL A 1 365 ? 8.980 8.911 -7.721 1.00 93.06 365 VAL A O 1
ATOM 2842 N N . LEU A 1 366 ? 6.966 9.254 -6.783 1.00 94.00 366 LEU A N 1
ATOM 2843 C CA . LEU A 1 366 ? 7.152 8.417 -5.618 1.00 94.00 366 LEU A CA 1
ATOM 2844 C C . LEU A 1 366 ? 6.349 7.135 -5.814 1.00 94.00 366 LEU A C 1
ATOM 2846 O O . LEU A 1 366 ? 5.125 7.186 -5.888 1.00 94.00 366 LEU A O 1
ATOM 2850 N N . LYS A 1 367 ? 7.033 5.997 -5.883 1.00 95.12 367 LYS A N 1
ATOM 2851 C CA . LYS A 1 367 ? 6.414 4.674 -5.843 1.00 95.12 367 LYS A CA 1
ATOM 2852 C C . LYS A 1 367 ? 6.338 4.219 -4.388 1.00 95.12 367 LYS A C 1
ATOM 2854 O O . LYS A 1 367 ? 7.371 3.977 -3.764 1.00 95.12 367 LYS A O 1
ATOM 2859 N N . VAL A 1 368 ? 5.129 4.114 -3.848 1.00 94.12 368 VAL A N 1
ATOM 2860 C CA . VAL A 1 368 ? 4.840 3.653 -2.486 1.00 94.12 368 VAL A CA 1
ATOM 2861 C C . VAL A 1 368 ? 4.118 2.318 -2.569 1.00 94.12 368 VAL A C 1
ATOM 2863 O O . VAL A 1 368 ? 3.070 2.221 -3.197 1.00 94.12 368 VAL A O 1
ATOM 2866 N N . TYR A 1 369 ? 4.674 1.268 -1.972 1.00 94.06 369 TYR A N 1
ATOM 2867 C CA . TYR A 1 369 ? 4.093 -0.069 -2.072 1.00 94.06 369 TYR A CA 1
ATOM 2868 C C . TYR A 1 369 ? 4.538 -0.989 -0.932 1.00 94.06 369 TYR A C 1
ATOM 2870 O O . TYR A 1 369 ? 5.443 -0.674 -0.164 1.00 94.06 369 TYR A O 1
ATOM 2878 N N . HIS A 1 370 ? 3.872 -2.137 -0.821 1.00 93.25 370 HIS A N 1
ATOM 2879 C CA . HIS A 1 370 ? 4.010 -3.105 0.264 1.00 93.25 370 HIS A CA 1
ATOM 2880 C C . HIS A 1 370 ? 4.421 -4.485 -0.282 1.00 93.25 370 HIS A C 1
ATOM 2882 O O . HIS A 1 370 ? 3.598 -5.413 -0.330 1.00 93.25 370 HIS A O 1
ATOM 2888 N N . PRO A 1 371 ? 5.659 -4.649 -0.782 1.00 91.31 371 PRO A N 1
ATOM 2889 C CA . PRO A 1 371 ? 6.139 -5.941 -1.261 1.00 91.31 371 PRO A CA 1
ATOM 2890 C C . PRO A 1 371 ? 6.151 -6.986 -0.144 1.00 91.31 371 PRO A C 1
ATOM 2892 O O . PRO A 1 371 ? 6.214 -6.649 1.039 1.00 91.31 371 PRO A O 1
ATOM 2895 N N . ASP A 1 372 ? 6.106 -8.258 -0.542 1.00 88.69 372 ASP A N 1
ATOM 2896 C CA . ASP A 1 372 ? 6.448 -9.356 0.363 1.00 88.69 372 ASP A CA 1
ATOM 2897 C C . ASP A 1 372 ? 7.892 -9.158 0.840 1.00 88.69 372 ASP A C 1
ATOM 2899 O O . ASP A 1 372 ? 8.787 -8.916 0.028 1.00 88.69 372 ASP A O 1
ATOM 2903 N N . GLU A 1 373 ? 8.115 -9.215 2.147 1.00 87.31 373 GLU A N 1
ATOM 2904 C CA . GLU A 1 373 ? 9.434 -8.980 2.729 1.00 87.31 373 GLU A CA 1
ATOM 2905 C C . GLU A 1 373 ? 10.466 -10.054 2.372 1.00 87.31 373 GLU A C 1
ATOM 2907 O O . GLU A 1 373 ? 11.665 -9.799 2.470 1.00 87.31 373 GLU A O 1
ATOM 2912 N N . GLN A 1 374 ? 10.008 -11.246 1.973 1.00 83.94 374 GLN A N 1
ATOM 2913 C CA . GLN A 1 374 ? 10.879 -12.346 1.565 1.00 83.94 374 GLN A CA 1
ATOM 2914 C C . GLN A 1 374 ? 11.440 -12.141 0.154 1.00 83.94 374 GLN A C 1
ATOM 2916 O O . GLN A 1 374 ? 12.402 -12.809 -0.225 1.00 83.94 374 GLN A O 1
ATOM 2921 N N . ARG A 1 375 ? 10.858 -11.225 -0.631 1.00 83.69 375 ARG A N 1
ATOM 2922 C CA . ARG A 1 375 ? 11.345 -10.913 -1.975 1.00 83.69 375 ARG A CA 1
ATOM 2923 C C . ARG A 1 375 ? 12.560 -10.002 -1.931 1.00 83.69 375 ARG A C 1
ATOM 2925 O O . ARG A 1 375 ? 12.665 -9.089 -1.109 1.00 83.69 375 ARG A O 1
ATOM 2932 N N . ASP A 1 376 ? 13.448 -10.219 -2.895 1.00 87.75 376 ASP A N 1
ATOM 2933 C CA . ASP A 1 376 ? 14.531 -9.285 -3.165 1.00 87.75 376 ASP A CA 1
ATOM 2934 C C . ASP A 1 376 ? 13.958 -7.900 -3.491 1.00 87.75 376 ASP A C 1
ATOM 2936 O O . ASP A 1 376 ? 12.894 -7.760 -4.100 1.00 87.75 376 ASP A O 1
ATOM 2940 N N . SER A 1 377 ? 14.634 -6.852 -3.020 1.00 90.88 377 SER A N 1
ATOM 2941 C CA . SER A 1 377 ? 14.134 -5.502 -3.228 1.00 90.88 377 SER A CA 1
ATOM 2942 C C . SER A 1 377 ? 14.317 -5.057 -4.671 1.00 90.88 377 SER A C 1
ATOM 2944 O O . SER A 1 377 ? 15.362 -5.304 -5.264 1.00 90.88 377 SER A O 1
ATOM 2946 N N . GLU A 1 378 ? 13.345 -4.317 -5.207 1.00 94.31 378 GLU A N 1
ATOM 2947 C CA . GLU A 1 378 ? 13.458 -3.675 -6.525 1.00 94.31 378 GLU A CA 1
ATOM 2948 C C . GLU A 1 378 ? 14.740 -2.840 -6.634 1.00 94.31 378 GLU A C 1
ATOM 2950 O O . GLU A 1 378 ? 15.414 -2.869 -7.655 1.00 94.31 378 GLU A O 1
ATOM 2955 N N . VAL A 1 379 ? 15.136 -2.178 -5.541 1.00 93.88 379 VAL A N 1
ATOM 2956 C CA . VAL A 1 379 ? 16.408 -1.450 -5.434 1.00 93.88 379 VAL A CA 1
ATOM 2957 C C . VAL A 1 379 ? 17.605 -2.373 -5.678 1.00 93.88 379 VAL A C 1
ATOM 2959 O O . VAL A 1 379 ? 18.441 -2.060 -6.517 1.00 93.88 379 VAL A O 1
ATOM 2962 N N . LYS A 1 380 ? 17.667 -3.535 -5.012 1.00 93.75 380 LYS A N 1
ATOM 2963 C CA . LYS A 1 380 ? 18.745 -4.519 -5.211 1.00 93.75 380 LYS A CA 1
ATOM 2964 C C . LYS A 1 380 ? 18.747 -5.092 -6.625 1.00 93.75 380 LYS A C 1
ATOM 2966 O O . LYS A 1 380 ? 19.814 -5.336 -7.179 1.00 93.75 380 LYS A O 1
ATOM 2971 N N . ILE A 1 381 ? 17.575 -5.329 -7.215 1.00 95.06 381 ILE A N 1
ATOM 2972 C CA . ILE A 1 381 ? 17.504 -5.823 -8.594 1.00 95.06 381 ILE A CA 1
ATOM 2973 C C . ILE A 1 381 ? 17.967 -4.749 -9.583 1.00 95.06 381 ILE A C 1
ATOM 2975 O O . ILE A 1 381 ? 18.739 -5.052 -10.491 1.00 95.06 381 ILE A O 1
ATOM 2979 N N . LEU A 1 382 ? 17.566 -3.493 -9.381 1.00 95.88 382 LEU A N 1
ATOM 2980 C CA . LEU A 1 382 ? 18.035 -2.371 -10.190 1.00 95.88 382 LEU A CA 1
ATOM 2981 C C . LEU A 1 382 ? 19.544 -2.156 -10.050 1.00 95.88 382 LEU A C 1
ATOM 2983 O O . LEU A 1 382 ? 20.190 -1.893 -11.055 1.00 95.88 382 LEU A O 1
ATOM 2987 N N . GLU A 1 383 ? 20.131 -2.331 -8.861 1.00 94.44 383 GLU A N 1
ATOM 2988 C CA . GLU A 1 383 ? 21.593 -2.332 -8.683 1.00 94.44 383 GLU A CA 1
ATOM 2989 C C . GLU A 1 383 ? 22.265 -3.368 -9.597 1.00 94.44 383 GLU A C 1
ATOM 2991 O O . GLU A 1 383 ? 23.202 -3.030 -10.316 1.00 94.44 383 GLU A O 1
ATOM 2996 N N . LYS A 1 384 ? 21.730 -4.595 -9.670 1.00 95.19 384 LYS A N 1
ATOM 2997 C CA . LYS A 1 384 ? 22.230 -5.621 -10.603 1.00 95.19 384 LYS A CA 1
ATOM 2998 C C . LYS A 1 384 ? 22.028 -5.243 -12.066 1.00 95.19 384 LYS A C 1
ATOM 3000 O O . LYS A 1 384 ? 22.919 -5.469 -12.879 1.00 95.19 384 LYS A O 1
ATOM 3005 N N . ALA A 1 385 ? 20.894 -4.644 -12.413 1.00 96.25 385 ALA A N 1
ATOM 3006 C CA . ALA A 1 385 ? 20.646 -4.162 -13.768 1.00 96.25 385 ALA A CA 1
ATOM 3007 C C . ALA A 1 385 ? 21.618 -3.029 -14.161 1.00 96.25 385 ALA A C 1
ATOM 3009 O O . ALA A 1 385 ? 22.120 -2.999 -15.286 1.00 96.25 385 ALA A O 1
ATOM 3010 N N . TYR A 1 386 ? 21.947 -2.131 -13.229 1.00 95.69 386 TYR A N 1
ATOM 3011 C CA . TYR A 1 386 ? 22.962 -1.102 -13.435 1.00 95.69 386 TYR A CA 1
ATOM 3012 C C . TYR A 1 386 ? 24.362 -1.696 -13.590 1.00 95.69 386 TYR A C 1
ATOM 3014 O O . TYR A 1 386 ? 25.089 -1.265 -14.483 1.00 95.69 386 TYR A O 1
ATOM 3022 N N . ASP A 1 387 ? 24.728 -2.710 -12.802 1.00 95.12 387 ASP A N 1
ATOM 3023 C CA . ASP A 1 387 ? 26.000 -3.423 -12.973 1.00 95.12 387 ASP A CA 1
ATOM 3024 C C . ASP A 1 387 ? 26.135 -3.969 -14.409 1.00 95.12 387 ASP A C 1
ATOM 3026 O O . ASP A 1 387 ? 27.187 -3.830 -15.038 1.00 95.12 387 ASP A O 1
ATOM 3030 N N . VAL A 1 388 ? 25.054 -4.509 -14.988 1.00 95.69 388 VAL A N 1
ATOM 3031 C CA . VAL A 1 388 ? 25.019 -4.923 -16.405 1.00 95.69 388 VAL A CA 1
ATOM 3032 C C . VAL A 1 388 ? 25.240 -3.725 -17.337 1.00 95.69 388 VAL A C 1
ATOM 3034 O O . VAL A 1 388 ? 26.082 -3.798 -18.227 1.00 95.69 388 VAL A O 1
ATOM 3037 N N . ALA A 1 389 ? 24.565 -2.594 -17.110 1.00 94.69 389 ALA A N 1
ATOM 3038 C CA . ALA A 1 389 ? 24.688 -1.387 -17.939 1.00 94.69 389 ALA A CA 1
ATOM 3039 C C . ALA A 1 389 ? 26.091 -0.734 -17.924 1.00 94.69 389 ALA A C 1
ATOM 3041 O O . ALA A 1 389 ? 26.501 -0.081 -18.896 1.00 94.69 389 ALA A O 1
ATOM 3042 N N . PHE A 1 390 ? 26.823 -0.867 -16.814 1.00 91.69 390 PHE A N 1
ATOM 3043 C CA . PHE A 1 390 ? 28.143 -0.253 -16.612 1.00 91.69 390 PHE A CA 1
ATOM 3044 C C . PHE A 1 390 ? 29.317 -1.228 -16.761 1.00 91.69 390 PHE A C 1
ATOM 3046 O O . PHE A 1 390 ? 30.470 -0.802 -16.707 1.00 91.69 390 PHE A O 1
ATOM 3053 N N . SER A 1 391 ? 29.050 -2.513 -16.980 1.00 89.94 391 SER A N 1
ATOM 3054 C CA . SER A 1 391 ? 30.083 -3.520 -17.219 1.00 89.94 391 SER A CA 1
ATOM 3055 C C . SER A 1 391 ? 30.441 -3.654 -18.705 1.00 89.94 391 SER A C 1
ATOM 3057 O O . SER A 1 391 ? 29.736 -3.187 -19.604 1.00 89.94 391 SER A O 1
ATOM 3059 N N . ASN A 1 392 ? 31.560 -4.333 -18.967 1.00 86.44 392 ASN A N 1
ATOM 3060 C CA . ASN A 1 392 ? 32.037 -4.661 -20.316 1.00 86.44 392 ASN A CA 1
ATOM 3061 C C . ASN A 1 392 ? 31.430 -5.975 -20.845 1.00 86.44 392 ASN A C 1
ATOM 3063 O O . ASN A 1 392 ? 32.091 -6.712 -21.578 1.00 86.44 392 ASN A O 1
ATOM 3067 N N . VAL A 1 393 ? 30.207 -6.316 -20.429 1.00 89.56 393 VAL A N 1
ATOM 3068 C CA . VAL A 1 393 ? 29.490 -7.460 -21.002 1.00 89.56 393 VAL A CA 1
ATOM 3069 C C . VAL A 1 393 ? 29.033 -7.132 -22.419 1.00 89.56 393 VAL A C 1
ATOM 3071 O O . VAL A 1 393 ? 28.865 -5.968 -22.785 1.00 89.56 393 VAL A O 1
ATOM 3074 N N . LYS A 1 394 ? 28.854 -8.176 -23.229 1.00 90.81 394 LYS A N 1
ATOM 3075 C CA . LYS A 1 394 ? 28.393 -8.034 -24.608 1.00 90.81 394 LYS A CA 1
ATOM 3076 C C . LYS A 1 394 ? 27.055 -7.286 -24.636 1.00 90.81 394 LYS A C 1
ATOM 3078 O O . LYS A 1 394 ? 26.158 -7.627 -23.867 1.00 90.81 394 LYS A O 1
ATOM 3083 N N . ASP A 1 395 ? 26.938 -6.322 -25.546 1.00 94.50 395 ASP A N 1
ATOM 3084 C CA . ASP A 1 395 ? 25.706 -5.586 -25.831 1.00 94.50 395 ASP A CA 1
ATOM 3085 C C . ASP A 1 395 ? 25.201 -4.703 -24.651 1.00 94.50 395 ASP A C 1
ATOM 3087 O O . ASP A 1 395 ? 24.031 -4.310 -24.617 1.00 94.50 395 ASP A O 1
ATOM 3091 N N . SER A 1 396 ? 26.062 -4.363 -23.672 1.00 93.62 396 SER A N 1
ATOM 3092 C CA . SER A 1 396 ? 25.690 -3.561 -22.486 1.00 93.62 396 SER A CA 1
ATOM 3093 C C . SER A 1 396 ? 25.199 -2.146 -22.813 1.00 93.62 396 SER A C 1
ATOM 3095 O O . SER A 1 396 ? 24.452 -1.541 -22.035 1.00 93.62 396 SER A O 1
ATOM 3097 N N . GLU A 1 397 ? 25.546 -1.623 -23.989 1.00 93.69 397 GLU A N 1
ATOM 3098 C CA . GLU A 1 397 ? 25.029 -0.366 -24.518 1.00 93.69 397 GLU A CA 1
ATOM 3099 C C . GLU A 1 397 ? 23.504 -0.357 -24.682 1.00 93.69 397 GLU A C 1
ATOM 3101 O O . GLU A 1 397 ? 22.914 0.710 -24.549 1.00 93.69 397 GLU A O 1
ATOM 3106 N N . TYR A 1 398 ? 22.855 -1.512 -24.883 1.00 96.25 398 TYR A N 1
ATOM 3107 C CA . TYR A 1 398 ? 21.392 -1.585 -24.980 1.00 96.25 398 TYR A CA 1
ATOM 3108 C C . TYR A 1 398 ? 20.678 -1.553 -23.626 1.00 96.25 398 TYR A C 1
ATOM 3110 O O . TYR A 1 398 ? 19.455 -1.469 -23.583 1.00 96.25 398 TYR A O 1
ATOM 3118 N N . VAL A 1 399 ? 21.413 -1.623 -22.515 1.00 97.25 399 VAL A N 1
ATOM 3119 C CA . VAL A 1 399 ? 20.855 -1.434 -21.165 1.00 97.25 399 VAL A CA 1
ATOM 3120 C C . VAL A 1 399 ? 21.108 -0.004 -20.687 1.00 97.25 399 VAL A C 1
ATOM 3122 O O . VAL A 1 399 ? 20.285 0.600 -19.995 1.00 97.25 399 VAL A O 1
ATOM 3125 N N . ARG A 1 400 ? 22.252 0.576 -21.067 1.00 93.88 400 ARG A N 1
ATOM 3126 C CA . ARG A 1 400 ? 22.661 1.916 -20.644 1.00 93.88 400 ARG A CA 1
ATOM 3127 C C . ARG A 1 400 ? 21.678 2.982 -21.134 1.00 93.88 400 ARG A C 1
ATOM 3129 O O . ARG A 1 400 ? 21.589 3.258 -22.319 1.00 93.88 400 ARG A O 1
ATOM 3136 N N . GLY A 1 401 ? 21.000 3.635 -20.191 1.00 92.12 401 GLY A N 1
ATOM 3137 C CA . GLY A 1 401 ? 19.998 4.668 -20.483 1.00 92.12 401 GLY A CA 1
ATOM 3138 C C . GLY A 1 401 ? 18.574 4.139 -20.683 1.00 92.12 401 GLY A C 1
ATOM 3139 O O . GLY A 1 401 ? 17.659 4.944 -20.812 1.00 92.12 401 GLY A O 1
ATOM 3140 N N . HIS A 1 402 ? 18.379 2.818 -20.623 1.00 97.00 402 HIS A N 1
ATOM 3141 C CA . HIS A 1 402 ? 17.095 2.141 -20.837 1.00 97.00 402 HIS A CA 1
ATOM 3142 C C . HIS A 1 402 ? 16.519 1.514 -19.549 1.00 97.00 402 HIS A C 1
ATOM 3144 O O . HIS A 1 402 ? 15.656 0.638 -19.607 1.00 97.00 402 HIS A O 1
ATOM 3150 N N . LEU A 1 403 ? 17.001 1.972 -18.385 1.00 97.06 403 LEU A N 1
ATOM 3151 C CA . LEU A 1 403 ? 16.555 1.602 -17.034 1.00 97.06 403 LEU A CA 1
ATOM 3152 C C . LEU A 1 403 ? 15.951 2.822 -16.310 1.00 97.06 403 LEU A C 1
ATOM 3154 O O . LEU A 1 403 ? 16.358 3.955 -16.596 1.00 97.06 403 LEU A O 1
ATOM 3158 N N . PRO A 1 404 ? 15.020 2.632 -15.354 1.00 95.25 404 PRO A N 1
ATOM 3159 C CA . PRO A 1 404 ? 14.389 3.736 -14.645 1.00 95.25 404 PRO A CA 1
ATOM 3160 C C . PRO A 1 404 ? 15.403 4.396 -13.721 1.00 95.25 404 PRO A C 1
ATOM 3162 O O . PRO A 1 404 ? 16.081 3.719 -12.959 1.00 95.25 404 PRO A O 1
ATOM 3165 N N . VAL A 1 405 ? 15.499 5.724 -13.742 1.00 91.69 405 VAL A N 1
ATOM 3166 C CA . VAL A 1 405 ? 16.491 6.433 -12.924 1.00 91.69 405 VAL A CA 1
ATOM 3167 C C . VAL A 1 405 ? 16.033 6.491 -11.469 1.00 91.69 405 VAL A C 1
ATOM 3169 O O . VAL A 1 405 ? 15.167 7.292 -11.107 1.00 91.69 405 VAL A O 1
ATOM 3172 N N . LEU A 1 406 ? 16.655 5.650 -10.646 1.00 91.81 406 LEU A N 1
ATOM 3173 C CA . LEU A 1 406 ? 16.478 5.591 -9.198 1.00 91.81 406 LEU A CA 1
ATOM 3174 C C . LEU A 1 406 ? 17.212 6.763 -8.530 1.00 91.81 406 LEU A C 1
ATOM 3176 O O . LEU A 1 406 ? 18.414 6.930 -8.718 1.00 91.81 406 LEU A O 1
ATOM 3180 N N . CYS A 1 407 ? 16.502 7.584 -7.756 1.00 89.19 407 CYS A N 1
ATOM 3181 C CA . CYS A 1 407 ? 17.083 8.748 -7.078 1.00 89.19 407 CYS A CA 1
ATOM 3182 C C . CYS A 1 407 ? 17.351 8.477 -5.592 1.00 89.19 407 CYS A C 1
ATOM 3184 O O . CYS A 1 407 ? 18.432 8.772 -5.081 1.00 89.19 407 CYS A O 1
ATOM 3186 N N . ALA A 1 408 ? 16.358 7.926 -4.898 1.00 92.06 408 ALA A N 1
ATOM 3187 C CA . ALA A 1 408 ? 16.408 7.637 -3.471 1.00 92.06 408 ALA A CA 1
ATOM 3188 C C . ALA A 1 408 ? 15.409 6.525 -3.135 1.00 92.06 408 ALA A C 1
ATOM 3190 O O . ALA A 1 408 ? 14.433 6.319 -3.857 1.00 92.06 408 ALA A O 1
ATOM 3191 N N . SER A 1 409 ? 15.628 5.820 -2.032 1.00 94.38 409 SER A N 1
ATOM 3192 C CA . SER A 1 409 ? 14.714 4.777 -1.571 1.00 94.38 409 SER A CA 1
ATOM 3193 C C . SER A 1 409 ? 14.846 4.551 -0.077 1.00 94.38 409 SER A C 1
ATOM 3195 O O . SER A 1 409 ? 15.950 4.635 0.463 1.00 94.38 409 SER A O 1
ATOM 3197 N N . SER A 1 410 ? 13.748 4.172 0.565 1.00 94.31 410 SER A N 1
ATOM 3198 C CA . SER A 1 410 ? 13.749 3.753 1.961 1.00 94.31 410 SER A CA 1
ATOM 3199 C C . SER A 1 410 ? 12.731 2.642 2.201 1.00 94.31 410 SER A C 1
ATOM 3201 O O . SER A 1 410 ? 11.641 2.625 1.626 1.00 94.31 410 SER A O 1
ATOM 3203 N N . ASP A 1 411 ? 13.122 1.723 3.077 1.00 93.81 411 ASP A N 1
ATOM 3204 C CA . ASP A 1 411 ? 12.293 0.650 3.611 1.00 93.81 411 ASP A CA 1
ATOM 3205 C C . ASP A 1 411 ? 11.895 1.034 5.038 1.00 93.81 411 ASP A C 1
ATOM 3207 O O . ASP A 1 411 ? 12.745 1.462 5.820 1.00 93.81 411 ASP A O 1
ATOM 3211 N N . PHE A 1 412 ? 10.619 0.873 5.379 1.00 91.56 412 PHE A N 1
ATOM 3212 C CA . PHE A 1 412 ? 10.082 1.227 6.689 1.00 91.56 412 PHE A CA 1
ATOM 3213 C C . PHE A 1 412 ? 9.444 0.012 7.353 1.00 91.56 412 PHE A C 1
ATOM 3215 O O . PHE A 1 412 ? 8.672 -0.728 6.735 1.00 91.56 412 PHE A O 1
ATOM 3222 N N . GLU A 1 413 ? 9.777 -0.180 8.624 1.00 84.81 413 GLU A N 1
ATOM 3223 C CA . GLU A 1 413 ? 9.184 -1.209 9.470 1.00 84.81 413 GLU A CA 1
ATOM 3224 C C . GLU A 1 413 ? 7.850 -0.723 10.040 1.00 84.81 413 GLU A C 1
ATOM 3226 O O . GLU A 1 413 ? 7.662 0.460 10.333 1.00 84.81 413 GLU A O 1
ATOM 3231 N N . ASP A 1 414 ? 6.910 -1.653 10.189 1.00 84.12 414 ASP A N 1
ATOM 3232 C CA . ASP A 1 414 ? 5.661 -1.407 10.898 1.00 84.12 414 ASP A CA 1
ATOM 3233 C C . ASP A 1 414 ? 5.804 -1.906 12.338 1.00 84.12 414 ASP A C 1
ATOM 3235 O O . ASP A 1 414 ? 5.589 -3.085 12.635 1.00 84.12 414 ASP A O 1
ATOM 3239 N N . GLU A 1 415 ? 6.175 -0.990 13.236 1.00 86.19 415 GLU A N 1
ATOM 3240 C CA . GLU A 1 415 ? 6.410 -1.299 14.649 1.00 86.19 415 GLU A CA 1
ATOM 3241 C C . GLU A 1 415 ? 5.219 -2.007 15.309 1.00 86.19 415 GLU A C 1
ATOM 3243 O O . GLU A 1 415 ? 5.407 -2.855 16.185 1.00 86.19 415 GLU A O 1
ATOM 3248 N N . TYR A 1 416 ? 3.982 -1.660 14.937 1.00 86.94 416 TYR A N 1
ATOM 3249 C CA . TYR A 1 416 ? 2.804 -2.252 15.563 1.00 86.94 416 TYR A CA 1
ATOM 3250 C C . TYR A 1 416 ? 2.485 -3.628 14.993 1.00 86.94 416 TYR A C 1
ATOM 3252 O O . TYR A 1 416 ? 2.177 -4.528 15.777 1.00 86.94 416 TYR A O 1
ATOM 3260 N N . ALA A 1 417 ? 2.633 -3.838 13.683 1.00 84.38 417 ALA A N 1
ATOM 3261 C CA . ALA A 1 417 ? 2.533 -5.182 13.117 1.00 84.38 417 ALA A CA 1
ATOM 3262 C C . ALA A 1 417 ? 3.573 -6.131 13.748 1.00 84.38 417 ALA A C 1
ATOM 3264 O O . ALA A 1 417 ? 3.254 -7.272 14.096 1.00 84.38 417 ALA A O 1
ATOM 3265 N N . GLU A 1 418 ? 4.798 -5.659 13.989 1.00 86.25 418 GLU A N 1
ATOM 3266 C CA . GLU A 1 418 ? 5.830 -6.430 14.693 1.00 86.25 418 GLU A CA 1
ATOM 3267 C C . GLU A 1 418 ? 5.464 -6.733 16.149 1.00 86.25 418 GLU A C 1
ATOM 3269 O O . GLU A 1 418 ? 5.620 -7.864 16.616 1.00 86.25 418 GLU A O 1
ATOM 3274 N N . ARG A 1 419 ? 4.923 -5.753 16.878 1.00 88.62 419 ARG A N 1
ATOM 3275 C CA . ARG A 1 419 ? 4.455 -5.968 18.255 1.00 88.62 419 ARG A CA 1
ATOM 3276 C C . ARG A 1 419 ? 3.316 -6.982 18.308 1.00 88.62 419 ARG A C 1
ATOM 3278 O O . ARG A 1 419 ? 3.369 -7.889 19.134 1.00 88.62 419 ARG A O 1
ATOM 3285 N N . ILE A 1 420 ? 2.316 -6.854 17.436 1.00 86.19 420 ILE A N 1
ATOM 3286 C CA . ILE A 1 420 ? 1.159 -7.758 17.382 1.00 86.19 420 ILE A CA 1
ATOM 3287 C C . ILE A 1 420 ? 1.611 -9.182 17.068 1.00 86.19 420 ILE A C 1
ATOM 3289 O O . ILE A 1 420 ? 1.254 -10.112 17.788 1.00 86.19 420 ILE A O 1
ATOM 3293 N N . THR A 1 421 ? 2.443 -9.358 16.044 1.00 85.88 421 THR A N 1
ATOM 3294 C CA . THR A 1 421 ? 2.946 -10.684 15.656 1.00 85.88 421 THR A CA 1
ATOM 3295 C C . THR A 1 421 ? 3.770 -11.323 16.774 1.00 85.88 421 THR A C 1
ATOM 3297 O O . THR A 1 421 ? 3.574 -12.500 17.069 1.00 85.88 421 THR A O 1
ATOM 3300 N N . LYS A 1 422 ? 4.595 -10.543 17.485 1.00 88.81 422 LYS A N 1
ATOM 3301 C CA . LYS A 1 422 ? 5.351 -11.009 18.656 1.00 88.81 422 LYS A CA 1
ATOM 3302 C C . LYS A 1 422 ? 4.458 -11.407 19.834 1.00 88.81 422 LYS A C 1
ATOM 3304 O O . LYS A 1 422 ? 4.695 -12.454 20.429 1.00 88.81 422 LYS A O 1
ATOM 3309 N N . ILE A 1 423 ? 3.455 -10.596 20.181 1.00 88.38 423 ILE A N 1
ATOM 3310 C CA . ILE A 1 423 ? 2.514 -10.882 21.283 1.00 88.38 423 ILE A CA 1
ATOM 3311 C C . ILE A 1 423 ? 1.715 -12.153 20.980 1.00 88.38 423 ILE A C 1
ATOM 3313 O O . ILE A 1 423 ? 1.531 -12.988 21.861 1.00 88.38 423 ILE A O 1
ATOM 3317 N N . LEU A 1 424 ? 1.275 -12.317 19.733 1.00 87.88 424 LEU A N 1
ATOM 3318 C CA . LEU A 1 424 ? 0.460 -13.451 19.303 1.00 87.88 424 LEU A CA 1
ATOM 3319 C C . LEU A 1 424 ? 1.281 -14.697 18.931 1.00 87.88 424 LEU A C 1
ATOM 3321 O O . LEU A 1 424 ? 0.696 -15.724 18.598 1.00 87.88 424 LEU A O 1
ATOM 3325 N N . GLY A 1 425 ? 2.616 -14.625 18.961 1.00 88.44 425 GLY A N 1
ATOM 3326 C CA . GLY A 1 425 ? 3.486 -15.739 18.572 1.00 88.44 425 GLY A CA 1
ATOM 3327 C C . GLY A 1 425 ? 3.360 -16.135 17.095 1.00 88.44 425 GLY A C 1
ATOM 3328 O O . GLY A 1 425 ? 3.580 -17.294 16.748 1.00 88.44 425 GLY A O 1
ATOM 3329 N N . ILE A 1 426 ? 2.992 -15.197 16.219 1.00 86.69 426 ILE A N 1
ATOM 3330 C CA . ILE A 1 426 ? 2.851 -15.452 14.782 1.00 86.69 426 ILE A CA 1
ATOM 3331 C C . ILE A 1 426 ? 4.249 -15.491 14.160 1.00 86.69 426 ILE A C 1
ATOM 3333 O O . ILE A 1 426 ? 4.940 -14.474 14.093 1.00 86.69 426 ILE A O 1
ATOM 3337 N N . SER A 1 427 ? 4.660 -16.670 13.694 1.00 83.94 427 SER A N 1
ATOM 3338 C CA . SER A 1 427 ? 5.955 -16.860 13.039 1.00 83.94 427 SER A CA 1
ATOM 3339 C C . SER A 1 427 ? 5.953 -16.333 11.600 1.00 83.94 427 SER A C 1
ATOM 3341 O O . SER A 1 427 ? 4.970 -16.467 10.876 1.00 83.94 427 SER A O 1
ATOM 3343 N N . ARG A 1 428 ? 7.090 -15.771 11.172 1.00 82.69 428 ARG A N 1
ATOM 3344 C CA . ARG A 1 428 ? 7.361 -15.404 9.768 1.00 82.69 428 ARG A CA 1
ATOM 3345 C C . ARG A 1 428 ? 7.744 -16.610 8.905 1.00 82.69 428 ARG A C 1
ATOM 3347 O O . ARG A 1 428 ? 7.712 -16.541 7.681 1.00 82.69 428 ARG A O 1
ATOM 3354 N N . GLU A 1 429 ? 8.111 -17.716 9.546 1.00 78.25 429 GLU A N 1
ATOM 3355 C CA . GLU A 1 429 ? 8.503 -18.961 8.883 1.00 78.25 429 GLU A CA 1
ATOM 3356 C C . GLU A 1 429 ? 7.280 -19.797 8.497 1.00 78.25 429 GLU A C 1
ATOM 3358 O O . GLU A 1 429 ? 7.311 -20.563 7.530 1.00 78.25 429 GLU A O 1
ATOM 3363 N N . THR A 1 430 ? 6.176 -19.645 9.235 1.00 71.25 430 THR A N 1
ATOM 3364 C CA . THR A 1 430 ? 4.923 -20.296 8.876 1.00 71.25 430 THR A CA 1
ATOM 3365 C C . THR A 1 430 ? 4.329 -19.560 7.678 1.00 71.25 430 THR A C 1
ATOM 3367 O O . THR A 1 430 ? 4.046 -18.366 7.723 1.00 71.25 430 THR A O 1
ATOM 3370 N N . LYS A 1 431 ? 4.066 -20.275 6.578 1.00 69.75 431 LYS A N 1
ATOM 3371 C CA . LYS A 1 431 ? 3.395 -19.722 5.380 1.00 69.75 431 LYS A CA 1
ATOM 3372 C C . LYS A 1 431 ? 1.904 -19.403 5.608 1.00 69.75 431 LYS A C 1
ATOM 3374 O O . LYS A 1 431 ? 1.114 -19.414 4.671 1.00 69.75 431 LYS A O 1
ATOM 3379 N N . GLN A 1 432 ? 1.507 -19.172 6.858 1.00 73.25 432 GLN A N 1
ATOM 3380 C CA . GLN A 1 432 ? 0.136 -18.868 7.265 1.00 73.25 432 GLN A CA 1
ATOM 3381 C C . GLN A 1 432 ? -0.234 -17.408 6.986 1.00 73.25 432 GLN A C 1
ATOM 3383 O O . GLN A 1 432 ? -1.412 -17.100 6.826 1.00 73.25 432 GLN A O 1
ATOM 3388 N N . ARG A 1 433 ? 0.759 -16.512 6.919 1.00 83.06 433 ARG A N 1
ATOM 3389 C CA . ARG A 1 433 ? 0.561 -15.080 6.696 1.00 83.06 433 ARG A CA 1
ATOM 3390 C C . ARG A 1 433 ? 1.657 -14.515 5.799 1.00 83.06 433 ARG A C 1
ATOM 3392 O O . ARG A 1 433 ? 2.831 -14.803 6.000 1.00 83.06 433 ARG A O 1
ATOM 3399 N N . CYS A 1 434 ? 1.272 -13.677 4.838 1.00 83.94 434 CYS A N 1
ATOM 3400 C CA . CYS A 1 434 ? 2.220 -12.883 4.059 1.00 83.94 434 CYS A CA 1
ATOM 3401 C C . CYS A 1 434 ? 2.632 -11.660 4.883 1.00 83.94 434 CYS A C 1
ATOM 3403 O O . CYS A 1 434 ? 1.782 -10.888 5.334 1.00 83.94 434 CYS A O 1
ATOM 3405 N N . PHE A 1 435 ? 3.933 -11.487 5.085 1.00 88.00 435 PHE A N 1
ATOM 3406 C CA . PHE A 1 435 ? 4.485 -10.318 5.753 1.00 88.00 435 PHE A CA 1
ATOM 3407 C C . PHE A 1 435 ? 4.942 -9.329 4.695 1.00 88.00 435 PHE A C 1
ATOM 3409 O O . PHE A 1 435 ? 5.665 -9.679 3.765 1.00 88.00 435 PHE A O 1
ATOM 3416 N N . ARG A 1 436 ? 4.479 -8.088 4.821 1.00 90.12 436 ARG A N 1
ATOM 3417 C CA . ARG A 1 436 ? 4.766 -7.038 3.853 1.00 90.12 436 ARG A CA 1
ATOM 3418 C C . ARG A 1 436 ? 5.445 -5.873 4.532 1.00 90.12 436 ARG A C 1
ATOM 3420 O O . ARG A 1 436 ? 5.104 -5.529 5.661 1.00 90.12 436 ARG A O 1
ATOM 3427 N N . ARG A 1 437 ? 6.381 -5.266 3.815 1.00 91.19 437 ARG A N 1
ATOM 3428 C CA . ARG A 1 437 ? 7.155 -4.117 4.279 1.00 91.19 437 ARG A CA 1
ATOM 3429 C C . ARG A 1 437 ? 6.769 -2.891 3.476 1.00 91.19 437 ARG A C 1
ATOM 3431 O O . ARG A 1 437 ? 6.660 -3.008 2.266 1.00 91.19 437 ARG A O 1
ATOM 3438 N N . LEU A 1 438 ? 6.605 -1.732 4.108 1.00 94.25 438 LEU A N 1
ATOM 3439 C CA . LEU A 1 438 ? 6.424 -0.486 3.368 1.00 94.25 438 LEU A CA 1
ATOM 3440 C C . LEU A 1 438 ? 7.745 -0.112 2.686 1.00 94.25 438 LEU A C 1
ATOM 3442 O O . LEU A 1 438 ? 8.762 0.086 3.352 1.00 94.25 438 LEU A O 1
ATOM 3446 N N . ARG A 1 439 ? 7.717 0.018 1.363 1.00 95.00 439 ARG A N 1
ATOM 3447 C CA . ARG A 1 439 ? 8.831 0.514 0.562 1.00 95.00 439 ARG A CA 1
ATOM 3448 C C . ARG A 1 439 ? 8.420 1.768 -0.182 1.00 95.00 439 ARG A C 1
ATOM 3450 O O . ARG A 1 439 ? 7.361 1.820 -0.809 1.00 95.00 439 ARG A O 1
ATOM 3457 N N . VAL A 1 440 ? 9.307 2.754 -0.144 1.00 95.81 440 VAL A N 1
ATOM 3458 C CA . VAL A 1 440 ? 9.145 4.008 -0.863 1.00 95.81 440 VAL A CA 1
ATOM 3459 C C . VAL A 1 440 ? 10.355 4.242 -1.753 1.00 95.81 440 VAL A C 1
ATOM 3461 O O . VAL A 1 440 ? 11.493 4.225 -1.283 1.00 95.81 440 VAL A O 1
ATOM 3464 N N . ILE A 1 441 ? 10.105 4.463 -3.041 1.00 95.69 441 ILE A N 1
ATOM 3465 C CA . ILE A 1 441 ? 11.142 4.677 -4.047 1.00 95.69 441 ILE A CA 1
ATOM 3466 C C . ILE A 1 441 ? 10.862 5.963 -4.816 1.00 95.69 441 ILE A C 1
ATOM 3468 O O . ILE A 1 441 ? 9.759 6.176 -5.310 1.00 95.69 441 ILE A O 1
ATOM 3472 N N . LEU A 1 442 ? 11.877 6.812 -4.934 1.00 94.19 442 LEU A N 1
ATOM 3473 C CA . LEU A 1 442 ? 11.847 8.019 -5.744 1.00 94.19 442 LEU A CA 1
ATOM 3474 C C . LEU A 1 442 ? 12.484 7.740 -7.104 1.00 94.19 442 LEU A C 1
ATOM 3476 O O . LEU A 1 442 ? 13.686 7.468 -7.188 1.00 94.19 442 LEU A O 1
ATOM 3480 N N . PHE A 1 443 ? 11.685 7.878 -8.155 1.00 93.50 443 PHE A N 1
ATOM 3481 C CA . PHE A 1 443 ? 12.124 7.773 -9.539 1.00 93.50 443 PHE A CA 1
ATOM 3482 C C . PHE A 1 443 ? 11.967 9.105 -10.263 1.00 93.50 443 PHE A C 1
ATOM 3484 O O . PHE A 1 443 ? 11.130 9.946 -9.918 1.00 93.50 443 PHE A O 1
ATOM 3491 N N . ARG A 1 444 ? 12.742 9.278 -11.332 1.00 90.38 444 ARG A N 1
ATOM 3492 C CA . ARG A 1 444 ? 12.404 10.269 -12.356 1.00 90.38 444 ARG A CA 1
ATOM 3493 C C . ARG A 1 444 ? 11.108 9.869 -13.049 1.00 90.38 444 ARG A C 1
ATOM 3495 O O . ARG A 1 444 ? 10.885 8.687 -13.301 1.00 90.38 444 ARG A O 1
ATOM 3502 N N . ARG A 1 445 ? 10.272 10.854 -13.375 1.00 91.94 445 ARG A N 1
ATOM 3503 C CA . ARG A 1 445 ? 9.023 10.602 -14.091 1.00 91.94 445 ARG A CA 1
ATOM 3504 C C . ARG A 1 445 ? 9.312 10.066 -15.497 1.00 91.94 445 ARG A C 1
ATOM 3506 O O . ARG A 1 445 ? 10.155 10.604 -16.218 1.00 91.94 445 ARG A O 1
ATOM 3513 N N . LEU A 1 446 ? 8.583 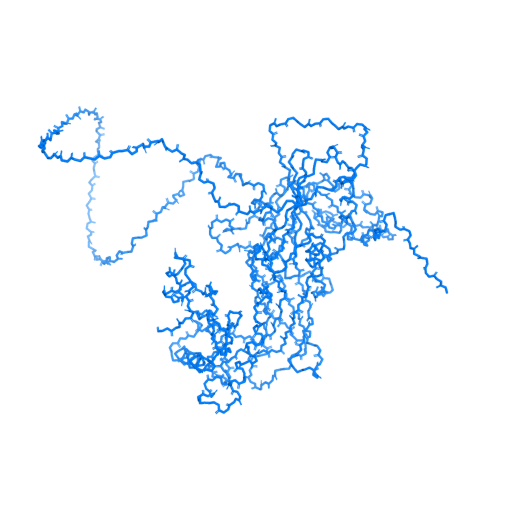9.019 -15.860 1.00 94.62 446 LEU A N 1
ATOM 3514 C CA . LEU A 1 446 ? 8.537 8.426 -17.192 1.00 94.62 446 LEU A CA 1
ATOM 3515 C C . LEU A 1 446 ? 7.121 8.581 -17.762 1.00 94.62 446 LEU A C 1
ATOM 3517 O O . LEU A 1 446 ? 6.180 8.880 -17.023 1.00 94.62 446 LEU A O 1
ATOM 3521 N N . HIS A 1 447 ? 6.990 8.372 -19.066 1.00 94.88 447 HIS A N 1
ATOM 3522 C CA . HIS A 1 447 ? 5.723 8.400 -19.795 1.00 94.88 447 HIS A CA 1
ATOM 3523 C C . HIS A 1 447 ? 5.431 7.026 -20.385 1.00 94.88 447 HIS A C 1
ATOM 3525 O O . HIS A 1 447 ? 6.362 6.277 -20.687 1.00 94.88 447 HIS A O 1
ATOM 3531 N N . HIS A 1 448 ? 4.161 6.673 -20.540 1.00 95.81 448 HIS A N 1
ATOM 3532 C CA . HIS A 1 448 ? 3.813 5.343 -21.026 1.00 95.81 448 HIS A CA 1
ATOM 3533 C C . HIS A 1 448 ? 4.078 5.214 -22.523 1.00 95.81 448 HIS A C 1
ATOM 3535 O O . HIS A 1 448 ? 3.805 6.136 -23.290 1.00 95.81 448 HIS A O 1
ATOM 3541 N N . ILE A 1 449 ? 4.572 4.055 -22.969 1.00 96.31 449 ILE A N 1
ATOM 3542 C CA . ILE A 1 449 ? 4.927 3.856 -24.381 1.00 96.31 449 ILE A CA 1
ATOM 3543 C C . ILE A 1 449 ? 3.739 4.068 -25.333 1.00 96.31 449 ILE A C 1
ATOM 3545 O O . ILE A 1 449 ? 3.940 4.489 -26.469 1.00 96.31 449 ILE A O 1
ATOM 3549 N N . TYR A 1 450 ? 2.506 3.830 -24.875 1.00 95.00 450 TYR A N 1
ATOM 3550 C CA . TYR A 1 450 ? 1.291 4.001 -25.674 1.00 95.00 450 TYR A CA 1
ATOM 3551 C C . TYR A 1 450 ? 0.943 5.470 -25.982 1.00 95.00 450 TYR A C 1
ATOM 3553 O O . TYR A 1 450 ? 0.066 5.721 -26.805 1.00 95.00 450 TYR A O 1
ATOM 3561 N N . GLU A 1 451 ? 1.610 6.450 -25.357 1.00 96.25 451 GLU A N 1
ATOM 3562 C CA . GLU A 1 451 ? 1.490 7.868 -25.743 1.00 96.25 451 GLU A CA 1
ATOM 3563 C C . GLU A 1 451 ? 2.243 8.170 -27.057 1.00 96.25 451 GLU A C 1
ATOM 3565 O O . GLU A 1 451 ? 2.045 9.222 -27.667 1.00 96.25 451 GLU A O 1
ATOM 3570 N N . LEU A 1 452 ? 3.111 7.255 -27.504 1.00 96.94 452 LEU A N 1
ATOM 3571 C CA . LEU A 1 452 ? 3.873 7.369 -28.744 1.00 96.94 452 LEU A CA 1
ATOM 3572 C C . LEU A 1 452 ? 3.136 6.730 -29.926 1.00 96.94 452 LEU A C 1
ATOM 3574 O O . LEU A 1 452 ? 2.280 5.861 -29.775 1.00 96.94 452 LEU A O 1
ATOM 3578 N N . SER A 1 453 ? 3.538 7.103 -31.142 1.00 96.62 453 SER A N 1
ATOM 3579 C CA . SER A 1 453 ? 3.055 6.463 -32.369 1.00 96.62 453 SER A CA 1
ATOM 3580 C C . SER A 1 453 ? 4.152 6.351 -33.430 1.00 96.62 453 SER A C 1
ATOM 3582 O O . SER A 1 453 ? 5.210 6.979 -33.337 1.00 96.62 453 SER A O 1
ATOM 3584 N N . GLY A 1 454 ? 3.917 5.513 -34.443 1.00 96.88 454 GLY A N 1
ATOM 3585 C CA . GLY A 1 454 ? 4.796 5.386 -35.606 1.00 96.88 454 GLY A CA 1
ATOM 3586 C C . GLY A 1 454 ? 6.241 5.023 -35.250 1.00 96.88 454 GLY A C 1
ATOM 3587 O O . GLY A 1 454 ? 6.500 4.056 -34.533 1.00 96.88 454 GLY A O 1
ATOM 3588 N N . GLN A 1 455 ? 7.190 5.791 -35.788 1.00 96.75 455 GLN A N 1
ATOM 3589 C CA . GLN A 1 455 ? 8.621 5.526 -35.634 1.00 96.75 455 GLN A CA 1
ATOM 3590 C C . GLN A 1 455 ? 9.114 5.726 -34.194 1.00 96.75 455 GLN A C 1
ATOM 3592 O O . GLN A 1 455 ? 9.975 4.971 -33.751 1.00 96.75 455 GLN A O 1
ATOM 3597 N N . GLU A 1 456 ? 8.566 6.698 -33.460 1.00 97.56 456 GLU A N 1
ATOM 3598 C CA . GLU A 1 456 ? 8.950 6.945 -32.064 1.00 97.56 456 GLU A CA 1
ATOM 3599 C C . GLU A 1 456 ? 8.535 5.777 -31.165 1.00 97.56 456 GLU A C 1
ATOM 3601 O O . GLU A 1 456 ? 9.341 5.302 -30.367 1.00 97.56 456 GLU A O 1
ATOM 3606 N N . PHE A 1 457 ? 7.314 5.262 -31.354 1.00 97.81 457 PHE A N 1
ATOM 3607 C CA . PHE A 1 457 ? 6.839 4.067 -30.655 1.00 97.81 457 PHE A CA 1
ATOM 3608 C C . PHE A 1 457 ? 7.731 2.857 -30.946 1.00 97.81 457 PHE A C 1
ATOM 3610 O O . PHE A 1 457 ? 8.197 2.193 -30.023 1.00 97.81 457 PHE A O 1
ATOM 3617 N N . LEU A 1 458 ? 7.998 2.579 -32.228 1.00 97.62 458 LEU A N 1
ATOM 3618 C CA . LEU A 1 458 ? 8.803 1.420 -32.616 1.00 97.62 458 LEU A CA 1
ATOM 3619 C C . LEU A 1 458 ? 10.240 1.527 -32.087 1.00 97.62 458 LEU A C 1
ATOM 3621 O O . LEU A 1 458 ? 10.796 0.524 -31.645 1.00 97.62 458 LEU A O 1
ATOM 3625 N N . GLY A 1 459 ? 10.821 2.730 -32.098 1.00 97.81 459 GLY A N 1
ATOM 3626 C CA . GLY A 1 459 ? 12.132 2.999 -31.508 1.00 97.81 459 GLY A CA 1
ATOM 3627 C C . GLY A 1 459 ? 12.158 2.686 -30.013 1.00 97.81 459 GLY A C 1
ATOM 3628 O O . GLY A 1 459 ? 12.941 1.843 -29.583 1.00 97.81 459 GLY A O 1
ATOM 3629 N N . ALA A 1 460 ? 11.238 3.275 -29.242 1.00 98.00 460 ALA A N 1
ATOM 3630 C CA . ALA A 1 460 ? 11.133 3.028 -27.804 1.00 98.00 460 ALA A CA 1
ATOM 3631 C C . ALA A 1 460 ? 10.862 1.548 -27.474 1.00 98.00 460 ALA A C 1
ATOM 3633 O O . ALA A 1 460 ? 11.407 1.006 -26.516 1.00 98.00 460 ALA A O 1
ATOM 3634 N N . PHE A 1 461 ? 10.054 0.863 -28.284 1.00 98.00 461 PHE A N 1
ATOM 3635 C CA . PHE A 1 461 ? 9.786 -0.560 -28.098 1.00 98.00 461 PHE A CA 1
ATOM 3636 C C . PHE A 1 461 ? 11.047 -1.406 -28.316 1.00 98.00 461 PHE A C 1
ATOM 3638 O O . PHE A 1 461 ? 11.341 -2.294 -27.515 1.00 98.00 461 PHE A O 1
ATOM 3645 N N . ILE A 1 462 ? 11.810 -1.126 -29.380 1.00 97.94 462 ILE A N 1
ATOM 3646 C CA . ILE A 1 462 ? 13.071 -1.821 -29.677 1.00 97.94 462 ILE A CA 1
ATOM 3647 C C . ILE A 1 462 ? 14.093 -1.593 -28.560 1.00 97.94 462 ILE A C 1
ATOM 3649 O O . ILE A 1 462 ? 14.768 -2.545 -28.166 1.00 97.94 462 ILE A O 1
ATOM 3653 N N . ASP A 1 463 ? 14.181 -0.372 -28.033 1.00 98.31 463 ASP A N 1
ATOM 3654 C CA . ASP A 1 463 ? 15.024 -0.033 -26.886 1.00 98.31 463 ASP A CA 1
ATOM 3655 C C . ASP A 1 463 ? 14.691 -0.914 -25.673 1.00 98.31 463 ASP A C 1
ATOM 3657 O O . ASP A 1 463 ? 15.558 -1.623 -25.155 1.00 98.31 463 ASP A O 1
ATOM 3661 N N . CYS A 1 464 ? 13.415 -0.957 -25.267 1.00 98.31 464 CYS A N 1
ATOM 3662 C CA . CYS A 1 464 ? 12.967 -1.793 -24.152 1.00 98.31 464 CYS A CA 1
ATOM 3663 C C . CYS A 1 464 ? 13.217 -3.286 -24.405 1.00 98.31 464 CYS A C 1
ATOM 3665 O O . CYS A 1 464 ? 13.661 -4.004 -23.508 1.00 98.31 464 CYS A O 1
ATOM 3667 N N . PHE A 1 465 ? 12.953 -3.763 -25.624 1.00 96.81 465 PHE A N 1
ATOM 3668 C CA . PHE A 1 465 ? 13.132 -5.164 -25.996 1.00 96.81 465 PHE A CA 1
ATOM 3669 C C . PHE A 1 465 ? 14.603 -5.594 -25.932 1.00 96.81 465 PHE A C 1
ATOM 3671 O O . PHE A 1 465 ? 14.919 -6.656 -25.390 1.00 96.81 465 PHE A O 1
ATOM 3678 N N . ARG A 1 466 ? 15.519 -4.763 -26.446 1.00 97.56 466 ARG A N 1
ATOM 3679 C CA . ARG A 1 466 ? 16.961 -5.030 -26.377 1.00 97.56 466 ARG A CA 1
ATOM 3680 C C . ARG A 1 466 ? 17.473 -4.959 -24.942 1.00 97.56 466 ARG A C 1
ATOM 3682 O O . ARG A 1 466 ? 18.198 -5.863 -24.536 1.00 97.56 466 ARG A O 1
ATOM 3689 N N . CYS A 1 467 ? 17.039 -3.959 -24.172 1.00 98.19 467 CYS A N 1
ATOM 3690 C CA . CYS A 1 467 ? 17.337 -3.854 -22.744 1.00 98.19 467 CYS A CA 1
ATOM 3691 C C . CYS A 1 467 ? 16.932 -5.140 -22.005 1.00 98.19 467 CYS A C 1
ATOM 3693 O O . CYS A 1 467 ? 17.769 -5.777 -21.364 1.00 98.19 467 CYS A O 1
ATOM 3695 N N . HIS A 1 468 ? 15.687 -5.595 -22.188 1.00 96.94 468 HIS A N 1
ATOM 3696 C CA . HIS A 1 468 ? 15.193 -6.847 -21.612 1.00 96.94 468 HIS A CA 1
ATOM 3697 C C . HIS A 1 468 ? 16.044 -8.060 -22.018 1.00 96.94 468 HIS A C 1
ATOM 3699 O O . HIS A 1 468 ? 16.431 -8.850 -21.159 1.00 96.94 468 HIS A O 1
ATOM 3705 N N . GLY A 1 469 ? 16.360 -8.206 -23.310 1.00 95.38 469 GLY A N 1
ATOM 3706 C CA . GLY A 1 469 ? 17.150 -9.330 -23.816 1.00 95.38 469 GLY A CA 1
ATOM 3707 C C . GLY A 1 469 ? 18.555 -9.396 -23.213 1.00 95.38 469 GLY A C 1
ATOM 3708 O O . GLY A 1 469 ? 19.008 -10.470 -22.817 1.00 95.38 469 GLY A O 1
ATOM 3709 N N . VAL A 1 470 ? 19.233 -8.254 -23.083 1.00 96.75 470 VAL A N 1
ATOM 3710 C CA . VAL A 1 470 ? 20.570 -8.200 -22.474 1.00 96.75 470 VAL A CA 1
ATOM 3711 C C . VAL A 1 470 ? 20.504 -8.488 -20.975 1.00 96.75 470 VAL A C 1
ATOM 3713 O O . VAL A 1 470 ? 21.316 -9.268 -20.478 1.00 96.75 470 VAL A O 1
ATOM 3716 N N . LEU A 1 471 ? 19.526 -7.937 -20.252 1.00 95.94 471 LEU A N 1
ATOM 3717 C CA . LEU A 1 471 ? 19.323 -8.244 -18.830 1.00 95.94 471 LEU A CA 1
ATOM 3718 C C . LEU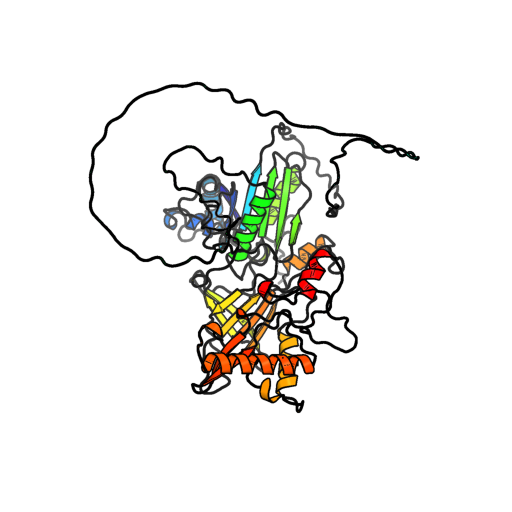 A 1 471 ? 19.060 -9.735 -18.600 1.00 95.94 471 LEU A C 1
ATOM 3720 O O . LEU A 1 471 ? 19.682 -10.337 -17.723 1.00 95.94 471 LEU A O 1
ATOM 3724 N N . TRP A 1 472 ? 18.217 -10.342 -19.438 1.00 93.12 472 TRP A N 1
ATOM 3725 C CA . TRP A 1 472 ? 17.919 -11.770 -19.396 1.00 93.12 472 TRP A CA 1
ATOM 3726 C C . TRP A 1 472 ? 19.185 -12.620 -19.537 1.00 93.12 472 TRP A C 1
ATOM 3728 O O . TRP A 1 472 ? 19.460 -13.486 -18.708 1.00 93.12 472 TRP A O 1
ATOM 3738 N N . LEU A 1 473 ? 20.008 -12.331 -20.550 1.00 93.00 473 LEU A N 1
ATOM 3739 C CA . LEU A 1 473 ? 21.282 -13.026 -20.775 1.00 93.00 473 LEU A CA 1
ATOM 3740 C C . LEU A 1 473 ? 22.284 -12.832 -19.627 1.00 93.00 473 LEU A C 1
ATOM 3742 O O . LEU A 1 473 ? 23.178 -13.656 -19.448 1.00 93.00 473 LEU A O 1
ATOM 3746 N N . ASN A 1 474 ? 22.113 -11.775 -18.832 1.00 93.19 474 ASN A N 1
ATOM 3747 C CA . ASN A 1 474 ? 22.920 -11.465 -17.656 1.00 93.19 474 ASN A CA 1
ATOM 3748 C C . ASN A 1 474 ? 22.183 -11.766 -16.337 1.00 93.19 474 ASN A C 1
ATOM 3750 O O . ASN A 1 474 ? 22.452 -11.141 -15.311 1.00 93.19 474 ASN A O 1
ATOM 3754 N N . LYS A 1 475 ? 21.281 -12.759 -16.349 1.00 91.56 475 LYS A N 1
ATOM 3755 C CA . LYS A 1 475 ? 20.625 -13.341 -15.165 1.00 91.56 475 LYS A CA 1
ATOM 3756 C C . LYS A 1 475 ? 19.655 -12.411 -14.417 1.00 91.56 475 LYS A C 1
ATOM 3758 O O . LYS A 1 475 ? 19.168 -12.781 -13.349 1.00 91.56 475 LYS A O 1
ATOM 3763 N N . VAL A 1 476 ? 19.329 -11.236 -14.960 1.00 93.12 476 VAL A N 1
ATOM 3764 C CA . VAL A 1 476 ? 18.300 -10.328 -14.427 1.00 93.12 476 VAL A CA 1
ATOM 3765 C C . VAL A 1 476 ? 17.006 -10.562 -15.202 1.00 93.12 476 VAL A C 1
ATOM 3767 O O . VAL A 1 476 ? 16.858 -10.134 -16.344 1.00 93.12 476 VAL A O 1
ATOM 3770 N N . HIS A 1 477 ? 16.053 -11.272 -14.602 1.00 91.88 477 HIS A N 1
ATOM 3771 C CA . HIS A 1 477 ? 14.795 -11.628 -15.261 1.00 91.88 477 HIS A CA 1
ATOM 3772 C C . HIS A 1 477 ? 13.661 -10.728 -14.769 1.00 91.88 477 HIS A C 1
ATOM 3774 O O . HIS A 1 477 ? 13.340 -10.747 -13.581 1.00 91.88 477 HIS A O 1
ATOM 3780 N N . HIS A 1 478 ? 13.017 -9.997 -15.688 1.00 92.12 478 HIS A N 1
ATOM 3781 C CA . HIS A 1 478 ? 11.985 -9.005 -15.353 1.00 92.12 478 HIS A CA 1
ATOM 3782 C C . HIS A 1 478 ? 10.700 -9.620 -14.773 1.00 92.12 478 HIS A C 1
ATOM 3784 O O . HIS A 1 478 ? 10.141 -9.148 -13.789 1.00 92.12 478 HIS A O 1
ATOM 3790 N N . ARG A 1 479 ? 10.232 -10.711 -15.396 1.00 89.44 479 ARG A N 1
ATOM 3791 C CA . ARG A 1 479 ? 9.025 -11.496 -15.044 1.00 89.44 479 ARG A CA 1
ATOM 3792 C C . ARG A 1 479 ? 7.672 -10.771 -15.036 1.00 89.44 479 ARG A C 1
ATOM 3794 O O . ARG A 1 479 ? 6.658 -11.412 -14.794 1.00 89.44 479 ARG A O 1
ATOM 3801 N N . ASP A 1 480 ? 7.634 -9.483 -15.340 1.00 91.38 480 ASP A N 1
ATOM 3802 C CA . ASP A 1 480 ? 6.372 -8.752 -15.499 1.00 91.38 480 ASP A CA 1
ATOM 3803 C C . ASP A 1 480 ? 6.421 -7.812 -16.703 1.00 91.38 480 ASP A C 1
ATOM 3805 O O . ASP A 1 480 ? 6.387 -6.597 -16.569 1.00 91.38 480 ASP A O 1
ATOM 3809 N N . ILE A 1 481 ? 6.629 -8.362 -17.900 1.00 92.50 481 ILE A N 1
ATOM 3810 C CA . ILE A 1 481 ? 6.549 -7.552 -19.121 1.00 92.50 481 ILE A CA 1
ATOM 3811 C C . ILE A 1 481 ? 5.075 -7.275 -19.417 1.00 92.50 481 ILE A C 1
ATOM 3813 O O . ILE A 1 481 ? 4.283 -8.206 -19.536 1.00 92.50 481 ILE A O 1
ATOM 3817 N N . SER A 1 482 ? 4.718 -6.001 -19.542 1.00 92.31 482 SER A N 1
ATOM 3818 C CA . SER A 1 482 ? 3.369 -5.519 -19.843 1.00 92.31 482 SER A CA 1
ATOM 3819 C C . SER A 1 482 ? 3.452 -4.164 -20.541 1.00 92.31 482 SER A C 1
ATOM 3821 O O . SER A 1 482 ? 4.501 -3.521 -20.515 1.00 92.31 482 SER A O 1
ATOM 3823 N N . GLU A 1 483 ? 2.361 -3.712 -21.158 1.00 91.25 483 GLU A N 1
ATOM 3824 C CA . GLU A 1 483 ? 2.315 -2.385 -21.788 1.00 91.25 483 GLU A CA 1
ATOM 3825 C C . GLU A 1 483 ? 2.590 -1.234 -20.805 1.00 91.25 483 GLU A C 1
ATOM 3827 O O . GLU A 1 483 ? 3.238 -0.261 -21.184 1.00 91.25 483 GLU A O 1
ATOM 3832 N N . ASP A 1 484 ? 2.189 -1.379 -19.539 1.00 91.00 484 ASP A N 1
ATOM 3833 C CA . ASP A 1 484 ? 2.409 -0.377 -18.487 1.00 91.00 484 ASP A CA 1
ATOM 3834 C C . ASP A 1 484 ? 3.875 -0.283 -18.044 1.00 91.00 484 ASP A C 1
ATOM 3836 O O . ASP A 1 484 ? 4.337 0.779 -17.621 1.00 91.00 484 ASP A O 1
ATOM 3840 N N . ASN A 1 485 ? 4.620 -1.381 -18.188 1.00 96.31 485 ASN A N 1
ATOM 3841 C CA . ASN A 1 485 ? 6.027 -1.488 -17.796 1.00 96.31 485 ASN A CA 1
ATOM 3842 C C . ASN A 1 485 ? 6.990 -1.120 -18.936 1.00 96.31 485 A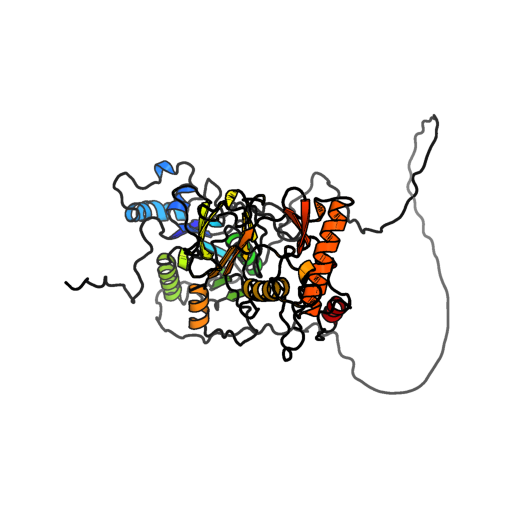SN A C 1
ATOM 3844 O O . ASN A 1 485 ? 8.200 -1.004 -18.731 1.00 96.31 485 ASN A O 1
ATOM 3848 N N . LEU A 1 486 ? 6.463 -0.889 -20.141 1.00 97.56 486 LEU A N 1
ATOM 3849 C CA . LEU A 1 486 ? 7.194 -0.286 -21.247 1.00 97.56 486 LEU A CA 1
ATOM 3850 C C . LEU A 1 486 ? 6.941 1.223 -21.232 1.00 97.56 486 LEU A C 1
ATOM 3852 O O . LEU A 1 486 ? 5.828 1.698 -21.459 1.00 97.56 486 LEU A O 1
ATOM 3856 N N . MET A 1 487 ? 7.987 1.997 -20.973 1.00 97.69 487 MET A N 1
ATOM 3857 C CA . MET A 1 487 ? 7.885 3.444 -20.832 1.00 97.69 487 MET A CA 1
ATOM 3858 C C . MET A 1 487 ? 8.869 4.155 -21.756 1.00 97.69 487 MET A C 1
ATOM 3860 O O . MET A 1 487 ? 9.685 3.533 -22.434 1.00 97.69 487 MET A O 1
ATOM 3864 N N . TYR A 1 488 ? 8.802 5.480 -21.792 1.00 97.00 488 TYR A N 1
ATOM 3865 C CA . TYR A 1 488 ? 9.792 6.303 -22.462 1.00 97.00 488 TYR A CA 1
ATOM 3866 C C . TYR A 1 488 ? 10.119 7.563 -21.663 1.00 97.00 488 TYR A C 1
ATOM 3868 O O . TYR A 1 488 ? 9.390 8.007 -20.771 1.00 97.00 488 TYR A O 1
ATOM 3876 N N . THR A 1 489 ? 11.242 8.166 -22.027 1.00 94.62 489 THR A N 1
ATOM 3877 C CA . THR A 1 489 ? 11.612 9.521 -21.628 1.00 94.62 489 THR A CA 1
ATOM 3878 C C . THR A 1 489 ? 12.132 10.295 -22.836 1.00 94.62 489 THR A C 1
ATOM 3880 O O . THR A 1 489 ? 12.335 9.729 -23.911 1.00 94.62 489 THR A O 1
ATOM 3883 N N . LYS A 1 490 ? 12.332 11.606 -22.675 1.00 91.56 490 LYS A N 1
ATOM 3884 C CA . LYS A 1 490 ? 12.954 12.454 -23.694 1.00 91.56 490 LYS A CA 1
ATOM 3885 C C . LYS A 1 490 ? 14.319 12.927 -23.215 1.00 91.56 490 LYS A C 1
ATOM 3887 O O . LYS A 1 490 ? 14.421 13.612 -22.197 1.00 91.56 490 LYS A O 1
ATOM 3892 N N . VAL A 1 491 ? 15.358 12.595 -23.974 1.00 87.19 491 VAL A N 1
ATOM 3893 C CA . VAL A 1 491 ? 16.736 13.035 -23.735 1.00 87.19 491 VAL A CA 1
ATOM 3894 C C . VAL A 1 491 ? 17.145 13.934 -24.891 1.00 87.19 491 VAL A C 1
ATOM 3896 O O . VAL A 1 491 ? 17.179 13.500 -26.039 1.00 87.19 491 VAL A O 1
ATOM 3899 N N . ASN A 1 492 ? 17.423 15.211 -24.609 1.00 85.94 492 ASN A N 1
ATOM 3900 C CA . ASN A 1 492 ? 17.769 16.201 -25.638 1.00 85.94 492 ASN A CA 1
ATOM 3901 C C . ASN A 1 492 ? 16.750 16.238 -26.797 1.00 85.94 492 ASN A C 1
ATOM 3903 O O . ASN A 1 492 ? 17.128 16.287 -27.964 1.00 85.94 492 ASN A O 1
ATOM 3907 N N . GLY A 1 493 ? 15.458 16.136 -26.472 1.00 85.44 493 GLY A N 1
ATOM 3908 C CA . GLY A 1 493 ? 14.364 16.123 -27.449 1.00 85.44 493 GLY A CA 1
ATOM 3909 C C . GLY A 1 493 ? 14.095 14.779 -28.138 1.00 85.44 493 GLY A C 1
ATOM 3910 O O . GLY A 1 493 ? 13.079 14.669 -28.814 1.00 85.44 493 GLY A O 1
ATOM 3911 N N . HIS A 1 494 ? 14.932 13.758 -27.935 1.00 90.62 494 HIS A N 1
ATOM 3912 C CA . HIS A 1 494 ? 14.779 12.442 -28.559 1.00 90.62 494 HIS A CA 1
ATOM 3913 C C . HIS A 1 494 ? 14.096 11.456 -27.614 1.00 90.62 494 HIS A C 1
ATOM 3915 O O . HIS A 1 494 ? 14.409 11.420 -26.424 1.00 90.62 494 HIS A O 1
ATOM 3921 N N . VAL A 1 495 ? 13.175 10.657 -28.152 1.00 95.75 495 VAL A N 1
ATOM 3922 C CA . VAL A 1 495 ? 12.505 9.575 -27.424 1.00 95.75 495 VAL A CA 1
ATOM 3923 C C . VAL A 1 495 ? 13.493 8.440 -27.158 1.00 95.75 495 VAL A C 1
ATOM 3925 O O . VAL A 1 495 ? 14.199 8.010 -28.065 1.00 95.75 495 VAL A O 1
ATOM 3928 N N . VAL A 1 496 ? 13.517 7.967 -25.914 1.00 96.31 496 VAL A N 1
ATOM 3929 C CA . VAL A 1 496 ? 14.316 6.825 -25.456 1.00 96.31 496 VAL A CA 1
ATOM 3930 C C . VAL A 1 496 ? 13.391 5.873 -24.711 1.00 96.31 496 VAL A C 1
ATOM 3932 O O . VAL A 1 496 ? 12.724 6.299 -23.762 1.00 96.31 496 VAL A O 1
ATOM 3935 N N . GLY A 1 497 ? 13.340 4.608 -25.131 1.00 97.94 497 GLY A N 1
ATOM 3936 C CA . GLY A 1 497 ? 12.570 3.576 -24.433 1.00 97.94 497 GLY A CA 1
ATOM 3937 C C . GLY A 1 497 ? 13.214 3.193 -23.103 1.00 97.94 497 GLY A C 1
ATOM 3938 O O . GLY A 1 497 ? 14.437 3.119 -22.993 1.00 97.94 497 GLY A O 1
ATOM 3939 N N . VAL A 1 498 ? 12.398 2.964 -22.080 1.00 98.12 498 VAL A N 1
ATOM 3940 C CA . VAL A 1 498 ? 12.827 2.595 -20.730 1.00 98.12 498 VAL A CA 1
ATOM 3941 C C . VAL A 1 498 ? 11.986 1.416 -20.254 1.00 98.12 498 VAL A C 1
ATOM 3943 O O . VAL A 1 498 ? 10.763 1.518 -20.157 1.00 98.12 498 VAL A O 1
ATOM 3946 N N . LEU A 1 499 ? 12.646 0.301 -19.938 1.00 98.31 499 LEU A N 1
ATOM 3947 C CA . LEU A 1 499 ? 12.006 -0.840 -19.289 1.00 98.31 499 LEU A CA 1
ATOM 3948 C C . LEU A 1 499 ? 11.839 -0.512 -17.803 1.00 98.31 499 LEU A C 1
ATOM 3950 O O . LEU A 1 499 ? 12.837 -0.214 -17.156 1.00 98.31 499 LEU A O 1
ATOM 3954 N N . ASN A 1 500 ? 10.618 -0.531 -17.273 1.00 97.19 500 ASN A N 1
ATOM 3955 C CA . ASN A 1 500 ? 10.292 -0.101 -15.911 1.00 97.19 500 ASN A CA 1
ATOM 3956 C C . ASN A 1 500 ? 9.641 -1.225 -15.079 1.00 97.19 500 ASN A C 1
ATOM 3958 O O . ASN A 1 500 ? 9.161 -2.202 -15.631 1.00 97.19 500 ASN A O 1
ATOM 3962 N N . ASP A 1 501 ? 9.568 -1.014 -13.761 1.00 94.75 501 ASP A N 1
ATOM 3963 C CA . ASP A 1 501 ? 8.911 -1.869 -12.758 1.00 94.75 501 ASP A CA 1
ATOM 3964 C C . ASP A 1 501 ? 9.584 -3.229 -12.494 1.00 94.75 501 ASP A C 1
ATOM 3966 O O . ASP A 1 501 ? 9.120 -4.301 -12.880 1.00 94.75 501 ASP A O 1
ATOM 3970 N N . PHE A 1 502 ? 10.683 -3.185 -11.737 1.00 95.00 502 PHE A N 1
ATOM 3971 C CA . PHE A 1 502 ? 11.492 -4.365 -11.423 1.00 95.00 502 PHE A CA 1
ATOM 3972 C C . PHE A 1 502 ? 11.065 -5.075 -10.124 1.00 95.00 502 PHE A C 1
ATOM 3974 O O . PHE A 1 502 ? 11.811 -5.892 -9.582 1.00 95.00 502 PHE A O 1
ATOM 3981 N N . ASP A 1 503 ? 9.885 -4.787 -9.572 1.00 91.00 503 ASP A N 1
ATOM 3982 C CA . ASP A 1 503 ? 9.492 -5.288 -8.247 1.00 91.00 503 ASP A CA 1
ATOM 3983 C C . ASP A 1 503 ? 9.147 -6.793 -8.207 1.00 91.00 503 ASP A C 1
ATOM 3985 O O . ASP A 1 503 ? 9.237 -7.434 -7.155 1.00 91.00 503 ASP A O 1
ATOM 3989 N N . LEU A 1 504 ? 8.794 -7.369 -9.359 1.00 89.25 504 LEU A N 1
ATOM 3990 C CA . LEU A 1 504 ? 8.638 -8.808 -9.577 1.00 89.25 504 LEU A CA 1
ATOM 3991 C C . LEU A 1 504 ? 9.877 -9.440 -10.206 1.00 89.25 504 LEU A C 1
ATOM 3993 O O . LEU A 1 504 ? 9.888 -10.651 -10.435 1.00 89.25 504 LEU A O 1
ATOM 3997 N N . SER A 1 505 ? 10.926 -8.671 -10.466 1.00 91.19 505 SER A N 1
ATOM 3998 C CA . SER A 1 505 ? 12.139 -9.205 -11.069 1.00 91.19 505 SER A CA 1
ATOM 3999 C C . SER A 1 505 ? 12.914 -10.093 -10.099 1.00 91.19 505 SER A C 1
ATOM 4001 O O . SER A 1 505 ? 12.772 -10.002 -8.879 1.00 91.19 505 SER A O 1
ATOM 4003 N N . ILE A 1 506 ? 13.751 -10.969 -10.647 1.00 88.88 506 ILE A N 1
ATOM 4004 C CA . ILE A 1 506 ? 14.706 -11.769 -9.876 1.00 88.88 506 ILE A CA 1
ATOM 4005 C C . ILE A 1 506 ? 16.079 -11.713 -10.512 1.00 88.88 506 ILE A C 1
ATOM 4007 O O . ILE A 1 506 ? 16.220 -11.593 -11.729 1.00 88.88 506 ILE A O 1
ATOM 4011 N N . TYR A 1 507 ? 17.085 -11.857 -9.661 1.00 89.00 507 TYR A N 1
ATOM 4012 C CA . TYR A 1 507 ? 18.444 -12.130 -10.078 1.00 89.00 507 TYR A CA 1
ATOM 4013 C C . TYR A 1 507 ? 18.727 -13.618 -9.868 1.00 89.00 507 TYR A C 1
ATOM 4015 O O . TYR A 1 507 ? 18.632 -14.121 -8.745 1.00 89.00 507 TYR A O 1
ATOM 4023 N N . HIS A 1 508 ? 19.034 -14.332 -10.949 1.00 81.94 508 HIS A N 1
ATOM 4024 C CA . HIS A 1 508 ? 19.440 -15.728 -10.874 1.00 81.94 508 HIS A CA 1
ATOM 4025 C C . HIS A 1 508 ? 20.910 -15.818 -10.483 1.00 81.94 508 HIS A C 1
ATOM 4027 O O . HIS A 1 508 ? 21.794 -15.475 -11.260 1.00 81.94 508 HIS A O 1
ATOM 4033 N N . ASP A 1 509 ? 21.159 -16.316 -9.280 1.00 73.12 509 ASP A N 1
ATOM 4034 C CA . ASP A 1 509 ? 22.455 -16.891 -8.933 1.00 73.12 509 ASP A CA 1
ATOM 4035 C C . ASP A 1 509 ? 22.385 -18.412 -9.128 1.00 73.12 509 ASP A C 1
ATOM 4037 O O . ASP A 1 509 ? 21.291 -18.980 -9.032 1.00 73.12 509 ASP A O 1
ATOM 4041 N N . ASP A 1 510 ? 23.518 -19.057 -9.420 1.00 54.19 510 ASP A N 1
ATOM 4042 C CA . ASP A 1 510 ? 23.596 -20.404 -10.024 1.00 54.19 510 ASP A CA 1
ATOM 4043 C C . ASP A 1 510 ? 22.965 -21.543 -9.179 1.00 54.19 510 ASP A C 1
ATOM 4045 O O . ASP A 1 510 ? 22.808 -22.655 -9.678 1.00 54.19 510 ASP A O 1
ATOM 4049 N N . ASP A 1 511 ? 22.475 -21.253 -7.966 1.00 51.72 511 ASP A N 1
ATOM 4050 C CA . ASP A 1 511 ? 21.874 -22.214 -7.027 1.00 51.72 511 ASP A CA 1
ATOM 4051 C C . ASP A 1 511 ? 20.382 -21.986 -6.687 1.00 51.72 511 ASP A C 1
ATOM 4053 O O . ASP A 1 511 ? 19.784 -22.780 -5.952 1.00 51.72 511 ASP A O 1
ATOM 4057 N N . ARG A 1 512 ? 19.722 -20.928 -7.189 1.00 52.88 512 ARG A N 1
ATOM 4058 C CA . ARG A 1 512 ? 18.283 -20.710 -6.915 1.00 52.88 512 ARG A CA 1
ATOM 4059 C C . ARG A 1 512 ? 17.415 -21.314 -8.017 1.00 52.88 512 ARG A C 1
ATOM 4061 O O . ARG A 1 512 ? 17.431 -20.851 -9.158 1.00 52.88 512 ARG A O 1
ATOM 4068 N N . SER A 1 513 ? 16.579 -22.298 -7.660 1.00 52.72 513 SER A N 1
ATOM 4069 C CA . SER A 1 513 ? 15.510 -22.791 -8.541 1.00 52.72 513 SER A CA 1
ATOM 4070 C C . SER A 1 513 ? 14.701 -21.612 -9.076 1.00 52.72 513 SER A C 1
ATOM 4072 O O . SER A 1 513 ? 14.363 -20.727 -8.283 1.00 52.72 513 SER A O 1
ATOM 4074 N N . LEU A 1 514 ? 14.368 -21.613 -10.375 1.00 54.50 514 LEU A N 1
ATOM 4075 C CA . LEU A 1 514 ? 13.489 -20.603 -10.967 1.00 54.50 514 LEU A CA 1
ATOM 4076 C C . LEU A 1 514 ? 12.298 -20.385 -10.044 1.00 54.50 514 LEU A C 1
ATOM 4078 O O . LEU A 1 514 ? 11.584 -21.337 -9.737 1.00 54.50 514 LEU A O 1
ATOM 4082 N N . ALA A 1 515 ? 12.178 -19.165 -9.509 1.00 53.78 515 ALA A N 1
ATOM 4083 C CA . ALA A 1 515 ? 11.201 -18.882 -8.475 1.00 53.78 515 ALA A CA 1
ATOM 4084 C C . ALA A 1 515 ? 9.826 -19.297 -9.004 1.00 53.78 515 ALA A C 1
ATOM 4086 O O . ALA A 1 515 ? 9.330 -18.728 -9.974 1.00 53.78 515 ALA A O 1
ATOM 4087 N N . ASN A 1 516 ? 9.231 -20.307 -8.365 1.00 54.44 516 ASN A N 1
ATOM 4088 C CA . ASN A 1 516 ? 7.948 -20.907 -8.750 1.00 54.44 516 ASN A CA 1
ATOM 4089 C C . ASN A 1 516 ? 6.755 -19.977 -8.469 1.00 54.44 516 ASN A C 1
ATOM 4091 O O . ASN A 1 516 ? 5.598 -20.402 -8.489 1.00 54.44 516 ASN A O 1
ATOM 4095 N N . GLU A 1 517 ? 7.041 -18.718 -8.146 1.00 61.12 517 GLU A N 1
ATOM 4096 C CA . GLU A 1 517 ? 6.048 -17.691 -7.923 1.00 61.12 517 GLU A CA 1
ATOM 4097 C C . GLU A 1 517 ? 5.394 -17.342 -9.255 1.00 61.12 517 GLU A C 1
ATOM 4099 O O . GLU A 1 517 ? 6.035 -16.872 -10.194 1.00 61.12 517 GLU A O 1
ATOM 4104 N N . ARG A 1 518 ? 4.090 -17.596 -9.327 1.00 69.62 518 ARG A N 1
ATOM 4105 C CA . ARG A 1 518 ? 3.251 -17.264 -10.477 1.00 69.62 518 ARG A CA 1
ATOM 4106 C C . ARG A 1 518 ? 2.913 -15.781 -10.402 1.00 69.62 518 ARG A C 1
ATOM 4108 O O . ARG A 1 518 ? 1.903 -15.399 -9.817 1.00 69.62 518 ARG A O 1
ATOM 4115 N N . THR A 1 519 ? 3.812 -14.955 -10.912 1.00 72.00 519 THR A N 1
ATOM 4116 C CA . THR A 1 519 ? 3.699 -13.494 -10.919 1.00 72.00 519 THR A CA 1
ATOM 4117 C C . THR A 1 519 ? 3.669 -12.983 -12.349 1.00 72.00 519 THR A C 1
ATOM 4119 O O . THR A 1 519 ? 4.194 -13.648 -13.236 1.00 72.00 519 THR A O 1
ATOM 4122 N N . GLY A 1 520 ? 3.060 -11.821 -12.559 1.00 77.31 520 GLY A N 1
ATOM 4123 C CA . GLY A 1 520 ? 3.013 -11.151 -13.853 1.00 77.31 520 GLY A CA 1
ATOM 4124 C C . GLY A 1 520 ? 1.607 -10.680 -14.219 1.00 77.31 520 GLY A C 1
ATOM 4125 O O . GLY A 1 520 ? 0.613 -11.064 -13.594 1.00 77.31 520 GLY A O 1
ATOM 4126 N N . THR A 1 521 ? 1.535 -9.862 -15.258 1.00 85.06 521 THR A N 1
ATOM 4127 C CA . THR A 1 521 ? 0.295 -9.288 -15.782 1.00 85.06 521 THR A CA 1
ATOM 4128 C C . THR A 1 521 ? -0.424 -10.306 -16.678 1.00 85.06 521 THR A C 1
ATOM 4130 O O . THR A 1 521 ? 0.114 -10.726 -17.700 1.00 85.06 521 THR A O 1
ATOM 4133 N N . ILE A 1 522 ? -1.636 -10.740 -16.290 1.00 85.12 522 ILE A N 1
ATOM 4134 C CA . ILE A 1 522 ? -2.332 -11.923 -16.855 1.00 85.12 522 ILE A CA 1
ATOM 4135 C C . ILE A 1 522 ? -2.353 -11.967 -18.399 1.00 85.12 522 ILE A C 1
ATOM 4137 O O . ILE A 1 522 ? -1.991 -13.015 -18.936 1.00 85.12 522 ILE A O 1
ATOM 4141 N N . PRO A 1 523 ? -2.722 -10.893 -19.131 1.00 87.88 523 PRO A N 1
ATOM 4142 C CA . PRO A 1 523 ? -2.719 -10.903 -20.599 1.00 87.88 523 PRO A CA 1
ATOM 4143 C C . PRO A 1 523 ? -1.349 -11.142 -21.253 1.00 87.88 523 PRO A C 1
ATOM 4145 O O . PRO A 1 523 ? -1.295 -11.634 -22.376 1.00 87.88 523 PRO A O 1
ATOM 4148 N N . PHE A 1 524 ? -0.255 -10.812 -20.564 1.00 87.44 524 PHE A N 1
ATOM 4149 C CA . PHE A 1 524 ? 1.119 -10.907 -21.072 1.00 87.44 524 PHE A CA 1
ATOM 4150 C C . PHE A 1 524 ? 1.886 -12.105 -20.495 1.00 87.44 524 PHE A C 1
ATOM 4152 O O . PHE A 1 524 ? 3.030 -12.372 -20.863 1.00 87.44 524 PHE A O 1
ATOM 4159 N N . MET A 1 525 ? 1.260 -12.845 -19.579 1.00 84.12 525 MET A N 1
ATOM 4160 C CA . MET A 1 525 ? 1.875 -13.987 -18.926 1.00 84.12 525 MET A CA 1
ATOM 4161 C C . MET A 1 525 ? 2.032 -15.159 -19.903 1.00 84.12 525 MET A C 1
ATOM 4163 O O . MET A 1 525 ? 1.121 -15.493 -20.662 1.00 84.12 525 MET A O 1
ATOM 4167 N N . ALA A 1 526 ? 3.180 -15.841 -19.848 1.00 83.56 526 ALA A N 1
ATOM 4168 C CA . ALA A 1 526 ? 3.440 -16.994 -20.702 1.00 83.56 526 ALA A CA 1
ATOM 4169 C C . ALA A 1 526 ? 2.379 -18.099 -20.514 1.00 83.56 526 ALA A C 1
ATOM 4171 O O . ALA A 1 526 ? 2.016 -18.461 -19.391 1.00 83.56 526 ALA A O 1
ATOM 4172 N N . HIS A 1 527 ? 1.935 -18.713 -21.616 1.00 83.94 527 HIS A N 1
ATOM 4173 C CA . HIS A 1 527 ? 0.899 -19.757 -21.607 1.00 83.94 527 HIS A CA 1
ATOM 4174 C C . HIS A 1 527 ? 1.224 -20.935 -20.667 1.00 83.94 527 HIS A C 1
ATOM 4176 O O . HIS A 1 527 ? 0.332 -21.503 -20.029 1.00 83.94 527 HIS A O 1
ATOM 4182 N N . ALA A 1 528 ? 2.507 -21.294 -20.543 1.00 80.62 528 ALA A N 1
ATOM 4183 C CA . ALA A 1 528 ? 2.961 -22.348 -19.637 1.00 80.62 528 ALA A CA 1
ATOM 4184 C C . ALA A 1 528 ? 2.669 -22.019 -18.160 1.00 80.62 528 ALA A C 1
ATOM 4186 O O . ALA A 1 528 ? 2.224 -22.892 -17.413 1.00 80.62 528 ALA A O 1
ATOM 4187 N N . LEU A 1 529 ? 2.847 -20.757 -17.756 1.00 80.19 529 LEU A N 1
ATOM 4188 C CA . LEU A 1 529 ? 2.528 -20.284 -16.407 1.00 80.19 529 LEU A CA 1
ATOM 4189 C C . LEU A 1 529 ? 1.016 -20.272 -16.175 1.00 80.19 529 LEU A C 1
ATOM 4191 O O . LEU A 1 529 ? 0.557 -20.786 -15.157 1.00 80.19 529 LEU A O 1
ATOM 4195 N N . LEU A 1 530 ? 0.241 -19.782 -17.151 1.00 80.81 530 LEU A N 1
ATOM 4196 C CA . LEU A 1 530 ? -1.227 -19.791 -17.105 1.00 80.81 530 LEU A CA 1
ATOM 4197 C C . LEU A 1 530 ? -1.792 -21.214 -16.964 1.00 80.81 530 LEU A C 1
ATOM 4199 O O . LEU A 1 530 ? -2.687 -21.463 -16.159 1.00 80.81 530 LEU A O 1
ATOM 4203 N N . THR A 1 531 ? -1.234 -22.183 -17.691 1.00 79.56 531 THR A N 1
ATOM 4204 C CA . THR A 1 531 ? -1.664 -23.590 -17.620 1.00 79.56 531 THR A CA 1
ATOM 4205 C C . THR A 1 531 ? -1.324 -24.218 -16.266 1.00 79.56 531 THR A C 1
ATOM 4207 O O . THR A 1 531 ? -2.116 -24.991 -15.717 1.00 79.56 531 THR A O 1
ATOM 4210 N N . ALA A 1 532 ? -0.183 -23.843 -15.682 1.00 74.94 532 ALA A N 1
ATOM 4211 C CA . ALA A 1 532 ? 0.246 -24.323 -14.373 1.00 74.94 532 ALA A CA 1
ATOM 4212 C C . ALA A 1 532 ? -0.700 -23.913 -13.233 1.00 74.94 532 ALA A C 1
ATOM 4214 O O . ALA A 1 532 ? -0.769 -24.631 -12.229 1.00 74.94 532 ALA A O 1
ATOM 4215 N N . PHE A 1 533 ? -1.471 -22.820 -13.382 1.00 68.75 533 PHE A N 1
ATOM 4216 C CA . PHE A 1 533 ? -2.493 -22.434 -12.397 1.00 68.75 533 PHE A CA 1
ATOM 4217 C C . PHE A 1 533 ? -3.464 -23.574 -12.106 1.00 68.75 533 PHE A C 1
ATOM 4219 O O . PHE A 1 533 ? -3.798 -23.803 -10.946 1.00 68.75 533 PHE A O 1
ATOM 4226 N N . ARG A 1 534 ? -3.860 -24.330 -13.136 1.00 64.25 534 ARG A N 1
ATOM 4227 C CA . ARG A 1 534 ? -4.837 -25.419 -13.008 1.00 64.25 534 ARG A CA 1
ATOM 4228 C C . ARG A 1 534 ? -4.259 -26.683 -12.383 1.00 64.25 534 ARG A C 1
ATOM 4230 O O . ARG A 1 534 ? -5.005 -27.465 -11.809 1.00 64.25 534 ARG A O 1
ATOM 4237 N N . SER A 1 535 ? -2.953 -26.913 -12.518 1.00 69.31 535 SER A N 1
ATOM 4238 C CA . SER A 1 535 ? -2.334 -28.195 -12.167 1.00 69.31 535 SER A CA 1
ATOM 4239 C C . SER A 1 535 ? -1.532 -28.178 -10.868 1.00 69.31 535 SER A C 1
ATOM 4241 O O . SER A 1 535 ? -1.006 -29.219 -10.485 1.00 69.31 535 SER A O 1
ATOM 4243 N N . GLY A 1 536 ? -1.342 -27.015 -10.230 1.00 66.19 536 GLY A N 1
ATOM 4244 C CA . GLY A 1 536 ? -0.542 -26.905 -9.001 1.00 66.19 536 GLY A CA 1
ATOM 4245 C C . GLY A 1 536 ? 0.964 -27.142 -9.200 1.00 66.19 536 GLY A C 1
ATOM 4246 O O . GLY A 1 536 ? 1.728 -27.042 -8.247 1.00 66.19 536 GLY A O 1
ATOM 4247 N N . LYS A 1 537 ? 1.415 -27.397 -10.435 1.00 68.38 537 LYS A N 1
ATOM 4248 C CA . LYS A 1 537 ? 2.812 -27.737 -10.728 1.00 68.38 537 LYS A CA 1
ATOM 4249 C C . LYS A 1 537 ? 3.711 -26.491 -10.703 1.00 68.38 537 LYS A C 1
ATOM 4251 O O . LYS A 1 537 ? 3.261 -25.422 -11.131 1.00 68.38 537 LYS A O 1
ATOM 4256 N N . PRO A 1 538 ? 4.960 -26.613 -10.224 1.00 66.50 538 PRO A N 1
ATOM 4257 C CA . PRO A 1 538 ? 5.970 -25.580 -10.399 1.00 66.50 538 PRO A CA 1
ATOM 4258 C C . PRO A 1 538 ? 6.352 -25.488 -11.879 1.00 66.50 538 PRO A C 1
ATOM 4260 O O . PRO A 1 538 ? 6.592 -26.508 -12.526 1.00 66.50 538 PRO A O 1
ATOM 4263 N N . VAL A 1 539 ? 6.374 -24.273 -12.420 1.00 70.75 539 VAL A N 1
ATOM 4264 C CA . VAL A 1 539 ? 6.806 -23.993 -13.792 1.00 70.75 539 VAL A CA 1
ATOM 4265 C C . VAL A 1 539 ? 7.736 -22.797 -13.743 1.00 70.75 539 VAL A C 1
ATOM 4267 O O . VAL A 1 539 ? 7.420 -21.784 -13.121 1.00 70.75 539 VAL A O 1
ATOM 4270 N N . ALA A 1 540 ? 8.885 -22.936 -14.395 1.00 70.12 540 ALA A N 1
ATOM 4271 C CA . ALA A 1 540 ? 9.835 -21.852 -14.519 1.00 70.12 540 ALA A CA 1
ATOM 4272 C C . ALA A 1 540 ? 9.240 -20.686 -15.317 1.00 70.12 540 ALA A C 1
ATOM 4274 O O . ALA A 1 540 ? 8.616 -20.887 -16.360 1.00 70.12 540 ALA A O 1
ATOM 4275 N N . HIS A 1 541 ? 9.478 -19.464 -14.845 1.00 70.56 541 HIS A N 1
ATOM 4276 C CA . HIS A 1 541 ? 9.057 -18.245 -15.525 1.00 70.56 541 HIS A CA 1
ATOM 4277 C C . HIS A 1 541 ? 9.983 -17.939 -16.713 1.00 70.56 541 HIS A C 1
ATOM 4279 O O . HIS A 1 541 ? 10.878 -17.102 -16.612 1.00 70.56 541 HIS A O 1
ATOM 4285 N N . LEU A 1 542 ? 9.788 -18.655 -17.823 1.00 69.81 542 LEU A N 1
ATOM 4286 C CA . LEU A 1 542 ? 10.591 -18.539 -19.041 1.00 69.81 542 LEU A CA 1
ATOM 4287 C C . LEU A 1 542 ? 9.813 -17.833 -20.155 1.00 69.81 542 LEU A C 1
ATOM 4289 O O . LEU A 1 542 ? 8.663 -18.181 -20.425 1.00 69.81 542 LEU A O 1
ATOM 4293 N N . TYR A 1 543 ? 10.468 -16.880 -20.818 1.00 64.25 543 TYR A N 1
ATOM 4294 C CA . TYR A 1 543 ? 10.045 -16.370 -22.120 1.00 64.25 543 TYR A CA 1
ATOM 4295 C C . TYR A 1 543 ? 10.749 -17.233 -23.176 1.00 64.25 543 TYR A C 1
ATOM 4297 O O . TYR A 1 543 ? 11.928 -17.019 -23.454 1.00 64.25 543 TYR A O 1
ATOM 4305 N N . VAL A 1 544 ? 10.069 -18.288 -23.639 1.00 48.38 544 VAL A N 1
ATOM 4306 C CA . VAL A 1 544 ? 10.575 -19.240 -24.650 1.00 48.38 544 VAL A CA 1
ATOM 4307 C C . VAL A 1 544 ? 10.025 -18.886 -26.017 1.00 48.38 544 VAL A C 1
ATOM 4309 O O . VAL A 1 544 ? 8.802 -18.620 -26.079 1.00 48.38 544 VAL A O 1
#

Solvent-accessible surface area (backbone atoms only — not comparable to full-atom values): 32853 Å² total; per-residue (Å²): 135,83,80,77,79,78,86,40,80,92,78,45,74,72,61,27,64,57,55,55,27,64,37,54,26,37,31,58,84,47,44,32,54,43,89,41,49,29,84,45,86,83,87,32,65,46,74,46,77,41,59,54,45,26,38,27,21,26,44,56,58,58,36,63,23,36,91,59,30,83,82,61,50,58,56,92,93,50,53,42,60,61,39,44,69,70,40,46,70,58,45,31,72,38,69,60,74,39,71,54,48,51,66,56,47,46,34,41,39,40,79,43,80,67,94,70,80,76,78,78,74,61,95,71,78,79,92,70,89,73,80,76,77,83,79,80,79,70,86,68,71,82,80,87,77,82,84,75,81,88,80,82,90,81,86,83,82,89,81,87,88,84,82,88,82,84,89,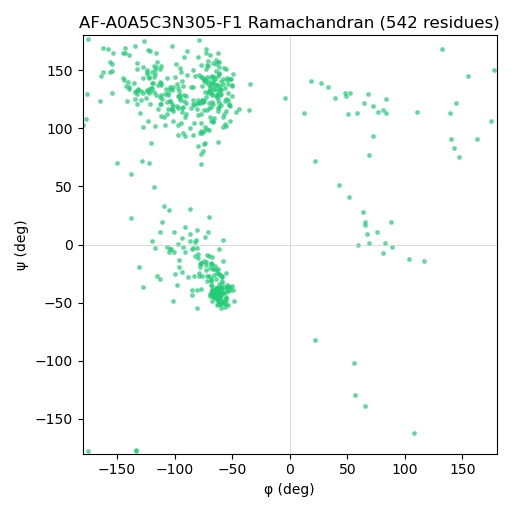81,90,82,89,88,86,85,92,81,90,82,87,90,85,92,81,88,83,91,82,87,78,90,86,83,87,80,85,85,82,90,76,91,70,89,74,80,79,80,74,89,70,86,88,82,79,86,79,76,73,80,79,68,55,71,67,59,51,46,48,49,55,36,10,46,30,38,38,54,38,93,40,32,59,36,33,47,34,33,42,34,49,70,52,28,39,31,49,33,42,36,31,42,41,50,76,49,71,55,73,72,42,46,40,59,79,38,40,71,58,52,54,49,49,54,56,51,57,37,33,40,44,64,55,74,46,16,40,40,80,69,50,36,71,54,83,87,51,86,50,32,34,33,39,75,25,44,34,78,56,79,91,52,72,70,41,50,36,40,37,53,52,80,83,50,84,42,62,53,40,58,57,49,42,68,73,42,81,43,68,40,53,56,86,70,70,72,74,92,49,93,65,46,79,90,48,32,27,38,40,38,29,26,49,57,62,88,52,72,50,38,67,60,48,47,52,54,54,48,50,46,29,75,40,93,53,84,69,17,71,44,34,50,84,20,54,70,54,75,56,28,43,42,78,47,84,57,69,61,64,53,50,50,30,60,76,70,67,58,59,86,83,46,90,84,58,57,58,54,35,48,36,40,37,35,31,56,59,71,42,56,40,82,81,46,58,73,70,60,29,54,48,22,50,49,36,26,50,45,18,51,52,45,35,43,79,68,36,38,41,51,60,39,65,44,73,83,28,34,23,27,45,53,54,80,85,40,80,41,11,21,39,41,73,48,66,68,32,49,72,63,52,104,82,62,73,62,62,59,69,93,66,54,46,75,95,60,46,49,66,69,58,63,55,28,69,80,67,77,51,81,51,66,88,62,94,126

Sequence (544 aa):
MKRMRSDSVAGLPAPSGDENRLVFRRHDPTPILSEHIGVDNYLLAGPTVRKPDVVGSTLRNALLTVKDNAKRQPMPGESWDKAWERYTNGLALSKPEIASSFGTLLVNLEFKRTAARMRSIPLEFKAGTEASGGLSVMASEASENDRVGQKRKSDGGSGVPSKRSKSKVVAGRSNNKSEKKDGEGEGEGEGRSKGRNESRAIQYETGIHEEDPDEAVLKLPPEIQIAIYAAERLSSSVAINHSFQFIINNSAISLWWFDRGSAIRSEEIDFITGLPYLVVLIDILRRFDEHAWGFNRTFRKTGTDDGKLQIDLTPLNKNQSSVTVTLDEKSHARPIYLFGRSTDVIPVRGTDVRPTWLGSSSEFVLKVYHPDEQRDSEVKILEKAYDVAFSNVKDSEYVRGHLPVLCASSDFEDEYAERITKILGISRETKQRCFRRLRVILFRRLHHIYELSGQEFLGAFIDCFRCHGVLWLNKVHHRDISEDNLMYTKVNGHVVGVLNDFDLSIYHDDDRSLANERTGTIPFMAHALLTAFRSGKPVAHLYV

InterPro domains:
  IPR011009 Protein kinase-like domain superfamily [SSF56112] (447-530)
  IPR040976 Fungal-type protein kinase [PF17667] (225-531)

Foldseek 3Di:
DDDDDDDDDVPADDFADQQFFKAKAAAPPPFAWQPFAAPDCPPRHDGDGAHFGMFIFGNLLLLVQAPPSVVLDADVVGTSVVSCVVCRVVSRYDHGPHHHYLQGTLETEHEAEDPDDFDDQDPDADPDPDDDQDDDPDPPDDDPPPDDDDDDDDDDDDDDDDDDDDDDDDDDDDDDDDDDDDDDDDDDDDDDDDDDDDDDDPDPDPDPDPDDDDPPDPDDDPVVSQLQSFLSNCFLDLQFAKAWYWYHYRQWIKIWIFGQWGIDIDPTDRCSRVVVVVVVVSVNSSRDDVLSSGGHPQWDDDPPDPFKTKHWFQWPPNVDDTWIKIFGRVVAHAHGDRYDFSWDKTKIDTPPQDDPDPAFDPTKIKIKTWAQPVDDALVVLVVLLVCLCPDPDPLSVLSPPQAWAWTGKDKDDSPVVVVVCVVSVPDPPPPPIGHIIIMMTMTHDWAFLVVDDDPLSVQLVVSQVSSQVSCVVQQKHQLADDSRQWTWTAGNNHIHIHRHDSRVIDGDDPPDDQPLDLDYDVVPADPQSVVCVVVVDRDHRDPD

Secondary structure (DSSP, 8-state):
-PPPPP--GGGPPPPSPGGG-EEEEE-TTSPEEP----S-TTTS-S--EE--SEEEEEHHHHHHTSTTGGGGSPPTT--HHHHHHHHHHHHHHSPPSS--BGGGEEEEEEEE--SSPPPPPPSS-------PPP---------------------------------------------------------------------------------------HHHHHHHHHHHHHHT-TTB-EEEEEEEETTEEEEEEEESS-EEEPPPEETTT-HHHHHHHHHHHTT--TTTTTB-TTSEE-TT-TTEEEEEE-BSSTTSPPEEEEEEGGG------SSS---EEEEEEESS---SSTTS---EEEEEE--BTTSPPHHHHHHHHHHHHHS--TTGGGTTT-S--EEEEEEE--HHHHHHHHHTT--SSSTTS--B-EEEEEEE--EEGGG--HHHHHHHHHHHHHHHHHHHHTTEE-----GGGEEEEEETTEEEEEE---TT-EE--TTS-------S-GGGS-HHHHHHHHH---------

Nearest PDB structures (foldseek):
  3mfu-assembly1_A  TM=6.348E-01  e=1.611E-05  Homo sapiens
  2vz6-assembly2_B  TM=5.535E-01  e=4.176E-05  Homo sapiens
  5u6y-assembly1_A  TM=5.542E-01  e=2.509E-04  Rattus norvegicus
  8uso-assembly1_B  TM=5.166E-01  e=1.602E-04  Homo sapiens

Mean predicted aligned error: 14.89 Å